Protein AF-A0AA35RPY1-F1 (afdb_monomer)

Organism: Geodia barretti (NCBI:txid519541)

Mean predicted aligned error: 22.13 Å

pLDDT: mean 78.27, std 18.38, range [28.92, 97.94]

Sequence (594 aa):
MSLNFSDLNKGMVIELENQPWQVMDYERHKMQQRAPVTRIKMRNLISGAVIERTFQRYDTAFSLAEIDARDTQYLYTDGSHYFFMDQETFDQHELTEAQLGSSLGYLKESMMVEVVFYKGSAINRFGDLPRIAALMLSPTVYSVAQVGVYLKEKLESDSLLSSLTVQGEVANLRTVASGHSYFTLRGDGSSIRCVMFRGRSGQEYLDEGQEILAGGTFTFYPPSGEANLQVVAALPVGEGALALELARLRQALQSEGLFDASRKRPLPLFPRMVGVVTSPSGAVWQDIQNVVRRRYPLTQLRLCPSAVQGEAAAGQIASAITRLNTESMVDVIIVARGGGSLEDLWCFNSEEVARAIFASKVPVVSGVGHETDYTIADDVADQRAPTPSAAAELVTPDSRQLMANVHSGRQQAAYAMNSVVTKHRNGVERLWQRLKRRAPDVGLMKRQVDDLQTRAATRVLLRNDYLKRDVSMLHARLTALEPAATLRRGYAVVNRSADGTIITHPQLVADGDPLDITVAGGVLAATAGSQADHIAQSRQEPAPAVSHIEPNLPDVHADDDALLPEPGPVAPRRQARRGRKAAPAPPPAMRPLL

InterPro domains:
  IPR001059 Translation elongation factor P/YeiP, central [PF01132] (67-123)
  IPR001059 Translation elongation factor P/YeiP, central [SM01185] (69-123)
  IPR001059 Translation elongation factor P/YeiP, central [cd04470] (70-124)
  IPR003753 Exonuclease VII, large subunit [MF_00378] (139-529)
  IPR003753 Exonuclease VII, large subunit [PTHR30008] (139-452)
  IPR003753 Exonuclease VII, large subunit [TIGR00237] (143-526)
  IPR008991 Translation protein SH3-like domain superfamily [SSF50104] (4-59)
  IPR012340 Nucleic acid-binding, OB-fold [G3DSA:2.40.50.140] (67-125)
  IPR012340 Nucleic acid-binding, OB-fold [SSF50249] (67-124)
  IPR013185 T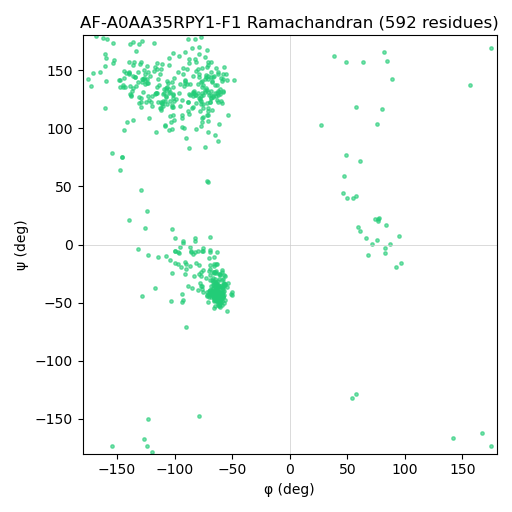ranslation elongation factor, KOW-like [PF08207] (6-56)
  IPR014722 Large ribosomal subunit protein uL2, domain 2 [G3DSA:2.30.30.30] (4-61)
  IPR020579 Exonuclease VII, large subunit, C-terminal [PF02601] (258-458)
  IPR025824 OB-fold nucleic acid binding domain [PF13742] (142-231)
  IPR025824 OB-fold nucleic acid binding domain [cd04489] (166-238)

Radius of gyration: 86.95 Å; Cα contacts (8 Å, |Δi|>4): 854; chains: 1; bounding box: 167×62×262 Å

Structure (mmCIF, N/CA/C/O backbone):
data_AF-A0AA35RPY1-F1
#
_entry.id   AF-A0AA35RPY1-F1
#
loop_
_atom_site.group_PDB
_atom_site.id
_atom_site.type_symbol
_atom_site.label_atom_id
_atom_site.label_alt_id
_atom_site.label_comp_id
_atom_site.label_asym_id
_atom_site.label_entity_id
_atom_site.label_seq_id
_atom_site.pdbx_PDB_ins_code
_atom_site.Cartn_x
_atom_site.Cartn_y
_atom_site.Cartn_z
_atom_site.occupancy
_atom_site.B_iso_or_equiv
_atom_site.auth_seq_id
_atom_site.auth_comp_id
_atom_site.auth_asym_id
_atom_site.auth_atom_id
_atom_site.pdbx_PDB_model_num
ATOM 1 N N . MET A 1 1 ? -27.316 -0.852 120.657 1.00 51.72 1 MET A N 1
ATOM 2 C CA . MET A 1 1 ? -25.876 -0.725 120.994 1.00 51.72 1 MET A CA 1
ATOM 3 C C . MET A 1 1 ? -25.435 0.702 120.713 1.00 51.72 1 MET A C 1
ATOM 5 O O . MET A 1 1 ? -25.920 1.267 119.742 1.00 51.72 1 MET A O 1
ATOM 9 N N . SER A 1 2 ? -24.547 1.266 121.533 1.00 59.19 2 SER A N 1
ATOM 10 C CA . SER A 1 2 ? -23.894 2.557 121.276 1.00 59.19 2 SER A CA 1
ATOM 11 C C . SER A 1 2 ? -22.619 2.353 120.452 1.00 59.19 2 SER A C 1
ATOM 13 O O . SER A 1 2 ? -21.676 1.734 120.943 1.00 59.19 2 SER A O 1
ATOM 15 N N . LEU A 1 3 ? -22.592 2.868 119.226 1.00 65.12 3 LEU A N 1
ATOM 16 C CA . LEU A 1 3 ? -21.415 2.915 118.355 1.00 65.12 3 LEU A CA 1
ATOM 17 C C . LEU A 1 3 ? -20.615 4.197 118.590 1.00 65.12 3 LEU A C 1
ATOM 19 O O . LEU A 1 3 ? -21.196 5.237 118.910 1.00 65.12 3 LEU A O 1
ATOM 23 N N . ASN A 1 4 ? -19.302 4.151 118.363 1.00 69.38 4 ASN A N 1
ATOM 24 C CA . ASN A 1 4 ? -18.464 5.347 118.294 1.00 69.38 4 ASN A CA 1
ATOM 25 C C . ASN A 1 4 ? -18.154 5.707 116.828 1.00 69.38 4 ASN A C 1
ATOM 27 O O . ASN A 1 4 ? -18.304 4.884 115.924 1.00 69.38 4 ASN A O 1
ATOM 31 N N . PHE A 1 5 ? -17.673 6.926 116.560 1.00 67.75 5 PHE A N 1
ATOM 32 C CA . PHE A 1 5 ? -17.358 7.368 115.189 1.00 67.75 5 PHE A CA 1
ATOM 33 C C . PHE A 1 5 ? -16.232 6.552 114.520 1.00 67.75 5 PHE A C 1
ATOM 35 O O . PHE A 1 5 ? -16.071 6.607 113.301 1.00 67.75 5 PHE A O 1
ATOM 42 N N . SER A 1 6 ? -15.441 5.803 115.298 1.00 63.84 6 SER A N 1
ATOM 43 C CA . SER A 1 6 ? -14.431 4.859 114.801 1.00 63.84 6 SER A CA 1
ATOM 44 C C . SER A 1 6 ? -15.030 3.680 114.038 1.00 63.84 6 SER A C 1
ATOM 46 O O . SER A 1 6 ? -14.375 3.169 113.122 1.00 63.84 6 SER A O 1
ATOM 48 N N . ASP A 1 7 ? -16.252 3.295 114.407 1.00 68.88 7 ASP A N 1
ATOM 49 C CA . ASP A 1 7 ? -16.903 2.032 114.045 1.00 68.88 7 ASP A CA 1
ATOM 50 C C . ASP A 1 7 ? -17.891 2.220 112.880 1.00 68.88 7 ASP A C 1
ATOM 52 O O . ASP A 1 7 ? -18.444 1.258 112.350 1.00 68.88 7 ASP A O 1
ATOM 56 N N . LEU A 1 8 ? -18.098 3.476 112.471 1.00 71.69 8 LEU A N 1
ATOM 57 C CA . LEU A 1 8 ? -18.968 3.857 111.368 1.00 71.69 8 LEU A CA 1
ATOM 58 C C . LEU A 1 8 ? -18.314 3.545 110.021 1.00 71.69 8 LEU A C 1
ATOM 60 O O . LEU A 1 8 ? -17.258 4.083 109.679 1.00 71.69 8 LEU A O 1
ATOM 64 N N . ASN A 1 9 ? -19.001 2.715 109.239 1.00 74.31 9 ASN A N 1
ATOM 65 C CA . ASN A 1 9 ? -18.665 2.389 107.860 1.00 74.31 9 ASN A CA 1
ATOM 66 C C . ASN A 1 9 ? -19.609 3.101 106.882 1.00 74.31 9 ASN A C 1
ATOM 68 O O . ASN A 1 9 ? -20.764 3.398 107.195 1.00 74.31 9 ASN A O 1
ATOM 72 N N . LYS A 1 10 ? -19.126 3.330 105.659 1.00 73.56 10 LYS A N 1
ATOM 73 C CA . LYS A 1 10 ? -19.928 3.861 104.550 1.00 73.56 10 LYS A CA 1
ATOM 74 C C . LYS A 1 10 ? -21.128 2.947 104.281 1.00 73.56 10 LYS A C 1
ATOM 76 O O . LYS A 1 10 ? -20.974 1.732 104.203 1.00 73.56 10 LYS A O 1
ATOM 81 N N . GLY A 1 11 ? -22.315 3.536 104.169 1.00 69.19 11 GLY A N 1
ATOM 82 C CA . GLY A 1 11 ? -23.589 2.832 104.017 1.00 69.19 11 GLY A CA 1
ATOM 83 C C . GLY A 1 11 ? -24.333 2.537 105.325 1.00 69.19 11 GLY A C 1
ATOM 84 O O . GLY A 1 11 ? -25.547 2.352 105.263 1.00 69.19 11 GLY A O 1
ATOM 85 N N . MET A 1 12 ? -23.677 2.557 106.496 1.00 77.69 12 MET A N 1
ATOM 86 C CA . MET A 1 12 ? -24.372 2.402 107.784 1.00 77.69 12 MET A CA 1
ATOM 87 C C . MET A 1 12 ? -25.365 3.543 108.020 1.00 77.69 12 MET A C 1
ATOM 89 O O . MET A 1 12 ? -25.100 4.688 107.644 1.00 77.69 12 MET A O 1
ATOM 93 N N . VAL A 1 13 ? -26.478 3.237 108.690 1.00 77.31 13 VAL A N 1
ATOM 94 C CA . VAL A 1 13 ? -27.463 4.239 109.106 1.00 77.31 13 VAL A CA 1
ATOM 95 C C . VAL A 1 13 ? -27.457 4.373 110.622 1.00 77.31 13 VAL A C 1
ATOM 97 O O . VAL A 1 13 ? -27.642 3.404 111.359 1.00 77.31 13 VAL A O 1
ATOM 100 N N . ILE A 1 14 ? -27.221 5.595 111.079 1.00 81.88 14 ILE A N 1
ATOM 101 C CA . ILE A 1 14 ? -27.180 5.967 112.489 1.00 81.88 14 ILE A CA 1
ATOM 102 C C . ILE A 1 14 ? -28.362 6.856 112.831 1.00 81.88 14 ILE A C 1
ATOM 104 O O . ILE A 1 14 ? -28.849 7.618 112.000 1.00 81.88 14 ILE A O 1
ATOM 108 N N . GLU A 1 15 ? -28.801 6.789 114.074 1.00 80.56 15 GLU A N 1
ATOM 109 C CA . GLU A 1 15 ? -29.728 7.755 114.632 1.00 80.56 15 GLU A CA 1
ATOM 110 C C . GLU A 1 15 ? -28.935 8.924 115.230 1.00 80.56 15 GLU A C 1
ATOM 112 O O . GLU A 1 15 ? -28.071 8.749 116.092 1.00 80.56 15 GLU A O 1
ATOM 117 N N . LEU A 1 16 ? -29.220 10.132 114.746 1.00 76.62 16 LEU A N 1
ATOM 118 C CA . LEU A 1 16 ? -28.651 11.381 115.245 1.00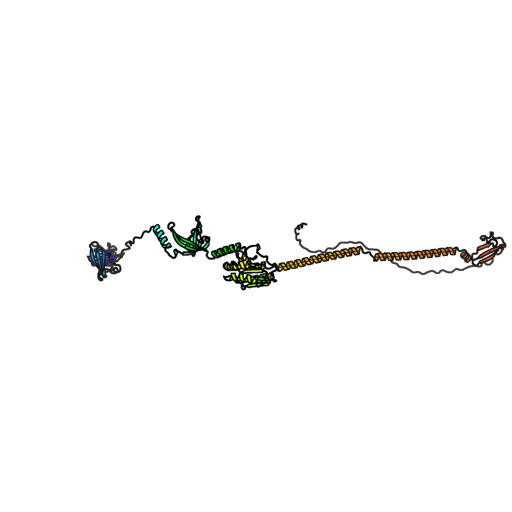 76.62 16 LEU A CA 1
ATOM 119 C C . LEU A 1 16 ? -29.772 12.419 115.308 1.00 76.62 16 LEU A C 1
ATOM 121 O O . LEU A 1 16 ? -30.486 12.624 114.327 1.00 76.62 16 LEU A O 1
ATOM 125 N N . GLU A 1 17 ? -29.938 13.054 116.472 1.00 74.94 17 GLU A N 1
ATOM 126 C CA . GLU A 1 17 ? -31.027 14.015 116.730 1.00 74.94 17 GLU A CA 1
ATOM 127 C C . GLU A 1 17 ? -32.425 13.396 116.454 1.00 74.94 17 GLU A C 1
ATOM 129 O O . GLU A 1 17 ? -33.312 14.035 115.898 1.00 74.94 17 GLU A O 1
ATOM 134 N N . ASN A 1 18 ? -32.607 12.121 116.847 1.00 74.50 18 ASN A N 1
ATOM 135 C CA . ASN A 1 18 ? -33.797 11.272 116.628 1.00 74.50 18 ASN A CA 1
ATOM 136 C C . ASN A 1 18 ? -34.194 11.032 115.155 1.00 74.50 18 ASN A C 1
ATOM 138 O O . ASN A 1 18 ? -35.306 10.575 114.887 1.00 74.50 18 ASN A O 1
ATOM 142 N N . GLN A 1 19 ? -33.305 11.315 114.199 1.00 79.50 19 GLN A N 1
ATOM 143 C CA . GLN A 1 19 ? -33.535 11.086 112.770 1.00 79.50 19 GLN A CA 1
ATOM 144 C C . GLN A 1 19 ? -32.523 10.075 112.199 1.00 79.50 19 GLN A C 1
ATOM 146 O O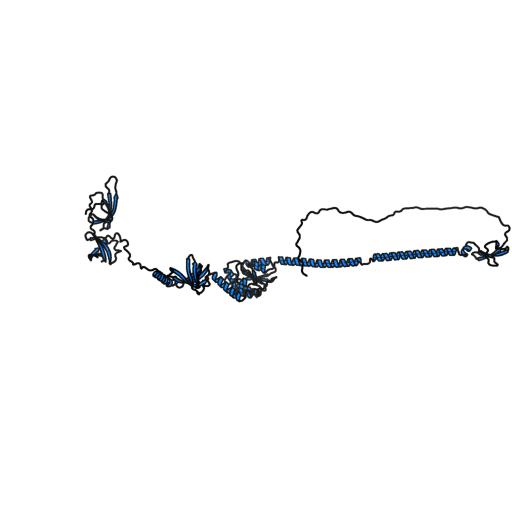 . GLN A 1 19 ? -31.394 10.004 112.691 1.00 79.50 19 GLN A O 1
ATOM 151 N N . PRO A 1 20 ? -32.893 9.288 111.170 1.00 81.81 20 PRO A N 1
ATOM 152 C CA . PRO A 1 20 ? -32.000 8.332 110.526 1.00 81.81 20 PRO A CA 1
ATOM 153 C C . PRO A 1 20 ? -31.087 9.034 109.508 1.00 81.81 20 PRO A C 1
ATOM 155 O O . PRO A 1 20 ? -31.550 9.644 108.540 1.00 81.81 20 PRO A O 1
ATOM 158 N N . TRP A 1 21 ? -29.776 8.914 109.702 1.00 81.94 21 TRP A N 1
ATOM 159 C CA . TRP A 1 21 ? -28.737 9.475 108.839 1.00 81.94 21 TRP A CA 1
ATOM 160 C C . TRP A 1 21 ? -27.850 8.369 108.271 1.00 81.94 21 TRP A C 1
ATOM 162 O O . TRP A 1 21 ? -27.172 7.658 109.013 1.00 81.94 21 TRP A O 1
ATOM 172 N N . GLN A 1 22 ? -27.811 8.238 106.946 1.00 81.50 22 GLN A N 1
ATOM 173 C CA . GLN A 1 22 ? -26.912 7.313 106.263 1.00 81.50 22 GLN A CA 1
ATOM 174 C C . GLN A 1 22 ? -25.531 7.945 106.069 1.00 81.50 22 GLN A C 1
ATOM 176 O O . GLN A 1 22 ? -25.408 9.040 105.515 1.00 81.50 22 GLN A O 1
ATOM 181 N N . VAL A 1 23 ? -24.480 7.238 106.486 1.00 80.50 23 VAL A N 1
ATOM 182 C CA . VAL A 1 23 ? -23.082 7.633 106.275 1.00 80.50 23 VAL A CA 1
ATOM 183 C C . VAL A 1 23 ? -22.733 7.472 104.793 1.00 80.50 23 VAL A C 1
ATOM 185 O O . VAL A 1 23 ? -22.566 6.358 104.300 1.00 80.50 23 VAL A O 1
ATOM 188 N N . MET A 1 24 ? -22.614 8.593 104.078 1.00 81.06 24 MET A N 1
ATOM 189 C CA . MET A 1 24 ? -22.271 8.630 102.652 1.00 81.06 24 MET A CA 1
ATOM 190 C C . MET A 1 24 ? -20.759 8.578 102.429 1.00 81.06 24 MET A C 1
ATOM 192 O O . MET A 1 24 ? -20.301 7.961 101.470 1.00 81.06 24 MET A O 1
ATOM 196 N N . ASP A 1 25 ? -19.982 9.234 103.292 1.00 77.56 25 ASP A N 1
ATOM 197 C CA . ASP A 1 25 ? -18.520 9.175 103.281 1.00 77.56 25 ASP A CA 1
ATOM 198 C C . ASP A 1 25 ? -17.920 9.583 104.627 1.00 77.56 25 ASP A C 1
ATOM 200 O O . ASP A 1 25 ? -18.571 10.268 105.422 1.00 77.56 25 ASP A O 1
ATOM 204 N N . TYR A 1 26 ? -16.666 9.200 104.870 1.00 77.88 26 TYR A N 1
ATOM 205 C CA . TYR A 1 26 ? -15.912 9.680 106.027 1.00 77.88 26 TYR A CA 1
ATOM 206 C C . TYR A 1 26 ? -14.419 9.860 105.726 1.00 77.88 26 TYR A C 1
ATOM 208 O O . TYR A 1 26 ? -13.759 8.985 105.172 1.00 77.88 26 TYR A O 1
ATOM 216 N N . GLU A 1 27 ? -13.861 10.982 106.176 1.00 75.94 27 GLU A N 1
ATOM 217 C CA . GLU A 1 27 ? -12.442 11.316 106.062 1.00 75.94 27 GLU A CA 1
ATOM 218 C C . GLU A 1 27 ? -11.821 11.432 107.461 1.00 75.94 27 GLU A C 1
ATOM 220 O O . GLU A 1 27 ? -12.348 12.112 108.345 1.00 75.94 27 GLU A O 1
ATOM 225 N N . ARG A 1 28 ? -10.690 10.753 107.691 1.00 70.75 28 ARG A N 1
ATOM 226 C CA . ARG A 1 28 ? -9.972 10.763 108.980 1.00 70.75 28 ARG A CA 1
ATOM 227 C C . ARG A 1 28 ? -8.677 11.562 108.850 1.00 70.75 28 ARG A C 1
ATOM 229 O O . ARG A 1 28 ? -7.670 11.043 108.372 1.00 70.75 28 ARG A O 1
ATOM 236 N N . HIS A 1 29 ? -8.670 12.802 109.332 1.00 69.44 29 HIS A N 1
ATOM 237 C CA . HIS A 1 29 ? -7.467 13.633 109.364 1.00 69.44 29 HIS A CA 1
ATOM 238 C C . HIS A 1 29 ? -6.669 13.398 110.653 1.00 69.44 29 HIS A C 1
ATOM 240 O O . HIS A 1 29 ? -7.081 13.780 111.751 1.00 69.44 29 HIS A O 1
ATOM 246 N N . LYS A 1 30 ? -5.477 12.804 110.517 1.00 63.41 30 LYS A N 1
ATOM 247 C CA . LYS A 1 30 ? -4.461 12.767 111.579 1.00 63.41 30 LYS A CA 1
ATOM 248 C C . LYS A 1 30 ? -3.629 14.052 111.528 1.00 63.41 30 LYS A C 1
ATOM 250 O O . LYS A 1 30 ? -2.944 14.295 110.540 1.00 63.41 30 LYS A O 1
ATOM 255 N N . MET A 1 31 ? -3.667 14.856 112.589 1.00 63.94 31 MET A N 1
ATOM 256 C CA . MET A 1 31 ? -2.829 16.054 112.741 1.00 63.94 31 MET A CA 1
ATOM 257 C C . MET A 1 31 ? -1.655 15.760 113.684 1.00 63.94 31 MET A C 1
ATOM 259 O O . MET A 1 31 ? -1.838 15.101 114.701 1.00 63.94 31 MET A O 1
ATOM 263 N N . GLN A 1 32 ? -0.455 16.266 113.382 1.00 61.50 32 GLN A N 1
ATOM 264 C CA . GLN A 1 32 ? 0.785 15.867 114.076 1.00 61.50 32 GLN A CA 1
ATOM 265 C C . GLN A 1 32 ? 0.855 16.213 115.579 1.00 61.50 32 GLN A C 1
ATOM 267 O O . GLN A 1 32 ? 1.691 15.649 116.278 1.00 61.50 32 GLN A O 1
ATOM 272 N N . GLN A 1 33 ? 0.006 17.115 116.090 1.00 61.75 33 GLN A N 1
ATOM 273 C CA . GLN A 1 33 ? -0.014 17.524 117.509 1.00 61.75 33 GLN A CA 1
ATOM 274 C C . GLN A 1 33 ? -1.435 17.698 118.091 1.00 61.75 33 GLN A C 1
ATOM 276 O O . GLN A 1 33 ? -1.624 18.398 119.085 1.00 61.75 33 GLN A O 1
ATOM 281 N N . ARG A 1 34 ? -2.467 17.095 117.481 1.00 62.09 34 ARG A N 1
ATOM 282 C CA . ARG A 1 34 ? -3.856 17.136 117.985 1.00 62.09 34 ARG A CA 1
ATOM 283 C C . ARG A 1 34 ? -4.540 15.780 117.820 1.00 62.09 34 ARG A C 1
ATOM 285 O O . ARG A 1 34 ? -4.143 14.988 116.969 1.00 62.09 34 ARG A O 1
ATOM 292 N N . ALA A 1 35 ? -5.572 15.528 118.627 1.00 61.72 35 ALA A N 1
ATOM 293 C CA . ALA A 1 35 ? -6.403 14.333 118.500 1.00 61.72 35 ALA A CA 1
ATOM 294 C C . ALA A 1 35 ? -6.957 14.202 117.062 1.00 61.72 35 ALA A C 1
ATOM 296 O O . ALA A 1 35 ? -7.282 15.224 116.449 1.00 61.72 35 ALA A O 1
ATOM 297 N N . PRO A 1 36 ? -7.037 12.978 116.503 1.00 67.12 36 PRO A N 1
ATOM 298 C CA . PRO A 1 36 ? -7.486 12.769 115.133 1.00 67.12 36 PRO A CA 1
ATOM 299 C C . PRO A 1 36 ? -8.936 13.220 114.963 1.00 67.12 36 PRO A C 1
ATOM 301 O O . PRO A 1 36 ? -9.794 12.938 115.798 1.00 67.12 36 PRO A O 1
ATOM 304 N N . VAL A 1 37 ? -9.201 13.906 113.857 1.00 72.38 37 VAL A N 1
ATOM 305 C CA . VAL A 1 37 ? -10.506 14.488 113.551 1.00 72.38 37 VAL A CA 1
ATOM 306 C C . VAL A 1 37 ? -11.160 13.668 112.448 1.00 72.38 37 VAL A C 1
ATOM 308 O O . VAL A 1 37 ? -10.556 13.470 111.393 1.00 72.38 37 VAL A O 1
ATOM 311 N N . THR A 1 38 ? -12.391 13.207 112.677 1.00 74.62 38 THR A N 1
ATOM 312 C CA . THR A 1 38 ? -13.162 12.484 111.656 1.00 74.62 38 THR A CA 1
ATOM 313 C C . THR A 1 38 ? -14.266 13.382 111.125 1.00 74.62 38 THR A C 1
ATOM 315 O O . THR A 1 38 ? -15.114 13.859 111.882 1.00 74.62 38 THR A O 1
ATOM 318 N N . ARG A 1 39 ? -14.245 13.627 109.819 1.00 78.94 39 ARG A N 1
ATOM 319 C CA . ARG A 1 39 ? -15.266 14.382 109.100 1.00 78.94 39 ARG A CA 1
ATOM 320 C C . ARG A 1 39 ? -16.185 13.385 108.415 1.00 78.94 39 ARG A C 1
ATOM 322 O O . ARG A 1 39 ? -15.706 12.521 107.689 1.00 78.94 39 ARG A O 1
ATOM 329 N N . ILE A 1 40 ? -17.479 13.454 108.699 1.00 83.56 40 ILE A N 1
ATOM 330 C CA . ILE A 1 40 ? -18.464 12.491 108.207 1.00 83.56 40 ILE A CA 1
ATOM 331 C C . ILE A 1 40 ? -19.503 13.242 107.390 1.00 83.56 40 ILE A C 1
ATOM 333 O O . ILE A 1 40 ? -20.162 14.159 107.888 1.00 83.56 40 ILE A O 1
ATOM 337 N N . LYS A 1 41 ? -19.649 12.825 106.134 1.00 82.88 41 LYS A N 1
ATOM 338 C CA . LYS A 1 41 ? -20.690 13.290 105.228 1.00 82.88 41 LYS A CA 1
ATOM 339 C C . LYS A 1 41 ? -21.848 12.305 105.299 1.00 82.88 41 LYS A C 1
ATOM 341 O O . LYS A 1 41 ? -21.680 11.121 105.012 1.00 82.88 41 LYS A O 1
ATOM 346 N N . MET A 1 42 ? -23.016 12.783 105.706 1.00 83.31 42 MET A N 1
ATOM 347 C CA . MET A 1 42 ? -24.186 11.949 105.976 1.00 83.31 42 MET A CA 1
ATOM 348 C C . MET A 1 42 ? -25.449 12.549 105.358 1.00 83.31 42 MET A C 1
ATOM 350 O O . MET A 1 42 ? -25.598 13.769 105.294 1.00 83.31 42 MET A O 1
ATOM 354 N N . ARG A 1 43 ? -26.346 11.685 104.878 1.00 80.94 43 ARG A N 1
ATOM 355 C CA . ARG A 1 43 ? -27.632 12.051 104.271 1.00 80.94 43 ARG A CA 1
ATOM 356 C C . ARG A 1 43 ? -28.768 11.656 105.207 1.00 80.94 43 ARG A C 1
ATOM 358 O O . ARG A 1 43 ? -28.824 10.512 105.645 1.00 80.94 43 ARG A O 1
ATOM 365 N N . ASN A 1 44 ? -29.678 12.580 105.476 1.00 80.00 44 ASN A N 1
ATOM 366 C CA . ASN A 1 44 ? -30.907 12.310 106.208 1.00 80.00 44 ASN A CA 1
ATOM 367 C C . ASN A 1 44 ? -31.849 11.459 105.344 1.00 80.00 44 ASN A C 1
ATOM 369 O O . ASN A 1 44 ? -32.116 11.839 104.203 1.00 80.00 44 ASN A O 1
ATOM 373 N N . LEU A 1 45 ? -32.362 10.341 105.861 1.00 73.50 45 LEU A N 1
ATOM 374 C CA . LEU A 1 45 ? -33.276 9.476 105.101 1.00 73.50 45 LEU A CA 1
ATOM 375 C C . LEU A 1 45 ? -34.749 9.922 105.161 1.00 73.50 45 LEU A C 1
ATOM 377 O O . LEU A 1 45 ? -35.566 9.387 104.423 1.00 73.50 45 LEU A O 1
ATOM 381 N N . ILE A 1 46 ? -35.095 10.908 105.999 1.00 70.81 46 ILE A N 1
ATOM 382 C CA . ILE A 1 46 ? -36.433 11.523 106.030 1.00 70.81 46 ILE A CA 1
ATOM 383 C C . ILE A 1 46 ? -36.466 12.776 105.144 1.00 70.81 46 ILE A C 1
ATOM 385 O O . ILE A 1 46 ? -37.358 12.925 104.319 1.00 70.81 46 ILE A O 1
ATOM 389 N N . SER A 1 47 ? -35.499 13.687 105.302 1.00 67.25 47 SER A N 1
ATOM 390 C CA . SER A 1 47 ? -35.495 14.994 104.617 1.00 67.25 47 SER A CA 1
ATOM 391 C C . SER A 1 47 ? -34.600 15.074 103.375 1.00 67.25 47 SER A C 1
ATOM 393 O O . SER A 1 47 ? -34.548 16.118 102.728 1.00 67.25 47 SER A O 1
ATOM 395 N N . GLY A 1 48 ? -33.825 14.029 103.065 1.00 67.12 48 GLY A N 1
ATOM 396 C CA . GLY A 1 48 ? -32.867 14.006 101.950 1.00 67.12 48 GLY A CA 1
ATOM 397 C C . GLY A 1 48 ? -31.646 14.928 102.110 1.00 67.12 48 GLY A C 1
ATOM 398 O O . GLY A 1 48 ? -30.698 14.837 101.324 1.00 67.12 48 GLY A O 1
ATOM 399 N N . ALA A 1 49 ? -31.631 15.797 103.127 1.00 72.31 49 ALA A N 1
ATOM 400 C CA . ALA A 1 49 ? -30.575 16.774 103.364 1.00 72.31 49 ALA A CA 1
ATOM 401 C C . ALA A 1 49 ? -29.215 16.097 103.594 1.00 72.31 49 ALA A C 1
ATOM 403 O O . ALA A 1 49 ? -29.094 15.156 104.380 1.00 72.31 49 ALA A O 1
ATOM 404 N N . VAL A 1 50 ? -28.171 16.599 102.931 1.00 79.19 50 VAL A N 1
ATOM 405 C CA . VAL A 1 50 ? -26.792 16.126 103.109 1.00 79.19 50 VAL A CA 1
ATOM 406 C C . VAL A 1 50 ? -26.040 17.120 103.982 1.00 79.19 50 VAL A C 1
ATOM 408 O O . VAL A 1 50 ? -25.891 18.281 103.605 1.00 79.19 50 VAL A O 1
ATOM 411 N N . ILE A 1 51 ? -25.534 16.659 105.126 1.00 81.25 51 ILE A N 1
ATOM 412 C CA . ILE A 1 51 ? -24.688 17.453 106.022 1.00 81.25 51 ILE A CA 1
ATOM 413 C C . ILE A 1 51 ? -23.286 16.859 106.105 1.00 81.25 51 ILE A C 1
ATOM 415 O O . ILE A 1 51 ? -23.070 15.664 105.900 1.00 81.25 51 ILE A O 1
ATOM 419 N N . GLU A 1 52 ? -22.326 17.705 106.454 1.00 83.44 52 GLU A N 1
ATOM 420 C CA . GLU A 1 52 ? -20.957 17.309 106.751 1.00 83.44 52 GLU A CA 1
ATOM 421 C C . GLU A 1 52 ? -20.627 17.784 108.171 1.00 83.44 52 GLU A C 1
ATOM 423 O O . GLU A 1 52 ? -20.519 18.986 108.420 1.00 83.44 52 GLU A O 1
ATOM 428 N N . ARG A 1 53 ? -20.519 16.849 109.124 1.00 80.88 53 ARG A N 1
ATOM 429 C CA . ARG A 1 53 ? -20.185 17.149 110.527 1.00 80.88 53 ARG A CA 1
ATOM 430 C C . ARG A 1 53 ? -18.811 16.601 110.895 1.00 80.88 53 ARG A C 1
ATOM 432 O O . ARG A 1 53 ? -18.375 15.556 110.417 1.00 80.88 53 ARG A O 1
ATOM 439 N N . THR A 1 54 ? -18.138 17.330 111.775 1.00 77.19 54 THR A N 1
ATOM 440 C CA . THR A 1 54 ? -16.766 17.059 112.208 1.00 77.19 54 THR A CA 1
ATOM 441 C C . THR A 1 54 ? -16.769 16.622 113.670 1.00 77.19 54 THR A C 1
ATOM 443 O O . THR A 1 54 ? -17.104 17.418 114.545 1.00 77.19 54 THR A O 1
ATOM 446 N N . PHE A 1 55 ? -16.362 15.384 113.945 1.00 75.25 55 PHE A N 1
ATOM 447 C CA . PHE A 1 55 ? -16.330 14.801 115.287 1.00 75.25 55 PHE A CA 1
ATOM 448 C C . PHE A 1 55 ? -14.884 14.736 115.810 1.00 75.25 55 PHE A C 1
ATOM 450 O O . PHE A 1 55 ? -13.959 14.364 115.082 1.00 75.25 55 PHE A O 1
ATOM 457 N N . GLN A 1 56 ? -14.683 15.160 117.066 1.00 65.75 56 GLN A N 1
ATOM 458 C CA . GLN A 1 56 ? -13.353 15.394 117.666 1.00 65.75 56 GLN A CA 1
ATOM 459 C C . GLN A 1 56 ? -13.149 14.754 119.055 1.00 65.75 56 GLN A C 1
ATOM 461 O O . GLN A 1 56 ? -12.063 14.867 119.622 1.00 65.75 56 GLN A O 1
ATOM 466 N N . ARG A 1 57 ? -14.177 14.128 119.645 1.00 57.25 57 ARG A N 1
ATOM 467 C CA . ARG A 1 57 ? -14.131 13.525 120.990 1.00 57.25 57 ARG A CA 1
ATOM 468 C C . ARG A 1 57 ? -14.871 12.189 121.009 1.00 57.25 57 ARG A C 1
ATOM 470 O O . ARG A 1 57 ? -15.877 12.043 120.328 1.00 57.25 57 ARG A O 1
ATOM 477 N N . TYR A 1 58 ? -14.390 11.259 121.833 1.00 54.78 58 TYR A N 1
ATOM 478 C CA . TYR A 1 58 ? -14.917 9.894 121.982 1.00 54.78 58 TYR A CA 1
ATOM 479 C C . TYR A 1 58 ? -16.308 9.791 122.640 1.00 54.78 58 TYR A C 1
ATOM 481 O O . TYR A 1 58 ? -16.844 8.692 122.717 1.00 54.78 58 TYR A O 1
ATOM 489 N N . ASP A 1 59 ? -16.881 10.904 123.105 1.00 50.53 59 ASP A N 1
ATOM 490 C CA . ASP A 1 59 ? -18.108 10.957 123.922 1.00 50.53 59 ASP A CA 1
ATOM 491 C C . ASP A 1 59 ? -19.420 10.989 123.112 1.00 50.53 59 ASP A C 1
ATOM 493 O O . ASP A 1 59 ? -20.509 11.033 123.681 1.00 50.53 59 ASP A O 1
ATOM 497 N N . THR A 1 60 ? -19.356 11.005 121.777 1.00 61.06 60 THR A N 1
ATOM 498 C CA . THR A 1 60 ? -20.561 10.954 120.933 1.00 61.06 60 THR A CA 1
ATOM 499 C C . THR A 1 60 ? -20.913 9.505 120.615 1.00 61.06 60 THR A C 1
ATOM 501 O O . THR A 1 60 ? -20.427 8.936 119.640 1.00 61.06 60 THR A O 1
ATOM 504 N N . ALA A 1 61 ? -21.761 8.916 121.457 1.00 62.41 61 ALA A N 1
ATOM 505 C CA . ALA A 1 61 ? -22.400 7.635 121.191 1.00 62.41 61 ALA A CA 1
ATOM 506 C C . ALA A 1 61 ? -23.526 7.794 120.155 1.00 62.41 61 ALA A C 1
ATOM 508 O O . ALA A 1 61 ? -24.417 8.623 120.330 1.00 62.41 61 ALA A O 1
ATOM 509 N N . PHE A 1 62 ? -23.510 6.967 119.111 1.00 71.44 62 PHE A N 1
ATOM 510 C CA . PHE A 1 62 ? -24.584 6.862 118.120 1.00 71.44 62 PHE A CA 1
ATOM 511 C C . PHE A 1 62 ? -25.378 5.572 118.347 1.00 71.44 62 PHE A C 1
ATOM 513 O O . PHE A 1 62 ? -24.779 4.518 118.573 1.00 71.44 62 PHE A O 1
ATOM 520 N N . SER A 1 63 ? -26.707 5.606 118.241 1.00 70.81 63 SER A N 1
ATOM 521 C CA . SER A 1 63 ? -27.494 4.386 118.020 1.00 70.81 63 SER A CA 1
ATOM 522 C C . SER A 1 63 ? -27.424 3.994 116.541 1.00 70.81 63 SER A C 1
ATOM 524 O O . SER A 1 63 ? -27.417 4.851 115.656 1.00 70.81 63 SER A O 1
ATOM 526 N N . LEU A 1 64 ? -27.402 2.690 116.253 1.00 73.62 64 LEU A N 1
ATOM 527 C CA . LEU A 1 64 ? -27.843 2.194 114.946 1.00 73.62 64 LEU A CA 1
ATOM 528 C C . LEU A 1 64 ? -29.317 2.562 114.778 1.00 73.62 64 LEU A C 1
ATOM 530 O O . LEU A 1 64 ? -30.112 2.311 115.684 1.00 73.62 64 LEU A O 1
ATOM 534 N N . ALA A 1 65 ? -29.673 3.146 113.635 1.00 73.62 65 ALA A N 1
ATOM 535 C CA . ALA A 1 65 ? -31.073 3.304 113.283 1.00 73.62 65 ALA A CA 1
ATOM 536 C C . ALA A 1 65 ? -31.626 1.916 112.934 1.00 73.62 65 ALA A C 1
ATOM 538 O O . ALA A 1 65 ? -31.150 1.283 111.993 1.00 73.62 65 ALA A O 1
ATOM 539 N N . GLU A 1 66 ? -32.600 1.440 113.706 1.00 71.12 66 GLU A N 1
ATOM 540 C CA . GLU A 1 66 ? -33.303 0.195 113.403 1.00 71.12 66 GLU A CA 1
ATOM 541 C C . GLU A 1 66 ? -34.209 0.441 112.195 1.00 71.12 66 GLU A C 1
ATOM 543 O O . GLU A 1 66 ? -35.124 1.269 112.238 1.00 71.12 66 GLU A O 1
ATOM 548 N N . ILE A 1 67 ? -33.847 -0.194 111.084 1.00 74.00 67 ILE A N 1
ATOM 549 C CA . ILE A 1 67 ? -34.420 0.035 109.766 1.00 74.00 67 ILE A CA 1
ATOM 550 C C . ILE A 1 67 ? -34.781 -1.314 109.170 1.00 74.00 67 ILE A C 1
ATOM 552 O O . ILE A 1 67 ? -33.941 -2.209 109.095 1.00 74.00 67 ILE A O 1
ATOM 556 N N . ASP A 1 68 ? -36.031 -1.414 108.747 1.00 70.56 68 ASP A N 1
ATOM 557 C CA . ASP A 1 68 ? -36.646 -2.614 108.201 1.00 70.56 68 ASP A CA 1
ATOM 558 C C . ASP A 1 68 ? -36.913 -2.367 106.713 1.00 70.56 68 ASP A C 1
ATOM 560 O O . ASP A 1 68 ? -37.602 -1.411 106.362 1.00 70.56 68 ASP A O 1
ATOM 564 N N . ALA A 1 69 ? -36.287 -3.141 105.830 1.00 69.56 69 ALA A N 1
ATOM 565 C CA . ALA A 1 69 ? -36.392 -2.960 104.384 1.00 69.56 69 ALA A CA 1
ATOM 566 C C . ALA A 1 69 ? -37.180 -4.134 103.806 1.00 69.56 69 ALA A C 1
ATOM 568 O O . ALA A 1 69 ? -36.784 -5.285 103.993 1.00 69.56 69 ALA A O 1
ATOM 569 N N . ARG A 1 70 ? -38.303 -3.840 103.146 1.00 74.00 70 ARG A N 1
ATOM 570 C CA . ARG A 1 70 ? -39.275 -4.850 102.718 1.00 74.00 70 ARG A CA 1
ATOM 571 C C . ARG A 1 70 ? -39.567 -4.751 101.233 1.00 74.00 70 ARG A C 1
ATOM 573 O O . ARG A 1 70 ? -39.763 -3.654 100.708 1.00 74.00 70 ARG A O 1
ATOM 580 N N . ASP A 1 71 ? -39.659 -5.901 100.578 1.00 72.88 71 ASP A N 1
ATOM 581 C CA . ASP A 1 71 ? -40.083 -5.991 99.185 1.00 72.88 71 ASP A CA 1
ATOM 582 C C . ASP A 1 71 ? -41.604 -5.821 99.092 1.00 72.88 71 ASP A C 1
ATOM 584 O O . ASP A 1 71 ? -42.391 -6.709 99.423 1.00 72.88 71 ASP A O 1
ATOM 588 N N . THR A 1 72 ? -42.021 -4.648 98.623 1.00 75.25 72 THR A N 1
ATOM 589 C CA . THR A 1 72 ? -43.431 -4.282 98.459 1.00 75.25 72 THR A CA 1
ATOM 590 C C . THR A 1 72 ? -43.800 -4.188 96.983 1.00 75.25 72 THR A C 1
ATOM 592 O O . THR A 1 72 ? -42.959 -3.929 96.124 1.00 75.25 72 THR A O 1
ATOM 595 N N . GLN A 1 73 ? -45.076 -4.366 96.663 1.00 79.38 73 GLN A N 1
ATOM 596 C CA . GLN A 1 73 ? -45.616 -4.124 95.332 1.00 79.38 73 GLN A CA 1
ATOM 597 C C . GLN A 1 73 ? -46.346 -2.784 95.302 1.00 79.38 73 GLN A C 1
ATOM 599 O O . GLN A 1 73 ? -47.261 -2.564 96.094 1.00 79.38 73 GLN A O 1
ATOM 604 N N . TYR A 1 74 ? -45.989 -1.903 94.369 1.00 81.25 74 TYR A N 1
ATOM 605 C CA . TYR A 1 74 ? -46.767 -0.695 94.107 1.00 81.25 74 TYR A CA 1
ATOM 606 C C . TYR A 1 74 ? -48.112 -1.064 93.469 1.00 81.25 74 TYR A C 1
ATOM 608 O O . TYR A 1 74 ? -48.150 -1.704 92.415 1.00 81.25 74 TYR A O 1
ATOM 616 N N . LEU A 1 75 ? -49.211 -0.660 94.107 1.00 82.75 75 LEU A N 1
ATOM 617 C CA . LEU A 1 75 ? -50.569 -0.951 93.657 1.00 82.75 75 LEU A CA 1
ATOM 618 C C . LEU A 1 75 ? -51.087 0.151 92.724 1.00 82.75 75 LEU A C 1
ATOM 620 O O . LEU A 1 75 ? -51.224 -0.079 91.526 1.00 82.75 75 LEU A O 1
ATOM 624 N N . TYR A 1 76 ? -51.369 1.334 93.277 1.00 82.25 76 TYR A N 1
ATOM 625 C CA . TYR A 1 76 ? -51.961 2.480 92.582 1.00 82.25 76 TYR A CA 1
ATOM 626 C C . TYR A 1 76 ? -51.673 3.794 93.336 1.00 82.25 76 TYR A C 1
ATOM 628 O O . TYR A 1 76 ? -51.107 3.793 94.432 1.00 82.25 76 TYR A O 1
ATOM 636 N N . THR A 1 77 ? -52.102 4.922 92.766 1.00 80.56 77 THR A N 1
ATOM 637 C CA . THR A 1 77 ? -52.123 6.237 93.428 1.00 80.56 77 THR A CA 1
ATOM 638 C C . THR A 1 77 ? -53.520 6.849 93.371 1.00 80.56 77 THR A C 1
ATOM 640 O O . THR A 1 77 ? -54.245 6.641 92.398 1.00 80.56 77 THR A O 1
ATOM 643 N N . ASP A 1 78 ? -53.899 7.605 94.403 1.00 78.94 78 ASP A N 1
ATOM 644 C CA . ASP A 1 78 ? -55.119 8.429 94.411 1.00 78.94 78 ASP A CA 1
ATOM 645 C C . ASP A 1 78 ? -54.880 9.885 93.952 1.00 78.94 78 ASP A C 1
ATOM 647 O O . ASP A 1 78 ? -55.812 10.688 93.909 1.00 78.94 78 ASP A O 1
ATOM 651 N N . GLY A 1 79 ? -53.638 10.222 93.584 1.00 71.25 79 GLY A N 1
ATOM 652 C CA . GLY A 1 79 ? -53.196 11.567 93.203 1.00 71.25 79 GLY A CA 1
ATOM 653 C C . GLY A 1 79 ? -52.537 12.368 94.334 1.00 71.25 79 GLY A C 1
ATOM 654 O O . GLY A 1 79 ? -51.840 13.339 94.051 1.00 71.25 79 GLY A O 1
ATOM 655 N N . SER A 1 80 ? -52.697 11.948 95.590 1.00 74.50 80 SER A N 1
ATOM 656 C CA . SER A 1 80 ? -52.045 12.521 96.784 1.00 74.50 80 SER A CA 1
ATOM 657 C C . SER A 1 80 ? -51.122 11.523 97.491 1.00 74.50 80 SER A C 1
ATOM 659 O O . SER A 1 80 ? -50.037 11.884 97.959 1.00 74.50 80 SER A O 1
ATOM 661 N N . HIS A 1 81 ? -51.539 10.261 97.519 1.00 78.88 81 HIS A N 1
ATOM 662 C CA . HIS A 1 81 ? -50.874 9.139 98.155 1.00 78.88 81 HIS A CA 1
ATOM 663 C C . HIS A 1 81 ? -50.634 8.017 97.140 1.00 78.88 81 HIS A C 1
ATOM 665 O O . HIS A 1 81 ? -51.323 7.882 96.124 1.00 78.88 81 HIS A O 1
ATOM 671 N N . TYR A 1 82 ? -49.608 7.223 97.411 1.00 80.75 82 TYR A N 1
ATOM 672 C CA . TYR A 1 82 ? -49.135 6.118 96.589 1.00 80.75 82 TYR A CA 1
ATOM 673 C C . TYR A 1 82 ? -49.127 4.871 97.468 1.00 80.75 82 TYR A C 1
ATOM 675 O O . TYR A 1 82 ? -48.496 4.876 98.526 1.00 80.75 82 TYR A O 1
ATOM 683 N N . PHE A 1 83 ? -49.845 3.830 97.054 1.00 82.50 83 PHE A N 1
ATOM 684 C CA . PHE A 1 83 ? -50.117 2.659 97.885 1.00 82.50 83 PHE A CA 1
ATOM 685 C C . PHE A 1 83 ? -49.202 1.493 97.510 1.00 82.50 83 PHE A C 1
ATOM 687 O O . PHE A 1 83 ? -49.107 1.108 96.342 1.00 82.50 83 PHE A O 1
ATOM 694 N N . PHE A 1 84 ? -48.549 0.922 98.517 1.00 81.12 84 PHE A N 1
ATOM 695 C CA . PHE A 1 84 ? -47.626 -0.205 98.402 1.00 81.12 84 PHE A CA 1
ATOM 696 C C . PHE A 1 84 ? -48.101 -1.338 99.310 1.00 81.12 84 PHE A C 1
ATOM 698 O O . PHE A 1 84 ? -48.594 -1.073 100.403 1.00 81.12 84 PHE A O 1
ATOM 705 N N . MET A 1 85 ? -47.956 -2.587 98.875 1.00 82.06 85 MET A N 1
ATOM 706 C CA . MET A 1 85 ? -48.369 -3.770 99.636 1.00 82.06 85 MET A CA 1
ATOM 707 C C . MET A 1 85 ? -47.188 -4.709 99.867 1.00 82.06 85 MET A C 1
ATOM 709 O O . MET A 1 85 ? -46.547 -5.141 98.908 1.00 82.06 85 MET A O 1
ATOM 713 N N . ASP A 1 86 ? -46.917 -5.029 101.127 1.00 76.69 86 ASP A N 1
ATOM 714 C CA . ASP A 1 86 ? -45.956 -6.053 101.548 1.00 76.69 86 ASP A CA 1
ATOM 715 C C . ASP A 1 86 ? -46.409 -7.434 101.027 1.00 76.69 86 ASP A C 1
ATOM 717 O O . ASP A 1 86 ? -47.572 -7.801 101.186 1.00 76.69 86 ASP A O 1
ATOM 721 N N . GLN A 1 87 ? -45.537 -8.193 100.353 1.00 72.50 87 GLN A N 1
ATOM 722 C CA . GLN A 1 87 ? -45.906 -9.510 99.802 1.00 72.50 87 GLN A CA 1
ATOM 723 C C . GLN A 1 87 ? -45.858 -10.647 100.837 1.00 72.50 87 GLN A C 1
ATOM 725 O O . GLN A 1 87 ? -46.405 -11.719 100.574 1.00 72.50 87 GLN A O 1
ATOM 730 N N . GLU A 1 88 ? -45.216 -10.444 101.991 1.00 74.00 88 GLU A N 1
ATOM 731 C CA . GLU A 1 88 ? -45.159 -11.438 103.067 1.00 74.00 88 GLU A CA 1
ATOM 732 C C . GLU A 1 88 ? -46.275 -11.222 104.094 1.00 74.00 88 GLU A C 1
ATOM 734 O O . GLU A 1 88 ? -46.912 -12.191 104.516 1.00 74.00 88 GLU A O 1
ATOM 739 N N . THR A 1 89 ? -46.548 -9.968 104.482 1.00 75.31 89 THR A N 1
ATOM 740 C CA . THR A 1 89 ? -47.593 -9.655 105.477 1.00 75.31 89 THR A CA 1
ATOM 741 C C . THR A 1 89 ? -48.938 -9.246 104.875 1.00 75.31 89 THR A C 1
ATOM 743 O O . THR A 1 89 ? -49.946 -9.299 105.580 1.00 75.31 89 THR A O 1
ATOM 746 N N . PHE A 1 90 ? -48.984 -8.873 103.589 1.00 76.56 90 PHE A N 1
ATOM 747 C CA . PHE A 1 90 ? -50.140 -8.254 102.915 1.00 76.56 90 PHE A CA 1
ATOM 748 C C . PHE A 1 90 ? -50.590 -6.905 103.509 1.00 76.56 90 PHE A C 1
ATOM 750 O O . PHE A 1 90 ? -51.642 -6.384 103.124 1.00 76.56 90 PHE A O 1
ATOM 757 N N . ASP A 1 91 ? -49.789 -6.302 104.395 1.00 79.00 91 ASP A N 1
ATOM 758 C CA . ASP A 1 91 ? -50.049 -4.958 104.908 1.00 79.00 91 ASP A CA 1
ATOM 759 C C . ASP A 1 91 ? -49.891 -3.914 103.796 1.00 79.00 91 ASP A C 1
ATOM 761 O O . ASP A 1 91 ? -48.977 -3.979 102.967 1.00 79.00 91 ASP A O 1
ATOM 765 N N . GLN A 1 92 ? -50.790 -2.927 103.788 1.00 81.12 92 GLN A N 1
ATOM 766 C CA . GLN A 1 92 ? -50.736 -1.800 102.863 1.00 81.12 92 GLN A CA 1
ATOM 767 C C . GLN A 1 92 ? -50.183 -0.556 103.554 1.00 81.12 92 GLN A C 1
ATOM 769 O O . GLN A 1 92 ? -50.585 -0.198 104.662 1.00 81.12 92 GLN A O 1
ATOM 774 N N . HIS A 1 93 ? -49.280 0.126 102.860 1.00 77.88 93 HIS A N 1
ATOM 775 C CA . HIS A 1 93 ? -48.596 1.320 103.325 1.00 77.88 93 HIS A CA 1
ATOM 776 C C . HIS A 1 93 ? -48.739 2.440 102.295 1.00 77.88 93 HIS A C 1
ATOM 778 O O . HIS A 1 93 ? -48.495 2.248 101.102 1.00 77.88 93 HIS A O 1
ATOM 784 N N . GLU A 1 94 ? -49.125 3.622 102.766 1.00 79.94 94 GLU A N 1
ATOM 785 C CA . GLU A 1 94 ? -49.235 4.828 101.950 1.00 79.94 94 GLU A CA 1
ATOM 786 C C . GLU A 1 94 ? -47.957 5.675 102.036 1.00 79.94 94 GLU A C 1
ATOM 788 O O . GLU A 1 94 ? -47.373 5.871 103.105 1.00 79.94 94 GLU A O 1
ATOM 793 N N . LEU A 1 95 ? -47.521 6.196 100.891 1.00 76.19 95 LEU A N 1
ATOM 794 C CA . LEU A 1 95 ? -46.417 7.144 100.772 1.00 76.19 95 LEU A CA 1
ATOM 795 C C . LEU A 1 95 ? -46.888 8.419 100.074 1.00 76.19 95 LEU A C 1
ATOM 797 O O . LEU A 1 95 ? -47.623 8.375 99.090 1.00 76.19 95 LEU A O 1
ATOM 801 N N . THR A 1 96 ? -46.439 9.567 100.570 1.00 75.06 96 THR A N 1
ATOM 802 C CA . THR A 1 96 ? -46.704 10.877 99.957 1.00 75.06 96 THR A CA 1
ATOM 803 C C . THR A 1 96 ? -45.733 11.179 98.815 1.00 75.06 96 THR A C 1
ATOM 805 O O . THR A 1 96 ? -44.614 10.657 98.763 1.00 75.06 96 THR A O 1
ATOM 808 N N . GLU A 1 97 ? -46.121 12.104 97.934 1.00 69.25 97 GLU A N 1
ATOM 809 C CA . GLU A 1 97 ? -45.260 12.640 96.869 1.00 69.25 97 GLU A CA 1
ATOM 810 C C . GLU A 1 97 ? -43.899 13.133 97.409 1.00 69.25 97 GLU A C 1
ATOM 812 O O . GLU A 1 97 ? -42.842 12.821 96.857 1.00 69.25 97 GLU A O 1
ATOM 817 N N . ALA A 1 98 ? -43.918 13.832 98.552 1.00 64.50 98 ALA A N 1
ATOM 818 C CA . ALA A 1 98 ? -42.726 14.357 99.217 1.00 64.50 98 ALA A CA 1
ATOM 819 C C . ALA A 1 98 ? -41.786 13.257 99.738 1.00 64.50 98 ALA A C 1
ATOM 821 O O . ALA A 1 98 ? -40.571 13.456 99.752 1.00 64.50 98 ALA A O 1
ATOM 822 N N . GLN A 1 99 ? -42.323 12.098 100.137 1.00 66.31 99 GLN A N 1
ATOM 823 C CA . GLN A 1 99 ? -41.497 10.935 100.454 1.00 66.31 99 GLN A CA 1
ATOM 824 C C . GLN A 1 99 ? -40.898 10.347 99.171 1.00 66.31 99 GLN A C 1
ATOM 826 O O . GLN A 1 99 ? -39.691 10.153 99.128 1.00 66.31 99 GLN A O 1
ATOM 831 N N . LEU A 1 100 ? -41.680 10.103 98.111 1.00 67.31 100 LEU A N 1
ATOM 832 C CA . LEU A 1 100 ? -41.214 9.401 96.898 1.00 67.31 100 LEU A CA 1
ATOM 833 C C . LEU A 1 100 ? -40.262 10.205 95.990 1.00 67.31 100 LEU A C 1
ATOM 835 O O . LEU A 1 100 ? -39.397 9.615 95.326 1.00 67.31 100 LEU A O 1
ATOM 839 N N . GLY A 1 101 ? -40.371 11.535 95.984 1.00 67.00 101 GLY A N 1
ATOM 840 C CA . GLY A 1 101 ? -39.435 12.437 95.308 1.00 67.00 101 GLY A CA 1
ATOM 841 C C . GLY A 1 101 ? -39.220 12.108 93.823 1.00 67.00 101 GLY A C 1
ATOM 842 O O . GLY A 1 101 ? -40.159 11.862 93.073 1.00 67.00 101 GLY A O 1
ATOM 843 N N . SER A 1 102 ? -37.962 12.059 93.376 1.00 59.16 102 SER A N 1
ATOM 844 C CA . SER A 1 102 ? -37.598 11.831 91.964 1.00 59.16 102 SER A CA 1
ATOM 845 C C . SER A 1 102 ? -38.007 10.468 91.382 1.00 59.16 102 SER A C 1
ATOM 847 O O . SER A 1 102 ? -37.820 10.241 90.187 1.00 59.16 102 SER A O 1
ATOM 849 N N . SER A 1 103 ? -38.525 9.553 92.201 1.00 62.47 103 SER A N 1
ATOM 850 C CA . SER A 1 103 ? -38.793 8.159 91.813 1.00 62.47 103 SER A CA 1
ATOM 851 C C . SER A 1 103 ? -40.201 7.944 91.263 1.00 62.47 103 SER A C 1
ATOM 853 O O . SER A 1 103 ? -40.452 6.951 90.585 1.00 62.47 103 SER A O 1
ATOM 855 N N . LEU A 1 104 ? -41.091 8.916 91.481 1.00 63.56 104 LEU A N 1
ATOM 856 C CA . LEU A 1 104 ? -42.466 8.949 90.977 1.00 63.56 104 LEU A CA 1
ATOM 857 C C . LEU A 1 104 ? -42.559 8.682 89.469 1.00 63.56 104 LEU A C 1
ATOM 859 O O . LEU A 1 104 ? -43.407 7.914 89.029 1.00 63.56 104 LEU A O 1
ATOM 863 N N . GLY A 1 105 ? -41.638 9.247 88.681 1.00 60.72 105 GLY A N 1
ATOM 864 C CA . GLY A 1 105 ? -41.600 9.070 87.224 1.00 60.72 105 GLY A CA 1
ATOM 865 C C . GLY A 1 105 ? -41.212 7.664 86.740 1.00 60.72 105 GLY A C 1
ATOM 866 O O . GLY A 1 105 ? -41.265 7.412 85.538 1.00 60.72 105 GLY A O 1
ATOM 867 N N . TYR A 1 106 ? -40.813 6.761 87.642 1.00 66.31 106 TYR A N 1
ATOM 868 C CA . TYR A 1 106 ? -40.386 5.395 87.319 1.00 66.31 106 TYR A CA 1
ATOM 869 C C . TYR A 1 106 ? -41.322 4.311 87.869 1.00 66.31 106 TYR A C 1
ATOM 871 O O . TYR A 1 106 ? -41.191 3.153 87.470 1.00 66.31 106 TYR A O 1
ATOM 879 N N . LEU A 1 107 ? -42.273 4.664 88.742 1.00 71.38 107 LEU A N 1
ATOM 880 C CA . LEU A 1 107 ? -43.260 3.726 89.273 1.00 71.38 107 LEU A CA 1
ATOM 881 C C . LEU A 1 107 ? -44.285 3.347 88.196 1.00 71.38 107 LEU A C 1
ATOM 883 O O . LEU A 1 107 ? -44.849 4.200 87.511 1.00 71.38 107 LEU A O 1
ATOM 887 N N . LYS A 1 108 ? -44.549 2.046 88.069 1.00 71.69 108 LYS A N 1
ATOM 888 C CA . LYS A 1 108 ? -45.639 1.480 87.264 1.00 71.69 108 LYS A CA 1
ATOM 889 C C . LYS A 1 108 ? -46.436 0.522 88.130 1.00 71.69 108 LYS A C 1
ATOM 891 O O . LYS A 1 108 ? -45.841 -0.185 88.937 1.00 71.69 108 LYS A O 1
ATOM 896 N N . GLU A 1 109 ? -47.753 0.493 87.957 1.00 72.25 109 GLU A N 1
ATOM 897 C CA . GLU A 1 109 ? -48.640 -0.430 88.676 1.00 72.25 109 GLU A CA 1
ATOM 898 C C . GLU A 1 109 ? -48.108 -1.873 88.620 1.00 72.25 109 GLU A C 1
ATOM 900 O O . GLU A 1 109 ? -47.566 -2.313 87.603 1.00 72.25 109 GLU A O 1
ATOM 905 N N . SER A 1 110 ? -48.257 -2.605 89.725 1.00 73.50 110 SER A N 1
ATOM 906 C CA . SER A 1 110 ? -47.721 -3.958 89.943 1.00 73.50 110 SER A CA 1
ATOM 907 C C . SER A 1 110 ? -46.188 -4.092 90.005 1.00 73.50 110 SER A C 1
ATOM 909 O O . SER A 1 110 ? -45.698 -5.218 90.117 1.00 73.50 110 SER A O 1
ATOM 911 N N . MET A 1 111 ? -45.412 -3.001 89.969 1.00 75.75 111 MET A N 1
ATOM 912 C CA . MET A 1 111 ? -43.949 -3.047 90.106 1.00 75.75 111 MET A CA 1
ATOM 913 C C . MET A 1 111 ? -43.517 -3.392 91.540 1.00 75.75 111 MET A C 1
ATOM 915 O O . MET A 1 111 ? -43.965 -2.764 92.498 1.00 75.75 111 MET A O 1
ATOM 919 N N . MET A 1 112 ? -42.597 -4.351 91.671 1.00 70.50 112 MET A N 1
ATOM 920 C CA . MET A 1 112 ? -41.920 -4.669 92.933 1.00 70.50 112 MET A CA 1
ATOM 921 C C . MET A 1 112 ? -40.848 -3.620 93.253 1.00 70.50 112 MET A C 1
ATOM 923 O O . MET A 1 112 ? -40.014 -3.311 92.397 1.00 70.50 112 MET A O 1
ATOM 927 N N . VAL A 1 113 ? -40.865 -3.093 94.478 1.00 72.12 113 VAL A N 1
ATOM 928 C CA . VAL A 1 113 ? -39.916 -2.107 95.005 1.00 72.12 113 VAL A CA 1
ATOM 929 C C . VAL A 1 113 ? -39.637 -2.323 96.498 1.00 72.12 113 VAL A C 1
ATOM 931 O O . VAL A 1 113 ? -40.546 -2.520 97.305 1.00 72.12 113 VAL A O 1
ATOM 934 N N . GLU A 1 114 ? -38.363 -2.219 96.871 1.00 70.88 114 GLU A N 1
ATOM 935 C CA . GLU A 1 114 ? -37.913 -2.220 98.265 1.00 70.88 114 GLU A CA 1
ATOM 936 C C . GLU A 1 114 ? -38.324 -0.893 98.934 1.00 70.88 114 GLU A C 1
ATOM 938 O O . GLU A 1 114 ? -37.856 0.183 98.544 1.00 70.88 114 GLU A O 1
ATOM 943 N N . VAL A 1 115 ? -39.208 -0.953 99.933 1.00 72.38 115 VAL A N 1
ATOM 944 C CA . VAL A 1 115 ? -39.600 0.196 100.763 1.00 72.38 115 VAL A CA 1
ATOM 945 C C . VAL A 1 115 ? -38.977 0.041 102.143 1.00 72.38 115 VAL A C 1
ATOM 947 O O . VAL A 1 115 ? -38.980 -1.030 102.746 1.00 72.38 115 VAL A O 1
ATOM 950 N N . VAL A 1 116 ? -38.409 1.136 102.639 1.00 72.12 116 VAL A N 1
ATOM 951 C CA . VAL A 1 116 ? -37.628 1.163 103.872 1.00 72.12 116 VAL A CA 1
ATOM 952 C C . VAL A 1 116 ? -38.463 1.796 104.980 1.00 72.12 116 VAL A C 1
ATOM 954 O O . VAL A 1 116 ? -39.021 2.871 104.802 1.00 72.12 116 VAL A O 1
ATOM 957 N N . PHE A 1 117 ? -38.541 1.164 106.143 1.00 72.56 117 PHE A N 1
ATOM 958 C CA . PHE A 1 117 ? -39.317 1.622 107.290 1.00 72.56 117 PHE A CA 1
ATOM 959 C C . PHE A 1 117 ? -38.390 1.996 108.445 1.00 72.56 117 PHE A C 1
ATOM 961 O O . PHE A 1 117 ? -37.439 1.284 108.767 1.00 72.56 117 PHE A O 1
ATOM 968 N N . TYR A 1 118 ? -38.690 3.115 109.104 1.00 74.31 118 TYR A N 1
ATOM 969 C CA . TYR A 1 118 ? -38.019 3.554 110.324 1.00 74.31 118 TYR A CA 1
ATOM 970 C C . TYR A 1 118 ? -39.070 3.888 111.381 1.00 74.31 118 TYR A C 1
ATOM 972 O O . TYR A 1 118 ? -39.905 4.772 111.183 1.00 74.31 118 TYR A O 1
ATOM 980 N N . LYS A 1 119 ? -39.041 3.158 112.505 1.00 68.62 119 LYS A N 1
ATOM 981 C CA . LYS A 1 119 ? -40.013 3.278 113.613 1.00 68.62 119 LYS A CA 1
ATOM 982 C C . LYS A 1 119 ? -41.485 3.247 113.153 1.00 68.62 119 LYS A C 1
ATOM 984 O O . LYS A 1 119 ? -42.313 3.995 113.661 1.00 68.62 119 LYS A O 1
ATOM 989 N N . GLY A 1 120 ? -41.798 2.384 112.182 1.00 65.12 120 GLY A N 1
ATOM 990 C CA . GLY A 1 120 ? -43.149 2.202 111.633 1.00 65.12 120 GLY A CA 1
ATOM 991 C C . GLY A 1 120 ? -43.567 3.206 110.551 1.00 65.12 120 GLY A C 1
ATOM 992 O O . GLY A 1 120 ? -44.600 3.002 109.923 1.00 65.12 120 GLY A O 1
ATOM 993 N N . SER A 1 121 ? -42.769 4.241 110.276 1.00 68.00 121 SER A N 1
ATOM 994 C CA . SER A 1 121 ? -43.007 5.165 109.162 1.00 68.00 121 SER A CA 1
ATOM 995 C C . SER A 1 121 ? -42.182 4.764 107.943 1.00 68.00 121 SER A C 1
ATOM 997 O O . SER A 1 121 ? -40.965 4.587 108.045 1.00 68.00 121 SER A O 1
ATOM 999 N N . ALA A 1 122 ? -42.825 4.672 106.780 1.00 67.25 122 ALA A N 1
ATOM 1000 C CA . ALA A 1 122 ? -42.140 4.440 105.515 1.00 67.25 122 ALA A CA 1
ATOM 1001 C C . ALA A 1 122 ? -41.294 5.671 105.121 1.00 67.25 122 ALA A C 1
ATOM 1003 O O . ALA A 1 122 ? -41.765 6.813 105.119 1.00 67.25 122 ALA A O 1
ATOM 1004 N N . ILE A 1 123 ? -40.024 5.437 104.807 1.00 70.06 123 ILE A N 1
ATOM 1005 C CA . ILE A 1 123 ? -39.017 6.424 104.416 1.00 70.06 123 ILE A CA 1
ATOM 1006 C C . ILE A 1 123 ? -38.376 6.005 103.092 1.00 70.06 123 ILE A C 1
ATOM 1008 O O . ILE A 1 123 ? -38.160 4.829 102.810 1.00 70.06 123 ILE A O 1
ATOM 1012 N N . ASN A 1 124 ? -38.074 6.977 102.240 1.00 61.91 124 ASN A N 1
ATOM 1013 C CA . ASN A 1 124 ? -37.624 6.684 100.888 1.00 61.91 124 ASN A CA 1
ATOM 1014 C C . ASN A 1 124 ? -36.104 6.468 100.822 1.00 61.91 124 ASN A C 1
ATOM 1016 O O . ASN A 1 124 ? -35.321 7.326 101.235 1.00 61.91 124 ASN A O 1
ATOM 1020 N N . ARG A 1 125 ? -35.688 5.345 100.221 1.00 57.91 125 ARG A N 1
ATOM 1021 C CA . ARG A 1 125 ? -34.285 5.039 99.908 1.00 57.91 125 ARG A CA 1
ATOM 1022 C C . ARG A 1 125 ? -34.033 4.728 98.422 1.00 57.91 125 ARG A C 1
ATOM 1024 O O . ARG A 1 125 ? -33.058 4.059 98.091 1.00 57.91 125 ARG A O 1
ATOM 1031 N N . PHE A 1 126 ? -34.819 5.290 97.505 1.00 54.22 126 PHE A N 1
ATOM 1032 C CA . PHE A 1 126 ? -34.550 5.297 96.060 1.00 54.22 126 PHE A CA 1
ATOM 1033 C C . PHE A 1 126 ? -33.386 6.250 95.695 1.00 54.22 126 PHE A C 1
ATOM 1035 O O . PHE A 1 126 ? -33.514 7.169 94.888 1.00 54.22 126 PHE A O 1
ATOM 1042 N N . GLY A 1 127 ? -32.234 6.054 96.344 1.00 45.34 127 GLY A N 1
ATOM 1043 C CA . GLY A 1 127 ? -30.989 6.791 96.113 1.00 45.34 127 GLY A CA 1
ATOM 1044 C C . GLY A 1 127 ? -30.036 6.111 95.128 1.00 45.34 127 GLY A C 1
ATOM 1045 O O . GLY A 1 127 ? -29.179 6.791 94.572 1.00 45.34 127 GLY A O 1
ATOM 1046 N N . ASP A 1 128 ? -30.210 4.807 94.900 1.00 42.78 128 ASP A N 1
ATOM 1047 C CA . ASP A 1 128 ? -29.469 3.991 93.938 1.00 42.78 128 ASP A CA 1
ATOM 1048 C C . ASP A 1 128 ? -30.455 3.001 93.290 1.00 42.78 128 ASP A C 1
ATOM 1050 O O . ASP A 1 128 ? -30.880 2.035 93.919 1.00 42.78 128 ASP A O 1
ATOM 1054 N N . LEU A 1 129 ? -30.846 3.248 92.033 1.00 41.69 129 LEU A N 1
ATOM 1055 C CA . LEU A 1 129 ? -31.648 2.299 91.246 1.00 41.69 129 LEU A CA 1
ATOM 1056 C C . LEU A 1 129 ? -30.908 0.949 91.133 1.00 41.69 129 LEU A C 1
ATOM 1058 O O . LEU A 1 129 ? -29.683 0.952 90.949 1.00 41.69 129 LEU A O 1
ATOM 1062 N N . PRO A 1 130 ? -31.607 -0.203 91.185 1.00 38.69 130 PRO A N 1
ATOM 1063 C CA . PRO A 1 130 ? -30.960 -1.508 91.143 1.00 38.69 130 PRO A CA 1
ATOM 1064 C C . PRO A 1 130 ? -30.139 -1.670 89.859 1.00 38.69 130 PRO A C 1
ATOM 1066 O O . PRO A 1 130 ? -30.650 -1.576 88.740 1.00 38.69 130 PRO A O 1
ATOM 1069 N N . ARG A 1 131 ? -28.835 -1.9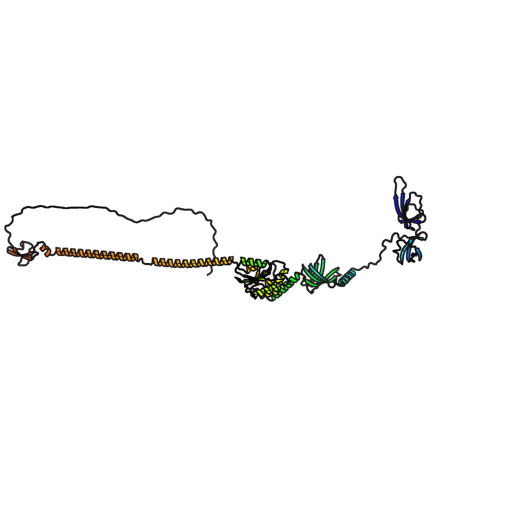27 90.023 1.00 36.12 131 ARG A N 1
ATOM 1070 C CA . ARG A 1 131 ? -27.901 -2.158 88.915 1.00 36.12 131 ARG A CA 1
ATOM 1071 C C . ARG A 1 131 ? -28.261 -3.438 88.159 1.00 36.12 131 ARG A C 1
ATOM 1073 O O . ARG A 1 131 ? -27.772 -4.507 88.499 1.00 36.12 131 ARG A O 1
ATOM 1080 N N . ILE A 1 132 ? -29.045 -3.284 87.093 1.00 40.56 132 ILE A N 1
ATOM 1081 C CA . ILE A 1 132 ? -29.213 -4.245 85.991 1.00 40.56 132 ILE A CA 1
ATOM 1082 C C . ILE A 1 132 ? -29.437 -5.687 86.488 1.00 40.56 132 ILE A C 1
ATOM 1084 O O . ILE A 1 132 ? -28.706 -6.617 86.144 1.00 40.56 132 ILE A O 1
ATOM 1088 N N . ALA A 1 133 ? -30.495 -5.881 87.277 1.00 33.78 133 ALA A N 1
ATOM 1089 C CA . ALA A 1 133 ? -31.056 -7.207 87.493 1.00 33.78 133 ALA A CA 1
ATOM 1090 C C . ALA A 1 133 ? -31.752 -7.662 86.197 1.00 33.78 133 ALA A C 1
ATOM 1092 O O . ALA A 1 133 ? -32.867 -7.248 85.904 1.00 33.78 133 ALA A O 1
ATOM 1093 N N . ALA A 1 134 ? -31.021 -8.448 85.402 1.00 34.31 134 ALA A N 1
ATOM 1094 C CA . ALA A 1 134 ? -31.468 -9.273 84.279 1.00 34.31 134 ALA A CA 1
ATOM 1095 C C . ALA A 1 134 ? -32.741 -8.826 83.522 1.00 34.31 134 ALA A C 1
ATOM 1097 O O . ALA A 1 134 ? -33.862 -9.189 83.884 1.00 34.31 134 ALA A O 1
ATOM 1098 N N . LEU A 1 135 ? -32.554 -8.233 82.334 1.00 35.28 135 LEU A N 1
ATOM 1099 C CA . LEU A 1 135 ? -33.513 -8.452 81.248 1.00 35.28 135 LEU A CA 1
ATOM 1100 C C . LEU A 1 135 ? -33.518 -9.950 80.896 1.00 35.28 135 LEU A C 1
ATOM 1102 O O . LEU A 1 135 ? -32.805 -10.393 79.998 1.00 35.28 135 LEU A O 1
ATOM 1106 N N . MET A 1 136 ? -34.374 -10.717 81.572 1.00 37.41 136 MET A N 1
ATOM 1107 C CA . MET A 1 136 ? -34.867 -12.021 81.117 1.00 37.41 136 MET A CA 1
ATOM 1108 C C . MET A 1 136 ? -35.838 -11.828 79.935 1.00 37.41 136 MET A C 1
ATOM 1110 O O . MET A 1 136 ? -36.962 -12.320 79.930 1.00 37.41 136 MET A O 1
ATOM 1114 N N . LEU A 1 137 ? -35.386 -11.126 78.891 1.00 46.47 137 LEU A N 1
ATOM 1115 C CA . LEU A 1 137 ? -35.784 -11.497 77.542 1.00 46.47 137 LEU A CA 1
ATOM 1116 C C . LEU A 1 137 ? -35.052 -12.804 77.272 1.00 46.47 137 LEU A C 1
ATOM 1118 O O . LEU A 1 137 ? -33.827 -12.800 77.173 1.00 46.47 137 LEU A O 1
ATOM 1122 N N . SER A 1 138 ? -35.778 -13.916 77.178 1.00 38.22 138 SER A N 1
ATOM 1123 C CA . SER A 1 138 ? -35.212 -15.174 76.696 1.00 38.22 138 SER A CA 1
ATOM 1124 C C . SER A 1 138 ? -34.564 -14.918 75.328 1.00 38.22 138 SER A C 1
ATOM 1126 O O . SER A 1 138 ? -35.306 -14.643 74.378 1.00 38.22 138 SER A O 1
ATOM 1128 N N . PRO A 1 139 ? -33.225 -14.969 75.180 1.00 47.09 139 PRO A N 1
ATOM 1129 C CA . PRO A 1 139 ? -32.629 -14.819 73.868 1.00 47.09 139 PRO A CA 1
ATOM 1130 C C . PRO A 1 139 ? -33.025 -16.057 73.071 1.00 47.09 139 PRO A C 1
ATOM 1132 O O . PRO A 1 139 ? -32.676 -17.177 73.443 1.00 47.09 139 PRO A O 1
ATOM 1135 N N . THR A 1 140 ? -33.795 -15.873 72.002 1.00 56.66 140 THR A N 1
ATOM 1136 C CA . THR A 1 140 ? -34.212 -16.971 71.132 1.00 56.66 140 THR A CA 1
ATOM 1137 C C . THR A 1 140 ? -32.958 -17.598 70.521 1.00 56.66 140 THR A C 1
ATOM 1139 O O . THR A 1 140 ? -32.328 -17.011 69.642 1.00 56.66 140 THR A O 1
ATOM 1142 N N . VAL A 1 141 ? -32.540 -18.760 71.030 1.00 72.31 141 VAL A N 1
ATOM 1143 C CA . VAL A 1 141 ? -31.318 -19.432 70.571 1.00 72.31 141 VAL A CA 1
ATOM 1144 C C . VAL A 1 141 ? -31.606 -20.104 69.233 1.00 72.31 141 VAL A C 1
ATOM 1146 O O . VAL A 1 141 ? -32.213 -21.172 69.179 1.00 72.31 141 VAL A O 1
ATOM 1149 N N . TYR A 1 142 ? -31.166 -19.475 68.146 1.00 79.88 142 TYR A N 1
ATOM 1150 C CA . TYR A 1 142 ? -31.252 -20.048 66.807 1.00 79.88 142 TYR A CA 1
ATOM 1151 C C . TYR A 1 142 ? -30.071 -20.987 66.541 1.00 79.88 142 TYR A C 1
ATOM 1153 O O . TYR A 1 142 ? -28.909 -20.630 66.729 1.00 79.88 142 TYR A O 1
ATOM 1161 N N . SER A 1 143 ? -30.365 -22.189 66.051 1.00 84.69 143 SER A N 1
ATOM 1162 C CA . SER A 1 143 ? -29.356 -23.094 65.494 1.00 84.69 143 SER A CA 1
ATOM 1163 C C . SER A 1 143 ? -28.784 -22.554 64.178 1.00 84.69 143 SER A C 1
ATOM 1165 O O . SER A 1 143 ? -29.452 -21.817 63.451 1.00 84.69 143 SER A O 1
ATOM 1167 N N . VAL A 1 144 ? -27.572 -22.988 63.811 1.00 83.81 144 VAL A N 1
ATOM 1168 C CA . VAL A 1 144 ? -26.927 -22.621 62.532 1.00 83.81 144 VAL A CA 1
ATOM 1169 C C . VAL A 1 144 ? -27.830 -22.940 61.330 1.00 83.81 144 VAL A C 1
ATOM 1171 O O . VAL A 1 144 ? -27.910 -22.153 60.390 1.00 83.81 144 VAL A O 1
ATOM 1174 N N . ALA A 1 145 ? -28.576 -24.050 61.387 1.00 81.69 145 ALA A N 1
ATOM 1175 C CA . ALA A 1 145 ? -29.550 -24.416 60.363 1.00 81.69 145 ALA A CA 1
ATOM 1176 C C . ALA A 1 145 ? -30.727 -23.424 60.286 1.00 81.69 145 ALA A C 1
ATOM 1178 O O . ALA A 1 145 ? -31.090 -23.007 59.190 1.00 81.69 145 ALA A O 1
ATOM 1179 N N . GLN A 1 146 ? -31.287 -22.998 61.425 1.00 83.19 146 GLN A N 1
ATOM 1180 C CA . GLN A 1 146 ? -32.354 -21.987 61.457 1.00 83.19 146 GLN A CA 1
ATOM 1181 C C . GLN A 1 146 ? -31.870 -20.628 60.938 1.00 83.19 146 GLN A C 1
ATOM 1183 O O . GLN A 1 146 ? -32.588 -19.992 60.173 1.00 83.19 146 GLN A O 1
ATOM 1188 N N . VAL A 1 147 ? -30.646 -20.207 61.281 1.00 83.50 147 VAL A N 1
ATOM 1189 C CA . VAL A 1 147 ? -30.048 -18.977 60.733 1.00 83.50 147 VAL A CA 1
ATOM 1190 C C . VAL A 1 147 ? -29.840 -19.096 59.219 1.00 83.50 147 VAL A C 1
ATOM 1192 O O . VAL A 1 147 ? -30.188 -18.176 58.487 1.00 83.50 147 VAL A O 1
ATOM 1195 N N . GLY A 1 148 ? -29.337 -20.233 58.726 1.00 84.81 148 GLY A N 1
ATOM 1196 C CA . GLY A 1 148 ? -29.134 -20.461 57.292 1.00 84.81 148 GLY A CA 1
ATOM 1197 C C . GLY A 1 148 ? -30.433 -20.497 56.480 1.00 84.81 148 GLY A C 1
ATOM 1198 O O . GLY A 1 148 ? -30.477 -19.941 55.384 1.00 84.81 148 GLY A O 1
ATOM 1199 N N . VAL A 1 149 ? -31.500 -21.097 57.021 1.00 85.06 149 VAL A N 1
ATOM 1200 C CA . VAL A 1 149 ? -32.845 -21.061 56.416 1.00 85.06 149 VAL A CA 1
ATOM 1201 C C . VAL A 1 149 ? -33.399 -19.637 56.425 1.00 85.06 149 VAL A C 1
ATOM 1203 O O . VAL A 1 149 ? -33.807 -19.152 55.376 1.00 85.06 149 VAL A O 1
ATOM 1206 N N . TYR A 1 150 ? -33.327 -18.932 57.557 1.00 86.00 150 TYR A N 1
ATOM 1207 C CA . TYR A 1 150 ? -33.814 -17.555 57.678 1.00 86.00 150 TYR A CA 1
ATOM 1208 C C . TYR A 1 150 ? -33.090 -16.578 56.737 1.00 86.00 150 TYR A C 1
ATOM 1210 O O . TYR A 1 150 ? -33.731 -15.738 56.108 1.00 86.00 150 TYR A O 1
ATOM 1218 N N . LEU A 1 151 ? -31.763 -16.697 56.596 1.00 86.06 151 LEU A N 1
ATOM 1219 C CA . LEU A 1 151 ? -30.987 -15.902 55.638 1.00 86.06 151 LEU A CA 1
ATOM 1220 C C . LEU A 1 151 ? -31.409 -16.192 54.197 1.00 86.06 151 LEU A C 1
ATOM 1222 O O . LEU A 1 151 ? -31.597 -15.256 53.424 1.00 86.06 151 LEU A O 1
ATOM 1226 N N . LYS A 1 152 ? -31.596 -17.470 53.846 1.00 85.06 152 LYS A N 1
ATOM 1227 C CA . LYS A 1 152 ? -32.069 -17.861 52.517 1.00 85.06 152 LYS A CA 1
ATOM 1228 C C . LYS A 1 152 ? -33.460 -17.287 52.230 1.00 85.06 152 LYS A C 1
ATOM 1230 O O . LYS A 1 152 ? -33.627 -16.609 51.224 1.00 85.06 152 LYS A O 1
ATOM 1235 N N . GLU A 1 153 ? -34.419 -17.497 53.131 1.00 85.75 153 GLU A N 1
ATOM 1236 C CA . GLU A 1 153 ? -35.780 -16.964 53.007 1.00 85.75 153 GLU A CA 1
ATOM 1237 C C . GLU A 1 153 ? -35.779 -15.440 52.882 1.00 85.75 153 GLU A C 1
ATOM 1239 O O . GLU A 1 153 ? -36.473 -14.904 52.024 1.00 85.75 153 GLU A O 1
ATOM 1244 N N . LYS A 1 154 ? -34.975 -14.726 53.681 1.00 86.50 154 LYS A N 1
ATOM 1245 C CA . LYS A 1 154 ? -34.906 -13.263 53.603 1.00 86.50 154 LYS A CA 1
ATOM 1246 C C . LYS A 1 154 ? -34.333 -12.764 52.283 1.00 86.50 154 LYS A C 1
ATOM 1248 O O . LYS A 1 154 ? -34.945 -11.880 51.690 1.00 86.50 154 LYS A O 1
ATOM 1253 N N . LEU A 1 155 ? -33.230 -13.344 51.811 1.00 85.06 155 LEU A N 1
ATOM 1254 C CA . LEU A 1 155 ? -32.607 -12.961 50.540 1.00 85.06 155 LEU A CA 1
ATOM 1255 C C . LEU A 1 155 ? -33.496 -13.307 49.333 1.00 85.06 155 LEU A C 1
ATOM 1257 O O . LEU A 1 155 ? -33.579 -12.511 48.406 1.00 85.06 155 LEU A O 1
ATOM 1261 N N . GLU A 1 156 ? -34.211 -14.436 49.363 1.00 80.81 156 GLU A N 1
ATOM 1262 C CA . GLU A 1 156 ? -35.135 -14.834 48.287 1.00 80.81 156 GLU A CA 1
ATOM 1263 C C . GLU A 1 156 ? -36.486 -14.090 48.344 1.00 80.81 156 GLU A C 1
ATOM 1265 O O . GLU A 1 156 ? -37.134 -13.924 47.312 1.00 80.81 156 GLU A O 1
ATOM 1270 N N . SER A 1 157 ? -36.907 -13.606 49.522 1.00 83.94 157 SER A N 1
ATOM 1271 C CA . SER A 1 157 ? -38.131 -12.799 49.694 1.00 83.94 157 SER A CA 1
ATOM 1272 C C . SER A 1 157 ? -37.983 -11.328 49.294 1.00 83.94 157 SER A C 1
ATOM 1274 O O . SER A 1 157 ? -38.990 -10.642 49.117 1.00 83.94 157 SER A O 1
ATOM 1276 N N . ASP A 1 158 ? -36.751 -10.825 49.186 1.00 88.69 158 ASP A N 1
ATOM 1277 C CA . ASP A 1 158 ? -36.493 -9.439 48.808 1.00 88.69 158 ASP A CA 1
ATOM 1278 C C . ASP A 1 158 ? -36.690 -9.259 47.295 1.00 88.69 158 ASP A C 1
ATOM 1280 O O . ASP A 1 158 ? -36.022 -9.887 46.470 1.00 88.69 158 ASP A O 1
ATOM 1284 N N . SER A 1 159 ? -37.610 -8.368 46.921 1.00 82.69 159 SER A N 1
ATOM 1285 C CA . SER A 1 159 ? -37.951 -8.101 45.523 1.00 82.69 159 SER A CA 1
ATOM 1286 C C . SER A 1 159 ? -36.753 -7.671 44.671 1.00 82.69 159 SER A C 1
ATOM 1288 O O . SER A 1 159 ? -36.695 -8.047 43.502 1.00 82.69 159 SER A O 1
ATOM 1290 N N . LEU A 1 160 ? -35.789 -6.932 45.234 1.00 83.88 160 LEU A N 1
ATOM 1291 C CA . LEU A 1 160 ? -34.596 -6.482 44.513 1.00 83.88 160 LEU A CA 1
ATOM 1292 C C . LEU A 1 160 ? -33.646 -7.656 44.243 1.00 83.88 160 LEU A C 1
ATOM 1294 O O . LEU A 1 160 ? -33.129 -7.803 43.139 1.00 83.88 160 LEU A O 1
ATOM 1298 N N . LEU A 1 161 ? -33.436 -8.504 45.250 1.00 87.31 161 LEU A N 1
ATOM 1299 C CA . LEU A 1 161 ? -32.513 -9.639 45.182 1.00 87.31 161 LEU A CA 1
ATOM 1300 C C . LEU A 1 161 ? -33.081 -10.826 44.392 1.00 87.31 161 LEU A C 1
ATOM 1302 O O . LEU A 1 161 ? -32.316 -11.618 43.836 1.00 87.31 161 LEU A O 1
ATOM 1306 N N . SER A 1 162 ? -34.410 -10.921 44.289 1.00 84.12 162 SER A N 1
ATOM 1307 C CA . SER A 1 162 ? -35.102 -11.943 43.499 1.00 84.12 162 SER A CA 1
ATOM 1308 C C . SER A 1 162 ? -34.788 -11.874 41.993 1.00 84.12 162 SER A C 1
ATOM 1310 O O . SER A 1 162 ? -34.750 -12.910 41.326 1.00 84.12 162 SER A O 1
ATOM 1312 N N . SER A 1 163 ? -34.527 -10.670 41.466 1.00 85.56 163 SER A N 1
ATOM 1313 C CA . SER A 1 163 ? -34.313 -10.386 40.041 1.00 85.56 163 SER A CA 1
ATOM 1314 C C . SER A 1 163 ? -33.311 -9.237 39.859 1.00 85.56 163 SER A C 1
ATOM 1316 O O . SER A 1 163 ? -33.648 -8.162 39.356 1.00 85.56 163 SER A O 1
ATOM 1318 N N . LEU A 1 164 ? -32.070 -9.471 40.280 1.00 88.12 164 LEU A N 1
ATOM 1319 C CA . LEU A 1 164 ? -30.984 -8.497 40.238 1.00 88.12 164 LEU A CA 1
ATOM 1320 C C . LEU A 1 164 ? -30.184 -8.620 38.932 1.00 88.12 164 LEU A C 1
ATOM 1322 O O . LEU A 1 164 ? -29.807 -9.722 38.533 1.00 88.12 164 LEU A O 1
ATOM 1326 N N . THR A 1 165 ? -29.846 -7.487 38.316 1.00 90.75 165 THR A N 1
ATOM 1327 C CA . THR A 1 165 ? -28.838 -7.418 37.247 1.00 90.75 165 THR A CA 1
ATOM 1328 C C . THR A 1 165 ? -27.609 -6.688 37.774 1.00 90.75 165 THR A C 1
ATOM 1330 O O . THR A 1 165 ? -27.722 -5.554 38.234 1.00 90.75 165 THR A O 1
ATOM 1333 N N . VAL A 1 166 ? -26.444 -7.332 37.712 1.00 90.50 166 VAL A N 1
ATOM 1334 C CA . VAL A 1 166 ? -25.165 -6.796 38.204 1.00 90.50 166 VAL A CA 1
ATOM 1335 C C . VAL A 1 166 ? -24.201 -6.622 37.036 1.00 90.50 166 VAL A C 1
ATOM 1337 O O . VAL A 1 166 ? -24.012 -7.560 36.264 1.00 90.50 166 VAL A O 1
ATOM 1340 N N . GLN A 1 167 ? -23.580 -5.449 36.923 1.00 91.25 167 GLN A N 1
ATOM 1341 C CA . GLN A 1 167 ? -22.446 -5.210 36.027 1.00 91.25 167 GLN A CA 1
ATOM 1342 C C . GLN A 1 167 ? -21.130 -5.491 36.765 1.00 91.25 167 GLN A C 1
ATOM 1344 O O . GLN A 1 167 ? -20.996 -5.129 37.936 1.00 91.25 167 GLN A O 1
ATOM 1349 N N . GLY A 1 168 ? -20.166 -6.125 36.100 1.00 89.81 168 GLY A N 1
ATOM 1350 C CA . GLY A 1 168 ? -18.809 -6.270 36.626 1.00 89.81 168 GLY A CA 1
ATOM 1351 C C . GLY A 1 168 ? -17.891 -7.131 35.762 1.00 89.81 168 GLY A C 1
ATOM 1352 O O . GLY A 1 168 ? -18.333 -7.822 34.844 1.00 89.81 168 GLY A O 1
ATOM 1353 N N . GLU A 1 169 ? -16.604 -7.103 36.091 1.00 90.75 169 GLU A N 1
ATOM 1354 C CA . GLU A 1 169 ? -15.549 -7.888 35.447 1.00 90.75 169 GLU A CA 1
ATOM 1355 C C . GLU A 1 169 ? -15.550 -9.334 35.968 1.00 90.75 169 GLU A C 1
ATOM 1357 O O . GLU A 1 169 ? -15.558 -9.571 37.182 1.00 90.75 169 GLU A O 1
ATOM 1362 N N . VAL A 1 170 ? -15.531 -10.310 35.060 1.00 92.12 170 VAL A N 1
ATOM 1363 C CA . VAL A 1 170 ? -15.444 -11.742 35.368 1.00 92.12 170 VAL A CA 1
ATOM 1364 C C . VAL A 1 170 ? -14.019 -12.103 35.789 1.00 92.12 170 VAL A C 1
ATOM 1366 O O . VAL A 1 170 ? -13.084 -12.040 35.000 1.00 92.12 170 VAL A O 1
ATOM 1369 N N . ALA A 1 171 ? -13.860 -12.570 37.024 1.00 89.44 171 ALA A N 1
ATOM 1370 C CA . ALA A 1 171 ? -12.594 -13.053 37.566 1.00 89.44 171 ALA A CA 1
ATOM 1371 C C . ALA A 1 171 ? -12.747 -14.426 38.235 1.00 89.44 171 ALA A C 1
ATOM 1373 O O . ALA A 1 171 ? -13.813 -14.764 38.758 1.00 89.44 171 ALA A O 1
ATOM 1374 N N . ASN A 1 172 ? -11.653 -15.188 38.310 1.00 90.44 172 ASN A N 1
ATOM 1375 C CA . ASN A 1 172 ? -11.598 -16.535 38.883 1.00 90.44 172 ASN A CA 1
ATOM 1376 C C . ASN A 1 172 ? -12.571 -17.514 38.191 1.00 90.44 172 ASN A C 1
ATOM 1378 O O . ASN A 1 172 ? -13.264 -18.285 38.866 1.00 90.44 172 ASN A O 1
ATOM 1382 N N . LEU A 1 173 ? -12.671 -17.460 36.859 1.00 91.69 173 LEU A N 1
ATOM 1383 C CA . LEU A 1 173 ? -13.630 -18.272 36.106 1.00 91.69 173 LEU A CA 1
ATOM 1384 C C . LEU A 1 173 ? -13.247 -19.761 36.138 1.00 91.69 173 LEU A C 1
ATOM 1386 O O . LEU A 1 173 ? -12.176 -20.173 35.698 1.00 91.69 173 LEU A O 1
ATOM 1390 N N . ARG A 1 174 ? -14.161 -20.604 36.624 1.00 89.75 174 ARG A N 1
ATOM 1391 C CA . ARG A 1 174 ? -13.985 -22.057 36.696 1.00 89.75 174 ARG A CA 1
ATOM 1392 C C . ARG A 1 174 ? -15.234 -22.797 36.234 1.00 89.75 174 ARG A C 1
ATOM 1394 O O . ARG A 1 174 ? -16.216 -22.921 36.967 1.00 89.75 174 ARG A O 1
ATOM 1401 N N . THR A 1 175 ? -15.155 -23.389 35.047 1.00 87.56 175 THR A N 1
ATOM 1402 C CA . THR A 1 175 ? -16.171 -24.324 34.547 1.00 87.56 175 THR A CA 1
ATOM 1403 C C . THR A 1 175 ? -15.838 -25.751 34.992 1.00 87.56 175 THR A C 1
ATOM 1405 O O . THR A 1 175 ? -14.748 -26.258 34.732 1.00 87.56 175 THR A O 1
ATOM 1408 N N . VAL A 1 176 ? -16.760 -26.403 35.704 1.00 88.25 176 VAL A N 1
ATOM 1409 C CA . VAL A 1 176 ? -16.593 -27.783 36.206 1.00 88.25 176 VAL A CA 1
ATOM 1410 C C . VAL A 1 176 ? -17.127 -28.823 35.214 1.00 88.25 176 VAL A C 1
ATOM 1412 O O . VAL A 1 176 ? -17.889 -28.497 34.308 1.00 88.25 176 VAL A O 1
ATOM 1415 N N . ALA A 1 177 ? -16.784 -30.102 35.408 1.00 80.50 177 ALA A N 1
ATOM 1416 C CA . ALA A 1 177 ? -17.156 -31.196 34.500 1.00 80.50 177 ALA A CA 1
ATOM 1417 C C . ALA A 1 177 ? -18.677 -31.397 34.296 1.00 80.50 177 ALA A C 1
ATOM 1419 O O . ALA A 1 177 ? -19.084 -31.928 33.267 1.00 80.50 177 ALA A O 1
ATOM 1420 N N . SER A 1 178 ? -19.533 -30.937 35.220 1.00 83.19 178 SER A N 1
ATOM 1421 C CA . SER A 1 178 ? -20.998 -30.905 35.029 1.00 83.19 178 SER A CA 1
ATOM 1422 C C . SER A 1 178 ? -21.481 -29.785 34.088 1.00 83.19 178 SER A C 1
ATOM 1424 O O . SER A 1 178 ? -22.675 -29.674 33.805 1.00 83.19 178 SER A O 1
ATOM 1426 N N . GLY A 1 179 ? -20.571 -28.939 33.597 1.00 83.25 179 GLY A N 1
ATOM 1427 C CA . GLY A 1 179 ? -20.857 -27.793 32.738 1.00 83.25 179 GLY A CA 1
ATOM 1428 C C . GLY A 1 179 ? -21.434 -26.583 33.473 1.00 83.25 179 GLY A C 1
ATOM 1429 O O . GLY A 1 179 ? -22.096 -25.768 32.840 1.00 83.25 179 GLY A O 1
ATOM 1430 N N . HIS A 1 180 ? -21.257 -26.480 34.792 1.00 90.00 180 HIS A N 1
ATOM 1431 C CA . HIS A 1 180 ? -21.596 -25.271 35.555 1.00 90.00 180 HIS A CA 1
ATOM 1432 C C . HIS A 1 180 ? -20.376 -24.354 35.632 1.00 90.00 180 HIS A C 1
ATOM 1434 O O . HIS A 1 180 ? -19.254 -24.840 35.794 1.00 90.00 180 HIS A O 1
ATOM 1440 N N . SER A 1 181 ? -20.599 -23.048 35.538 1.00 91.44 181 SER A N 1
ATOM 1441 C CA . SER A 1 181 ? -19.547 -22.033 35.572 1.00 91.44 181 SER A CA 1
ATOM 1442 C C . SER A 1 181 ? -19.634 -21.256 36.883 1.00 91.44 181 SER A C 1
ATOM 1444 O O . SER A 1 181 ? -20.657 -20.647 37.192 1.00 91.44 181 SER A O 1
ATOM 1446 N N . TYR A 1 182 ? -18.560 -21.315 37.666 1.00 92.94 182 TYR A N 1
ATOM 1447 C CA . TYR A 1 182 ? -18.382 -20.575 38.913 1.00 92.94 182 TYR A CA 1
ATOM 1448 C C . TYR A 1 182 ? -17.412 -19.429 38.648 1.00 92.94 182 TYR A C 1
ATOM 1450 O O . TYR A 1 182 ? -16.355 -19.662 38.069 1.00 92.94 182 TYR A O 1
ATOM 1458 N N . PHE A 1 183 ? -17.756 -18.212 39.051 1.00 94.44 183 PHE A N 1
ATOM 1459 C CA . PHE A 1 183 ? -16.908 -17.036 38.848 1.00 94.44 183 PHE A CA 1
ATOM 1460 C C . PHE A 1 183 ? -17.187 -15.969 39.909 1.00 94.44 183 PHE A C 1
ATOM 1462 O O . PHE A 1 183 ? -18.097 -16.095 40.732 1.00 94.44 183 PHE A O 1
ATOM 1469 N N . THR A 1 184 ? -16.389 -14.911 39.912 1.00 93.19 184 THR A N 1
ATOM 1470 C CA . THR A 1 184 ? -16.585 -13.725 40.741 1.00 93.19 184 THR A CA 1
ATOM 1471 C C . THR A 1 184 ? -16.754 -12.520 39.829 1.00 93.19 184 THR A C 1
ATOM 1473 O O . THR A 1 184 ? -15.895 -12.284 38.990 1.00 93.19 184 THR A O 1
ATOM 1476 N N . LEU A 1 185 ? -17.817 -11.741 40.019 1.00 92.44 185 LEU A N 1
ATOM 1477 C CA . LEU A 1 185 ? -17.915 -10.400 39.445 1.00 92.44 185 LEU A CA 1
ATOM 1478 C C . LEU A 1 185 ? -17.186 -9.418 40.357 1.00 92.44 185 LEU A C 1
ATOM 1480 O O . LEU A 1 185 ? -17.412 -9.432 41.571 1.00 92.44 185 LEU A O 1
ATOM 1484 N N . ARG A 1 186 ? -16.311 -8.587 39.789 1.00 92.44 186 ARG A N 1
ATOM 1485 C CA . ARG A 1 186 ? -15.604 -7.501 40.482 1.00 92.44 186 ARG A CA 1
ATOM 1486 C C . ARG A 1 186 ? -16.041 -6.148 39.927 1.00 92.44 186 ARG A C 1
ATOM 1488 O O . ARG A 1 186 ? -16.243 -6.009 38.727 1.00 92.44 186 ARG A O 1
ATOM 1495 N N . GLY A 1 187 ? -16.157 -5.159 40.806 1.00 88.12 187 GLY A N 1
ATOM 1496 C CA . GLY A 1 187 ? -16.487 -3.778 40.452 1.00 88.12 187 GLY A CA 1
ATOM 1497 C C . GLY A 1 187 ? -16.432 -2.884 41.689 1.00 88.12 187 GLY A C 1
ATOM 1498 O O . GLY A 1 187 ? -16.764 -3.341 42.781 1.00 88.12 187 GLY A O 1
ATOM 1499 N N . ASP A 1 188 ? -15.956 -1.646 41.544 1.00 81.62 188 ASP A N 1
ATOM 1500 C CA . ASP A 1 188 ? -15.941 -0.610 42.595 1.00 81.62 188 ASP A CA 1
ATOM 1501 C C . ASP A 1 188 ? -15.433 -1.079 43.977 1.00 81.62 188 ASP A C 1
ATOM 1503 O O . ASP A 1 188 ? -16.023 -0.815 45.026 1.00 81.62 188 ASP A O 1
ATOM 1507 N N . GLY A 1 189 ? -14.330 -1.838 43.985 1.00 82.06 189 GLY A N 1
ATOM 1508 C CA . GLY A 1 189 ? -13.719 -2.390 45.205 1.00 82.06 189 GLY A CA 1
ATOM 1509 C C . GLY A 1 189 ? -14.511 -3.521 45.879 1.00 82.06 189 GLY A C 1
ATOM 1510 O O . GLY A 1 189 ? -14.069 -4.056 46.895 1.00 82.06 189 GLY A O 1
ATOM 1511 N N . SER A 1 190 ? -15.650 -3.909 45.309 1.00 87.69 190 SER A N 1
ATOM 1512 C CA . SER A 1 190 ? -16.530 -4.982 45.769 1.00 87.69 190 SER A CA 1
ATOM 1513 C C . SER A 1 190 ? -16.394 -6.231 44.894 1.00 87.69 190 SER A C 1
ATOM 1515 O O . SER A 1 190 ? -15.906 -6.187 43.761 1.00 87.69 190 SER A O 1
ATOM 1517 N N . SER A 1 191 ? -16.819 -7.383 45.422 1.00 91.06 191 SER A N 1
ATOM 1518 C CA . SER A 1 191 ? -16.821 -8.634 44.659 1.00 91.06 191 SER A CA 1
ATOM 1519 C C . SER A 1 191 ? -17.970 -9.555 45.063 1.00 91.06 191 SER A C 1
ATOM 1521 O O . SER A 1 191 ? -18.229 -9.734 46.253 1.00 91.06 191 SER A O 1
ATOM 1523 N N . ILE A 1 192 ? -18.649 -10.144 44.077 1.00 92.06 192 ILE A N 1
ATOM 1524 C CA . ILE A 1 192 ? -19.815 -11.017 44.264 1.00 92.06 192 ILE A CA 1
ATOM 1525 C C . ILE A 1 192 ? -19.533 -12.376 43.624 1.00 92.06 192 ILE A C 1
ATOM 1527 O O . ILE A 1 192 ? -19.175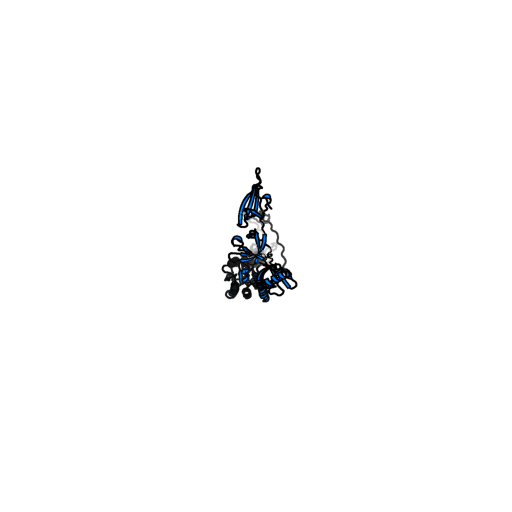 -12.462 42.449 1.00 92.06 192 ILE A O 1
ATOM 1531 N N . ARG A 1 193 ? -19.712 -13.464 44.382 1.00 92.50 193 ARG A N 1
ATOM 1532 C CA . ARG A 1 193 ? -19.620 -14.820 43.826 1.00 92.50 193 ARG A CA 1
ATOM 1533 C C . ARG A 1 193 ? -20.869 -15.171 43.033 1.00 92.50 193 ARG A C 1
ATOM 1535 O O . ARG A 1 193 ? -21.989 -14.923 43.471 1.00 92.50 193 ARG A O 1
ATOM 1542 N N . CYS A 1 194 ? -20.646 -15.762 41.868 1.00 93.75 194 CYS A N 1
ATOM 1543 C CA . CYS A 1 194 ? -21.655 -16.050 40.867 1.00 93.75 194 CYS A CA 1
ATOM 1544 C C . CYS A 1 194 ? -21.603 -17.527 40.468 1.00 93.75 194 CYS A C 1
ATOM 1546 O O . CYS A 1 194 ? -20.528 -18.127 40.361 1.00 93.75 194 CYS A O 1
ATOM 1548 N N . VAL A 1 195 ? -22.778 -18.111 40.240 1.00 92.50 195 VAL A N 1
ATOM 1549 C CA . VAL A 1 195 ? -22.935 -19.487 39.757 1.00 92.50 195 VAL A CA 1
ATOM 1550 C C . VAL A 1 195 ? -23.897 -19.482 38.582 1.00 92.50 195 VAL A C 1
ATOM 1552 O O . VAL A 1 195 ? -25.053 -19.090 38.725 1.00 92.50 195 VAL A O 1
ATOM 1555 N N . MET A 1 196 ? -23.435 -19.959 37.429 1.00 92.88 196 MET A N 1
ATOM 1556 C CA . MET A 1 196 ? -24.252 -20.143 36.235 1.00 92.88 196 MET A CA 1
ATOM 1557 C C . MET A 1 196 ? -24.393 -21.637 35.944 1.00 92.88 196 MET A C 1
ATOM 1559 O O . MET A 1 196 ? -23.413 -22.351 35.710 1.00 92.88 196 MET A O 1
ATOM 1563 N N . PHE A 1 197 ? -25.629 -22.132 35.994 1.00 90.25 197 PHE A N 1
ATOM 1564 C CA . PHE A 1 197 ? -25.924 -23.526 35.667 1.00 90.25 197 PHE A CA 1
ATOM 1565 C C . PHE A 1 197 ? -25.784 -23.790 34.161 1.00 90.25 197 PHE A C 1
ATOM 1567 O O . PHE A 1 197 ? -25.898 -22.884 33.338 1.00 90.25 197 PHE A O 1
ATOM 1574 N N . ARG 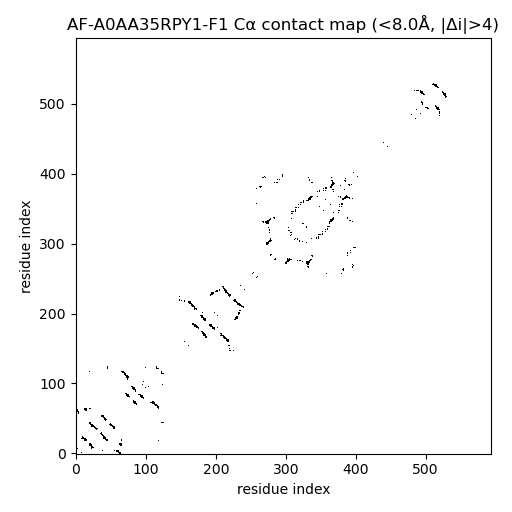A 1 198 ? -25.551 -25.059 33.805 1.00 89.19 198 ARG A N 1
ATOM 1575 C CA . ARG A 1 198 ? -25.308 -25.492 32.420 1.00 89.19 198 ARG A CA 1
ATOM 1576 C C . ARG A 1 198 ? -26.482 -25.118 31.512 1.00 89.19 198 ARG A C 1
ATOM 1578 O O . ARG A 1 198 ? -27.620 -25.456 31.830 1.00 89.19 198 ARG A O 1
ATOM 1585 N N . GLY A 1 199 ? -26.191 -24.528 30.352 1.00 82.06 199 GLY A N 1
ATOM 1586 C CA . GLY A 1 199 ? -27.201 -24.242 29.324 1.00 82.06 199 GLY A CA 1
ATOM 1587 C C . GLY A 1 199 ? -28.076 -23.023 29.629 1.00 82.06 199 GLY A C 1
ATOM 1588 O O . GLY A 1 199 ? -29.196 -22.935 29.130 1.00 82.06 199 GLY A O 1
ATOM 1589 N N . ARG A 1 200 ? -27.587 -22.100 30.464 1.00 87.44 200 ARG A N 1
ATOM 1590 C CA . ARG A 1 200 ? -28.153 -20.753 30.613 1.00 87.44 200 ARG A CA 1
ATOM 1591 C C . ARG A 1 200 ? -27.638 -19.837 29.497 1.00 87.44 200 ARG A C 1
ATOM 1593 O O . ARG A 1 200 ? -26.526 -20.027 29.013 1.00 87.44 200 ARG A O 1
ATOM 1600 N N . SER A 1 201 ? -28.447 -18.861 29.091 1.00 81.88 201 SER A N 1
ATOM 1601 C CA . SER A 1 201 ? -28.140 -17.975 27.961 1.00 81.88 201 SER A CA 1
ATOM 1602 C C . SER A 1 201 ? -26.936 -17.083 28.262 1.00 81.88 201 SER A C 1
ATOM 1604 O O . SER A 1 201 ? -26.935 -16.394 29.282 1.00 81.88 201 SER A O 1
ATOM 1606 N N . GLY A 1 202 ? -25.940 -17.067 27.376 1.00 78.81 202 GLY A N 1
ATOM 1607 C CA . GLY A 1 202 ? -24.736 -16.259 27.551 1.00 78.81 202 GLY A CA 1
ATOM 1608 C C . GLY A 1 202 ? -23.653 -16.899 28.417 1.00 78.81 202 GLY A C 1
ATOM 1609 O O . GLY A 1 202 ? -22.737 -16.210 28.854 1.00 78.81 202 GLY A O 1
ATOM 1610 N N . GLN A 1 203 ? -23.720 -18.214 28.653 1.00 83.81 203 GLN A N 1
ATOM 1611 C CA . GLN A 1 203 ? -22.617 -18.966 29.265 1.00 83.81 203 GLN A CA 1
ATOM 1612 C C . GLN A 1 203 ? -21.346 -18.910 28.389 1.00 83.81 203 GLN A C 1
ATOM 1614 O O . GLN A 1 203 ? -20.233 -19.017 28.894 1.00 83.81 203 GLN A O 1
ATOM 1619 N N . GLU A 1 204 ? -21.524 -18.704 27.084 1.00 82.44 204 GLU A N 1
ATOM 1620 C CA . GLU A 1 204 ? -20.501 -18.442 26.073 1.00 82.44 204 GLU A CA 1
ATOM 1621 C C . GLU A 1 204 ? -19.832 -17.055 26.173 1.00 82.44 204 GLU A C 1
ATOM 1623 O O . GLU A 1 204 ? -18.815 -16.840 25.523 1.00 82.44 204 GLU A O 1
ATOM 1628 N N . TYR A 1 205 ? -20.375 -16.130 26.977 1.00 81.38 205 TYR A N 1
ATOM 1629 C CA . TYR A 1 205 ? -19.817 -14.787 27.218 1.00 81.38 205 TYR A CA 1
ATOM 1630 C C . TYR A 1 205 ? -19.084 -14.679 28.564 1.00 81.38 205 TYR A C 1
ATOM 1632 O O . TYR A 1 205 ? -18.831 -13.580 29.052 1.00 81.38 205 TYR A O 1
ATOM 1640 N N . LEU A 1 206 ? -18.807 -15.818 29.204 1.00 84.44 206 LEU A N 1
ATOM 1641 C CA . LEU A 1 206 ? -17.965 -15.888 30.389 1.00 84.44 206 LEU A CA 1
ATOM 1642 C C . LEU A 1 206 ? -16.523 -16.154 29.948 1.00 84.44 206 LEU A C 1
ATOM 1644 O O . LEU A 1 206 ? -16.171 -17.306 29.690 1.00 84.44 206 LEU A O 1
ATOM 1648 N N . ASP A 1 207 ? -15.702 -15.108 29.907 1.00 84.69 207 ASP A N 1
ATOM 1649 C CA . ASP A 1 207 ? -14.245 -15.208 29.774 1.00 84.69 207 ASP A CA 1
ATOM 1650 C C . ASP A 1 207 ? -13.544 -14.369 30.857 1.00 84.69 207 ASP A C 1
ATOM 1652 O O . ASP A 1 207 ? -14.139 -13.469 31.451 1.00 84.69 207 ASP A O 1
ATOM 1656 N N . GLU A 1 208 ? -12.296 -14.694 31.182 1.00 85.88 208 GLU A N 1
ATOM 1657 C CA . GLU A 1 208 ? -11.578 -14.076 32.300 1.00 85.88 208 GLU A CA 1
ATOM 1658 C C . GLU A 1 208 ? -11.061 -12.670 31.935 1.00 85.88 208 GLU A C 1
ATOM 1660 O O . GLU A 1 208 ? -10.354 -12.486 30.947 1.00 85.88 208 GLU A O 1
ATOM 1665 N N . GLY A 1 209 ? -11.432 -11.667 32.737 1.00 80.88 209 GLY A N 1
ATOM 1666 C CA . GLY A 1 209 ? -11.221 -10.242 32.457 1.00 80.88 209 GLY A CA 1
ATOM 1667 C C . GLY A 1 209 ? -12.338 -9.577 31.639 1.00 80.88 209 GLY A C 1
ATOM 1668 O O . GLY A 1 209 ? -12.255 -8.385 31.355 1.00 80.88 209 GLY A O 1
ATOM 1669 N N . GLN A 1 210 ? -13.391 -10.309 31.253 1.00 83.75 210 GLN A N 1
ATOM 1670 C CA . GLN A 1 210 ? -14.498 -9.754 30.469 1.00 83.75 210 GLN A CA 1
ATOM 1671 C C . GLN A 1 210 ? -15.529 -9.042 31.358 1.00 83.75 210 GLN A C 1
ATOM 1673 O O . GLN A 1 210 ? -15.993 -9.600 32.351 1.00 83.75 210 GLN A O 1
ATOM 1678 N N . GLU A 1 211 ? -15.944 -7.829 30.985 1.00 87.06 211 GLU A N 1
ATOM 1679 C CA . GLU A 1 211 ? -17.039 -7.124 31.660 1.00 87.06 211 GLU A CA 1
ATOM 1680 C C . GLU A 1 211 ? -18.410 -7.599 31.148 1.00 87.06 211 GLU A C 1
ATOM 1682 O O . GLU A 1 211 ? -18.660 -7.646 29.937 1.00 87.06 211 GLU A O 1
ATOM 1687 N N . ILE A 1 212 ? -19.308 -7.962 32.071 1.00 90.75 212 ILE A N 1
ATOM 1688 C CA . ILE A 1 212 ? -20.641 -8.493 31.755 1.00 90.75 212 ILE A CA 1
ATOM 1689 C C . ILE A 1 212 ? -21.747 -7.884 32.629 1.00 90.75 212 ILE A C 1
ATOM 1691 O O . ILE A 1 212 ? -21.524 -7.501 33.777 1.00 90.75 212 ILE A O 1
ATOM 1695 N N . LEU A 1 213 ? -22.971 -7.883 32.100 1.00 90.38 213 LEU A N 1
ATOM 1696 C CA . LEU A 1 213 ? -24.227 -7.767 32.837 1.00 90.38 213 LEU A CA 1
ATOM 1697 C C . LEU A 1 213 ? -24.741 -9.179 33.137 1.00 90.38 213 LEU A C 1
ATOM 1699 O O . LEU A 1 213 ? -25.170 -9.900 32.234 1.00 90.38 213 LEU A O 1
ATOM 1703 N N . ALA A 1 214 ? -24.724 -9.570 34.407 1.00 91.38 214 ALA A N 1
ATOM 1704 C CA . ALA A 1 214 ? -25.265 -10.835 34.884 1.00 91.38 214 ALA A CA 1
ATOM 1705 C C . ALA A 1 214 ? -26.640 -10.619 35.531 1.00 91.38 214 ALA A C 1
ATOM 1707 O O . ALA A 1 214 ? -26.745 -10.028 36.606 1.00 91.38 214 ALA A O 1
ATOM 1708 N N . GLY A 1 215 ? -27.694 -11.117 34.883 1.00 91.19 215 GLY A N 1
ATOM 1709 C CA . GLY A 1 215 ? -29.047 -11.181 35.438 1.00 91.19 215 GLY A CA 1
ATOM 1710 C C . GLY A 1 215 ? -29.247 -12.473 36.229 1.00 91.19 215 GLY A C 1
ATOM 1711 O O . GLY A 1 215 ? -28.965 -13.566 35.724 1.00 91.19 215 GLY A O 1
ATOM 1712 N N . GLY A 1 216 ? -29.739 -12.379 37.463 1.00 91.38 216 GLY A N 1
ATOM 1713 C CA . GLY A 1 216 ? -29.856 -13.526 38.357 1.00 91.38 216 GLY A CA 1
ATOM 1714 C C . GLY A 1 216 ? -30.684 -13.292 39.617 1.00 91.38 216 GLY A C 1
ATOM 1715 O O . GLY A 1 216 ? -31.182 -12.202 39.883 1.00 91.38 216 GLY A O 1
ATOM 1716 N N . THR A 1 217 ? -30.793 -14.352 40.410 1.00 90.50 217 THR A N 1
ATOM 1717 C CA . THR A 1 217 ? -31.411 -14.334 41.741 1.00 90.50 217 THR A CA 1
ATOM 1718 C C . THR A 1 217 ? -30.320 -14.519 42.783 1.00 90.50 217 THR A C 1
ATOM 1720 O O . THR A 1 217 ? -29.510 -15.441 42.673 1.00 90.50 217 THR A O 1
ATOM 1723 N N . PHE A 1 218 ? -30.269 -13.660 43.796 1.00 91.44 218 PHE A N 1
ATOM 1724 C CA . PHE A 1 218 ? -29.332 -13.823 44.901 1.00 91.44 218 PHE A CA 1
ATOM 1725 C C . PHE A 1 218 ? -29.864 -14.879 45.876 1.00 91.44 218 PHE A C 1
ATOM 1727 O O . PHE A 1 218 ? -30.996 -14.786 46.342 1.00 91.44 218 PHE A O 1
ATOM 1734 N N . THR A 1 219 ? -29.063 -15.899 46.182 1.00 89.56 219 THR A N 1
ATOM 1735 C CA . THR A 1 219 ? -29.463 -16.999 47.073 1.00 89.56 219 THR A CA 1
ATOM 1736 C C . THR A 1 219 ? -28.356 -17.320 48.072 1.00 89.56 219 THR A C 1
ATOM 1738 O O . THR A 1 219 ? -27.177 -17.030 47.853 1.00 89.56 219 THR A O 1
ATOM 1741 N N . PHE A 1 220 ? -28.736 -17.930 49.190 1.00 87.75 220 PHE A N 1
ATOM 1742 C CA . PHE A 1 220 ? -27.818 -18.424 50.209 1.00 87.75 220 PHE A CA 1
ATOM 1743 C C . PHE A 1 220 ? -27.782 -19.946 50.157 1.00 87.75 220 PHE A C 1
ATOM 1745 O O . PHE A 1 220 ? -28.836 -20.584 50.131 1.00 87.75 220 PHE A O 1
ATOM 1752 N N . TYR A 1 221 ? -26.586 -20.536 50.173 1.00 85.81 221 TYR A N 1
ATOM 1753 C CA . TYR A 1 221 ? -26.409 -21.986 50.223 1.00 85.81 221 TYR A CA 1
ATOM 1754 C C . TYR A 1 221 ? -26.034 -22.422 51.652 1.00 85.81 221 TYR A C 1
ATOM 1756 O O . TYR A 1 221 ? -24.862 -22.322 52.031 1.00 85.81 221 TYR A O 1
ATOM 1764 N N . PRO A 1 222 ? -26.989 -22.924 52.469 1.00 82.62 222 PRO A N 1
ATOM 1765 C CA . PRO A 1 222 ? -26.739 -23.194 53.886 1.00 82.62 222 PRO A CA 1
ATOM 1766 C C . PRO A 1 222 ? -25.574 -24.157 54.184 1.00 82.62 222 PRO A C 1
ATOM 1768 O O . PRO A 1 222 ? -24.901 -23.927 55.185 1.00 82.62 222 PRO A O 1
ATOM 1771 N N . PRO A 1 223 ? -25.274 -25.191 53.362 1.00 80.75 223 PRO A N 1
ATOM 1772 C CA . PRO A 1 223 ? -24.157 -26.097 53.636 1.00 80.75 223 PRO A CA 1
ATOM 1773 C C . PRO A 1 223 ? -22.756 -25.476 53.544 1.00 80.75 223 PRO A C 1
ATOM 1775 O O . PRO A 1 223 ? -21.865 -25.962 54.233 1.00 80.75 223 PRO A O 1
ATOM 1778 N N . SER A 1 224 ? -22.535 -24.445 52.713 1.00 79.06 224 SER A N 1
ATOM 1779 C CA . SER A 1 224 ? -21.255 -23.707 52.699 1.00 79.06 224 SER A CA 1
ATOM 1780 C C . SER A 1 224 ? -21.311 -22.385 53.469 1.00 79.06 224 SER A C 1
ATOM 1782 O O . SER A 1 224 ? -20.265 -21.842 53.811 1.00 79.06 224 SER A O 1
ATOM 1784 N N . GLY A 1 225 ? -22.512 -21.880 53.773 1.00 82.00 225 GLY A N 1
ATOM 1785 C CA . GLY A 1 225 ? -22.700 -20.579 54.417 1.00 82.00 225 GLY A CA 1
ATOM 1786 C C . GLY A 1 225 ? -22.445 -19.399 53.475 1.00 82.00 225 GLY A C 1
ATOM 1787 O O . GLY A 1 225 ? -22.124 -18.304 53.931 1.00 82.00 225 GLY A O 1
ATOM 1788 N N . GLU A 1 226 ? -22.542 -19.618 52.162 1.00 85.69 226 GLU A N 1
ATOM 1789 C CA . GLU A 1 226 ? -22.141 -18.647 51.143 1.00 85.69 226 GLU A CA 1
ATOM 1790 C C . GLU A 1 226 ? -23.355 -18.065 50.419 1.00 85.69 226 GLU A C 1
ATOM 1792 O O . GLU A 1 226 ? -24.251 -18.794 49.984 1.00 85.69 226 GLU A O 1
ATOM 1797 N N . ALA A 1 227 ? -23.358 -16.740 50.266 1.00 87.00 227 ALA A N 1
ATOM 1798 C CA . ALA A 1 227 ? -24.327 -16.020 49.454 1.00 87.00 227 ALA A CA 1
ATOM 1799 C C . ALA A 1 227 ? -23.765 -15.821 48.040 1.00 87.00 227 ALA A C 1
ATOM 1801 O O . ALA A 1 227 ? -22.670 -15.275 47.884 1.00 87.00 227 ALA A O 1
ATOM 1802 N N . ASN A 1 228 ? -24.503 -16.276 47.028 1.00 92.12 228 ASN A N 1
ATOM 1803 C CA . ASN A 1 228 ? -24.074 -16.281 45.633 1.00 92.12 228 ASN A CA 1
ATOM 1804 C C . ASN A 1 228 ? -25.196 -15.751 44.725 1.00 92.12 228 ASN A C 1
ATOM 1806 O O . ASN A 1 228 ? -26.372 -16.057 44.929 1.00 92.12 228 ASN A O 1
ATOM 1810 N N . LEU A 1 229 ? -24.831 -15.026 43.667 1.00 92.38 229 LEU A N 1
ATOM 1811 C CA . LEU A 1 229 ? -25.744 -14.688 42.578 1.00 92.38 229 LEU A CA 1
ATOM 1812 C C . LEU A 1 229 ? -25.908 -15.907 41.657 1.00 92.38 229 LEU A C 1
ATOM 1814 O O . LEU A 1 229 ? -24.959 -16.337 40.998 1.00 92.38 229 LEU A O 1
ATOM 1818 N N . GLN A 1 230 ? -27.112 -16.472 41.599 1.00 92.88 230 GLN A N 1
ATOM 1819 C CA . GLN A 1 230 ? -27.454 -17.512 40.636 1.00 92.88 230 GLN A CA 1
ATOM 1820 C C . GLN A 1 230 ? -27.807 -16.856 39.297 1.00 92.88 230 GLN A C 1
ATOM 1822 O O . GLN A 1 230 ? -28.923 -16.374 39.099 1.00 92.88 230 GLN A O 1
ATOM 1827 N N . VAL A 1 231 ? -26.848 -16.845 38.375 1.00 93.19 231 VAL A N 1
ATOM 1828 C CA . VAL A 1 231 ? -26.964 -16.179 37.075 1.00 93.19 231 VAL A CA 1
ATOM 1829 C C . VAL A 1 231 ? -27.830 -17.020 36.136 1.00 93.19 231 VAL A C 1
ATOM 1831 O O . VAL A 1 231 ? -27.555 -18.199 35.889 1.00 93.19 231 VAL A O 1
ATOM 1834 N N . VAL A 1 232 ? -28.898 -16.411 35.616 1.00 91.94 232 VAL A N 1
ATOM 1835 C CA . VAL A 1 232 ? -29.821 -17.027 34.648 1.00 91.94 232 VAL A CA 1
ATOM 1836 C C . VAL A 1 232 ? -29.576 -16.553 33.218 1.00 91.94 232 VAL A C 1
ATOM 1838 O O . VAL A 1 232 ? -29.888 -17.299 32.289 1.00 91.94 232 VAL A O 1
ATOM 1841 N N . ALA A 1 233 ? -28.993 -15.364 33.052 1.00 89.31 233 ALA A N 1
ATOM 1842 C CA . ALA A 1 233 ? -28.525 -14.830 31.779 1.00 89.31 233 ALA A CA 1
ATOM 1843 C C . ALA A 1 233 ? -27.291 -13.941 31.994 1.00 89.31 233 ALA A C 1
ATOM 1845 O O . ALA A 1 233 ? -27.243 -13.177 32.957 1.00 89.31 233 ALA A O 1
ATOM 1846 N N . ALA A 1 234 ? -26.325 -14.018 31.083 1.00 89.31 234 ALA A N 1
ATOM 1847 C CA . ALA A 1 234 ? -25.188 -13.103 31.014 1.00 89.31 234 ALA A CA 1
ATOM 1848 C C . ALA A 1 234 ? -25.164 -12.404 29.647 1.00 89.31 234 ALA A C 1
ATOM 1850 O O . ALA A 1 234 ? -25.538 -13.000 28.636 1.00 89.31 234 ALA A O 1
ATOM 1851 N N . LEU A 1 235 ? -24.740 -11.142 29.617 1.00 85.50 235 LEU A N 1
ATOM 1852 C CA . LEU A 1 235 ? -24.557 -10.345 28.403 1.00 85.50 235 LEU A CA 1
ATOM 1853 C C . LEU A 1 235 ? -23.224 -9.588 28.499 1.00 85.50 235 LEU A C 1
ATOM 1855 O O . LEU A 1 235 ? -22.965 -9.005 29.550 1.00 85.50 235 LEU A O 1
ATOM 1859 N N . PRO A 1 236 ? -22.388 -9.558 27.449 1.00 82.06 236 PRO A N 1
ATOM 1860 C CA . PRO A 1 236 ? -21.155 -8.780 27.462 1.00 82.06 236 PRO A CA 1
ATOM 1861 C C . PRO A 1 236 ? -21.451 -7.275 27.458 1.00 82.06 236 PRO A C 1
ATOM 1863 O O . PRO A 1 236 ? -22.445 -6.833 26.878 1.00 82.06 236 PRO A O 1
ATOM 1866 N N . VAL A 1 237 ? -20.574 -6.491 28.082 1.00 73.81 237 VAL A N 1
ATOM 1867 C CA . VAL A 1 237 ? -20.661 -5.024 28.161 1.00 73.81 237 VAL A CA 1
ATOM 1868 C C . VAL A 1 237 ? -19.480 -4.398 27.421 1.00 73.81 237 VAL A C 1
ATOM 1870 O O . VAL A 1 237 ? -18.412 -5.001 27.307 1.00 73.81 237 VAL A O 1
ATOM 1873 N N . GLY A 1 238 ? -19.686 -3.194 26.880 1.00 67.12 238 GLY A N 1
ATOM 1874 C CA . GLY A 1 238 ? -18.629 -2.399 26.254 1.00 67.12 238 GLY A CA 1
ATOM 1875 C C . GLY A 1 238 ? -17.925 -3.126 25.106 1.00 67.12 238 GLY A C 1
ATOM 1876 O O . GLY A 1 238 ? -18.566 -3.653 24.192 1.00 67.12 238 GLY A O 1
ATOM 1877 N N . GLU A 1 239 ? -16.593 -3.158 25.164 1.00 60.66 239 GLU A N 1
ATOM 1878 C CA . GLU A 1 239 ? -15.722 -3.703 24.115 1.00 60.66 239 GLU A CA 1
ATOM 1879 C C . GLU A 1 239 ? -16.041 -5.166 23.760 1.00 60.66 239 GLU A C 1
ATOM 1881 O O . GLU A 1 239 ? -15.976 -5.543 22.589 1.00 60.66 239 GLU A O 1
ATOM 1886 N N . GLY A 1 240 ? -16.463 -5.982 24.735 1.00 65.06 240 GLY A N 1
ATOM 1887 C CA . GLY A 1 240 ? -16.780 -7.397 24.514 1.00 65.06 240 GLY A CA 1
ATOM 1888 C C . GLY A 1 240 ? -18.005 -7.628 23.622 1.00 65.06 240 GLY A C 1
ATOM 1889 O O . GLY A 1 240 ? -18.040 -8.596 22.860 1.00 65.06 240 GLY A O 1
ATOM 1890 N N . ALA A 1 241 ? -18.998 -6.733 23.668 1.00 70.50 241 ALA A N 1
ATOM 1891 C CA . ALA A 1 241 ? -20.179 -6.816 22.808 1.00 70.50 241 ALA A CA 1
ATOM 1892 C C . ALA A 1 241 ? -19.834 -6.467 21.350 1.00 70.50 241 ALA A C 1
ATOM 1894 O O . ALA A 1 241 ? -20.221 -7.189 20.429 1.00 70.50 241 ALA A O 1
ATOM 1895 N N . LEU A 1 242 ? -19.034 -5.414 21.151 1.00 74.25 242 LEU A N 1
ATOM 1896 C CA . LEU A 1 242 ? -18.550 -4.992 19.834 1.00 74.25 242 LEU A CA 1
ATOM 1897 C C . LEU A 1 242 ? -17.597 -6.033 19.222 1.00 74.25 242 LEU A C 1
ATOM 1899 O O . LEU A 1 242 ? -17.709 -6.358 18.042 1.00 74.25 242 LEU A O 1
ATOM 1903 N N . ALA A 1 243 ? -16.698 -6.626 20.012 1.00 75.69 243 ALA A N 1
ATOM 1904 C CA . ALA A 1 243 ? -15.811 -7.693 19.545 1.00 75.69 243 ALA A CA 1
ATOM 1905 C C . ALA A 1 243 ? -16.591 -8.933 19.061 1.00 75.69 243 ALA A C 1
ATOM 1907 O O . ALA A 1 243 ? -16.260 -9.511 18.020 1.00 75.69 243 ALA A O 1
ATOM 1908 N N . LEU A 1 244 ? -17.660 -9.311 19.772 1.00 78.31 244 LEU A N 1
ATOM 1909 C CA . LEU A 1 244 ? -18.556 -10.402 19.384 1.00 78.31 244 LEU A CA 1
ATOM 1910 C C . LEU A 1 244 ? -19.325 -10.087 18.090 1.00 78.31 244 LEU A C 1
ATOM 1912 O O . LEU A 1 244 ? -19.399 -10.932 17.193 1.00 78.31 244 LEU A O 1
ATOM 1916 N N . GLU A 1 245 ? -19.885 -8.880 17.976 1.00 82.50 245 GLU A N 1
ATOM 1917 C CA . GLU A 1 245 ? -20.599 -8.433 16.775 1.00 82.50 245 GLU A CA 1
ATOM 1918 C C . GLU A 1 245 ? -19.670 -8.405 15.550 1.00 82.50 245 GLU A C 1
ATOM 1920 O O . GLU A 1 245 ? -20.022 -8.935 14.493 1.00 82.50 245 GLU A O 1
ATOM 1925 N N . LEU A 1 246 ? -18.441 -7.905 15.719 1.00 85.25 246 LEU A N 1
ATOM 1926 C CA . LEU A 1 246 ? -17.398 -7.904 14.694 1.00 85.25 246 LEU A CA 1
ATOM 1927 C C . LEU A 1 246 ? -17.046 -9.321 14.229 1.00 85.25 246 LEU A C 1
ATOM 1929 O O . LEU A 1 246 ? -16.966 -9.574 13.026 1.00 85.25 246 LEU A O 1
ATOM 1933 N N . ALA A 1 247 ? -16.842 -10.252 15.166 1.00 86.19 247 ALA A N 1
ATOM 1934 C CA . ALA A 1 247 ? -16.522 -11.642 14.852 1.00 86.19 247 ALA A CA 1
ATOM 1935 C C . ALA A 1 247 ? -17.664 -12.321 14.078 1.00 86.19 247 ALA A C 1
ATOM 1937 O O . ALA A 1 247 ? -17.424 -12.961 13.049 1.00 86.19 247 ALA A O 1
ATOM 1938 N N . ARG A 1 248 ? -18.912 -12.118 14.521 1.00 88.56 248 ARG A N 1
ATOM 1939 C CA . ARG A 1 248 ? -20.119 -12.624 13.856 1.00 88.56 248 ARG A CA 1
ATOM 1940 C C . ARG A 1 248 ? -20.264 -12.069 12.437 1.00 88.56 248 ARG A C 1
ATOM 1942 O O . ARG A 1 248 ? -20.512 -12.840 11.509 1.00 88.56 248 ARG A O 1
ATOM 1949 N N . LEU A 1 249 ? -20.104 -10.758 12.256 1.00 91.06 249 LEU A N 1
ATOM 1950 C CA . LEU A 1 249 ? -20.236 -10.113 10.950 1.00 91.06 249 LEU A CA 1
ATOM 1951 C C . LEU A 1 249 ? -19.104 -10.526 10.001 1.00 91.06 249 LEU A C 1
ATOM 1953 O O . LEU A 1 249 ? -19.372 -10.894 8.857 1.00 91.06 249 LEU A O 1
ATOM 1957 N N . ARG A 1 250 ? -17.852 -10.569 10.479 1.00 91.69 250 ARG A N 1
ATOM 1958 C CA . ARG A 1 250 ? -16.712 -11.073 9.698 1.00 91.69 250 ARG A CA 1
ATOM 1959 C C . ARG A 1 250 ? -16.958 -12.517 9.245 1.00 91.69 250 ARG A C 1
ATOM 1961 O O . ARG A 1 250 ? -16.758 -12.812 8.071 1.00 91.69 250 ARG A O 1
ATOM 1968 N N . GLN A 1 251 ? -17.462 -13.399 10.113 1.00 91.75 251 GLN A N 1
ATOM 1969 C CA . GLN A 1 251 ? -17.796 -14.779 9.735 1.00 91.75 251 GLN A CA 1
ATOM 1970 C C . GLN A 1 251 ? -18.916 -14.854 8.680 1.00 91.75 251 GLN A C 1
ATOM 1972 O O . GLN A 1 251 ? -18.808 -15.642 7.738 1.00 91.75 251 GLN A O 1
ATOM 1977 N N . ALA A 1 252 ? -19.964 -14.033 8.800 1.00 92.88 252 ALA A N 1
ATOM 1978 C CA . ALA A 1 252 ? -21.048 -13.984 7.818 1.00 92.88 252 ALA A CA 1
ATOM 1979 C C . ALA A 1 252 ? -20.534 -13.558 6.430 1.00 92.88 252 ALA A C 1
ATOM 1981 O O . ALA A 1 252 ? -20.693 -14.298 5.457 1.00 92.88 252 ALA A O 1
ATOM 1982 N N . LEU A 1 253 ? -19.819 -12.432 6.348 1.00 93.12 253 LEU A N 1
ATOM 1983 C CA . LEU A 1 253 ? -19.290 -11.899 5.087 1.00 93.12 253 LEU A CA 1
ATOM 1984 C C . LEU A 1 253 ? -18.185 -12.787 4.478 1.00 93.12 253 LEU A C 1
ATOM 1986 O O . LEU A 1 253 ? -18.090 -12.901 3.254 1.00 93.12 253 LEU A O 1
ATOM 1990 N N . GLN A 1 254 ? -17.402 -13.486 5.310 1.00 92.62 254 GLN A N 1
ATOM 1991 C CA . GLN A 1 254 ? -16.480 -14.540 4.871 1.00 92.62 254 GLN A CA 1
ATOM 1992 C C . GLN A 1 254 ? -17.239 -15.684 4.181 1.00 92.62 254 GLN A C 1
ATOM 1994 O O . GLN A 1 254 ? -16.804 -16.149 3.130 1.00 92.62 254 GLN A O 1
ATOM 1999 N N . SER A 1 255 ? -18.371 -16.128 4.744 1.00 91.44 255 SER A N 1
ATOM 2000 C CA . SER A 1 255 ? -19.176 -17.225 4.180 1.00 91.44 255 SER A CA 1
ATOM 2001 C C . SER A 1 255 ? -19.876 -16.860 2.863 1.00 91.44 255 SER A C 1
ATOM 2003 O O . SER A 1 255 ? -20.090 -17.728 2.021 1.00 91.44 255 SER A O 1
ATOM 2005 N N . GLU A 1 256 ? -20.155 -15.571 2.648 1.00 91.50 256 GLU A N 1
ATOM 2006 C CA . GLU A 1 256 ? -20.628 -15.014 1.373 1.00 91.50 256 GLU A CA 1
ATOM 2007 C C . GLU A 1 256 ? -19.500 -14.797 0.335 1.00 91.50 256 GLU A C 1
ATOM 2009 O O . GLU A 1 256 ? -19.774 -14.426 -0.809 1.00 91.50 256 GLU A O 1
ATOM 2014 N N . GLY A 1 257 ? -18.230 -15.004 0.707 1.00 90.25 257 GLY A N 1
ATOM 2015 C CA . GLY A 1 257 ? -17.074 -14.828 -0.180 1.00 90.25 257 GLY A CA 1
ATOM 2016 C C . GLY A 1 257 ? -16.660 -13.369 -0.418 1.00 90.25 257 GLY A C 1
ATOM 2017 O O . GLY A 1 257 ? -16.007 -13.074 -1.422 1.00 90.25 257 GLY A O 1
ATOM 2018 N N . LEU A 1 258 ? -17.012 -12.426 0.472 1.00 92.44 258 LEU A N 1
ATOM 2019 C CA . LEU A 1 258 ? -16.650 -11.007 0.290 1.00 92.44 258 LEU A CA 1
ATOM 2020 C C . LEU A 1 258 ? -15.138 -10.744 0.344 1.00 92.44 258 LEU A C 1
ATOM 2022 O O . LEU A 1 258 ? -14.677 -9.758 -0.229 1.00 92.44 258 LEU A O 1
ATOM 2026 N N . PHE A 1 259 ? -14.371 -11.618 1.000 1.00 93.06 259 PHE A N 1
ATOM 2027 C CA . PHE A 1 259 ? -12.927 -11.456 1.205 1.00 93.06 259 PHE A CA 1
ATOM 2028 C C . PHE A 1 259 ? -12.067 -12.273 0.218 1.00 93.06 259 PHE A C 1
ATOM 2030 O O . PHE A 1 259 ? -10.843 -12.319 0.355 1.00 93.06 259 PHE A O 1
ATOM 2037 N N . ASP A 1 260 ? -12.682 -12.929 -0.775 1.00 91.44 260 ASP A N 1
ATOM 2038 C CA . ASP A 1 260 ? -11.991 -13.830 -1.704 1.00 91.44 260 ASP A CA 1
ATOM 2039 C C . ASP A 1 260 ? -10.879 -13.126 -2.498 1.00 91.44 260 ASP A C 1
ATOM 2041 O O . ASP A 1 260 ? -11.112 -12.183 -3.257 1.00 91.44 260 ASP A O 1
ATOM 2045 N N . ALA A 1 261 ? -9.650 -13.644 -2.406 1.00 89.12 261 ALA A N 1
ATOM 2046 C CA . ALA A 1 261 ? -8.487 -13.072 -3.090 1.00 89.12 261 ALA A CA 1
ATOM 2047 C C . ALA A 1 261 ? -8.629 -13.046 -4.627 1.00 89.12 261 ALA A C 1
ATOM 2049 O O . ALA A 1 261 ? -8.061 -12.175 -5.281 1.00 89.12 261 ALA A O 1
ATOM 2050 N N . SER A 1 262 ? -9.425 -13.954 -5.204 1.00 89.75 262 SER A N 1
ATOM 2051 C CA . SER A 1 262 ? -9.745 -14.005 -6.640 1.00 89.75 262 SER A CA 1
ATOM 2052 C C . SER A 1 262 ? -10.557 -12.800 -7.135 1.00 89.75 262 SER A C 1
ATOM 2054 O O . SER A 1 262 ? -10.590 -12.535 -8.336 1.00 89.75 262 SER A O 1
ATOM 2056 N N . ARG A 1 263 ? -11.208 -12.067 -6.220 1.00 87.88 263 ARG A N 1
ATOM 2057 C CA . ARG A 1 263 ? -12.003 -10.862 -6.498 1.00 87.88 263 ARG A CA 1
ATOM 2058 C C . ARG A 1 263 ? -11.145 -9.602 -6.596 1.00 87.88 263 ARG A C 1
ATOM 2060 O O . ARG A 1 263 ? -11.558 -8.650 -7.256 1.00 87.88 263 ARG A O 1
ATOM 2067 N N . LYS A 1 264 ? -9.994 -9.584 -5.913 1.00 92.00 264 LYS A N 1
ATOM 2068 C CA . LYS A 1 264 ? -9.185 -8.378 -5.699 1.00 92.00 264 LYS A CA 1
ATOM 2069 C C . LYS A 1 264 ? -8.509 -7.947 -7.000 1.00 92.00 264 LYS A C 1
ATOM 2071 O O . LYS A 1 264 ? -7.775 -8.705 -7.634 1.00 92.00 264 LYS A O 1
ATOM 2076 N N . ARG A 1 265 ? -8.789 -6.717 -7.420 1.00 92.94 265 ARG A N 1
ATOM 2077 C CA . ARG A 1 265 ? -8.357 -6.144 -8.699 1.00 92.94 265 ARG A CA 1
ATOM 2078 C C . ARG A 1 265 ? -6.939 -5.579 -8.603 1.00 92.94 265 ARG A C 1
ATOM 2080 O O . ARG A 1 265 ? -6.581 -4.986 -7.585 1.00 92.94 265 ARG A O 1
ATOM 2087 N N . PRO A 1 266 ? -6.134 -5.681 -9.674 1.00 94.12 266 PRO A N 1
ATOM 2088 C CA . PRO A 1 266 ? -4.840 -5.016 -9.729 1.00 94.12 266 PRO A CA 1
ATOM 2089 C C . PRO A 1 266 ? -5.014 -3.492 -9.764 1.00 94.12 266 PRO A C 1
ATOM 2091 O O . PRO A 1 266 ? -5.929 -2.971 -10.405 1.00 94.12 266 PRO A O 1
ATOM 2094 N N . LEU A 1 267 ? -4.100 -2.771 -9.114 1.00 94.56 267 LEU A N 1
ATOM 2095 C CA . LEU A 1 267 ? -4.076 -1.310 -9.166 1.00 94.56 267 LEU A CA 1
ATOM 2096 C C . LEU A 1 267 ? -3.637 -0.805 -10.553 1.00 94.56 267 LEU A C 1
ATOM 2098 O O . LEU A 1 267 ? -2.765 -1.413 -11.184 1.00 94.56 267 LEU A O 1
ATOM 2102 N N . PRO A 1 268 ? -4.194 0.321 -11.036 1.00 93.62 268 PRO A N 1
ATOM 2103 C CA . PRO A 1 268 ? -3.766 0.933 -12.288 1.00 93.62 268 PRO A CA 1
ATOM 2104 C C . PRO A 1 268 ? -2.318 1.431 -12.181 1.00 93.62 268 PRO A C 1
ATOM 2106 O O . PRO A 1 268 ? -1.971 2.174 -11.269 1.00 93.62 268 PRO A O 1
ATOM 2109 N N . LEU A 1 269 ? -1.474 1.086 -13.160 1.00 91.00 269 LEU A N 1
ATOM 2110 C CA . LEU A 1 269 ? -0.059 1.494 -13.181 1.00 91.00 269 LEU A CA 1
ATOM 2111 C C . LEU A 1 269 ? 0.154 3.009 -13.329 1.00 91.00 269 LEU A C 1
ATOM 2113 O O . LEU A 1 269 ? 1.222 3.502 -12.985 1.00 91.00 269 LEU A O 1
ATOM 2117 N N . PHE A 1 270 ? -0.820 3.736 -13.882 1.00 93.88 270 PHE A N 1
ATOM 2118 C CA . PHE A 1 270 ? -0.745 5.179 -14.137 1.00 93.88 270 PHE A CA 1
ATOM 2119 C C . PHE A 1 270 ? -2.132 5.819 -13.949 1.00 93.88 270 PHE A C 1
ATOM 2121 O O . PHE A 1 270 ? -2.802 6.112 -14.944 1.00 93.88 270 PHE A O 1
ATOM 2128 N N . PRO A 1 271 ? -2.609 6.000 -12.702 1.00 94.69 271 PRO A N 1
ATOM 2129 C CA . PRO A 1 271 ? -3.927 6.573 -12.454 1.00 94.69 271 PRO A CA 1
ATOM 2130 C C . PRO A 1 271 ? -3.964 8.039 -12.896 1.00 94.69 271 PRO A C 1
ATOM 2132 O O . PRO A 1 271 ? -3.145 8.859 -12.477 1.00 94.69 271 PRO A O 1
ATOM 2135 N N . ARG A 1 272 ? -4.938 8.392 -13.731 1.00 94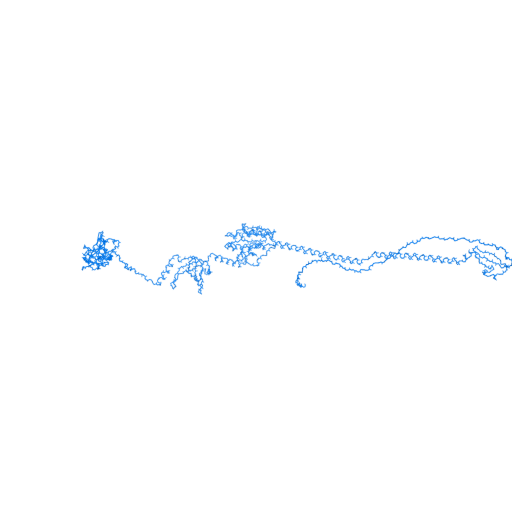.69 272 ARG A N 1
ATOM 2136 C CA . ARG A 1 272 ? -5.219 9.773 -14.136 1.00 94.69 272 ARG A CA 1
ATOM 2137 C C . ARG A 1 272 ? -6.013 10.493 -13.058 1.00 94.69 272 ARG A C 1
ATOM 2139 O O . ARG A 1 272 ? -5.739 11.662 -12.795 1.00 94.69 272 ARG A O 1
ATOM 2146 N N . MET A 1 273 ? -6.958 9.801 -12.422 1.00 95.06 273 MET A N 1
ATOM 2147 C CA . MET A 1 273 ? -7.769 10.355 -11.345 1.00 95.06 273 MET A CA 1
ATOM 2148 C C . MET A 1 273 ? -7.946 9.365 -10.192 1.00 95.06 273 MET A C 1
ATOM 2150 O O . MET A 1 273 ? -8.373 8.231 -10.387 1.00 95.06 273 MET A O 1
ATOM 2154 N N . VAL A 1 274 ? -7.653 9.821 -8.976 1.00 96.62 274 VAL A N 1
ATOM 2155 C CA . VAL A 1 274 ? -7.824 9.051 -7.737 1.00 96.62 274 VAL A CA 1
ATOM 2156 C C . VAL A 1 274 ? -8.959 9.675 -6.934 1.00 96.62 274 VAL A C 1
ATOM 2158 O O . VAL A 1 274 ? -8.916 10.862 -6.594 1.00 96.62 274 VAL A O 1
ATOM 2161 N N . GLY A 1 275 ? -9.984 8.878 -6.641 1.00 96.12 275 GLY A N 1
ATOM 2162 C CA . GLY A 1 275 ? -11.040 9.246 -5.703 1.00 96.12 275 GLY A CA 1
ATOM 2163 C C . GLY A 1 275 ? -10.545 9.103 -4.269 1.00 96.12 275 GLY A C 1
ATOM 2164 O O . GLY A 1 275 ? -9.840 8.147 -3.963 1.00 96.12 275 GLY A O 1
ATOM 2165 N N . VAL A 1 276 ? -10.905 10.027 -3.382 1.00 96.12 276 VAL A N 1
ATOM 2166 C CA . VAL A 1 276 ? -10.557 9.945 -1.955 1.00 96.12 276 VAL A CA 1
ATOM 2167 C C . VAL A 1 276 ? -11.816 10.146 -1.122 1.00 96.12 276 VAL A C 1
ATOM 2169 O O . VAL A 1 276 ? -12.472 11.178 -1.249 1.00 96.12 276 VAL A O 1
ATOM 2172 N N . VAL A 1 277 ? -12.142 9.170 -0.277 1.00 95.38 277 VAL A N 1
ATOM 2173 C CA . VAL A 1 277 ? -13.223 9.231 0.713 1.00 95.38 277 VAL A CA 1
ATOM 2174 C C . VAL A 1 277 ? -12.591 9.471 2.080 1.00 95.38 277 VAL A C 1
ATOM 2176 O O . VAL A 1 277 ? -11.956 8.582 2.647 1.00 95.38 277 VAL A O 1
ATOM 2179 N N . THR A 1 278 ? -12.712 10.702 2.577 1.00 93.38 278 THR A N 1
ATOM 2180 C CA . THR A 1 278 ? -12.224 11.120 3.900 1.00 93.38 278 THR A CA 1
ATOM 2181 C C . THR A 1 278 ? -12.894 12.437 4.321 1.00 93.38 278 THR A C 1
ATOM 2183 O O . THR A 1 278 ? -13.671 13.014 3.550 1.00 93.38 278 THR A O 1
ATOM 2186 N N . SER A 1 279 ? -12.608 12.941 5.523 1.00 89.94 279 SER A N 1
ATOM 2187 C CA . SER A 1 279 ? -13.150 14.223 5.982 1.00 89.94 279 SER A CA 1
ATOM 2188 C C . SER A 1 279 ? -12.434 15.415 5.316 1.00 89.94 279 SER A C 1
ATOM 2190 O O . SER A 1 279 ? -11.207 15.424 5.201 1.00 89.94 279 SER A O 1
ATOM 2192 N N . PRO A 1 280 ? -13.162 16.464 4.883 1.00 84.00 280 PRO A N 1
ATOM 2193 C CA . PRO A 1 280 ? -12.566 17.608 4.181 1.00 84.00 280 PRO A CA 1
ATOM 2194 C C . PRO A 1 280 ? -11.678 18.487 5.077 1.00 84.00 280 PRO A C 1
ATOM 2196 O O . PRO A 1 280 ? -10.845 19.234 4.570 1.00 84.00 280 PRO A O 1
ATOM 2199 N N . SER A 1 281 ? -11.865 18.409 6.396 1.00 77.69 281 SER A N 1
ATOM 2200 C CA . SER A 1 281 ? -11.122 19.150 7.420 1.00 77.69 281 SER A CA 1
ATOM 2201 C C . SER A 1 281 ? -9.953 18.366 8.032 1.00 77.69 281 SER A C 1
ATOM 2203 O O . SER A 1 281 ? -9.194 18.935 8.814 1.00 77.69 281 SER A O 1
ATOM 2205 N N . GLY A 1 282 ? -9.797 17.076 7.714 1.00 71.19 282 GLY A N 1
ATOM 2206 C CA . GLY A 1 282 ? -8.772 16.218 8.307 1.00 71.19 282 GLY A CA 1
ATOM 2207 C C . GLY A 1 282 ? -7.378 16.414 7.702 1.00 71.19 282 GLY A C 1
ATOM 2208 O O . GLY A 1 282 ? -7.233 16.611 6.494 1.00 71.19 282 GLY A O 1
ATOM 2209 N N . ALA A 1 283 ? -6.336 16.260 8.530 1.00 84.38 283 ALA A N 1
ATOM 2210 C CA . ALA A 1 283 ? -4.934 16.259 8.087 1.00 84.38 283 ALA A CA 1
ATOM 2211 C C . ALA A 1 283 ? -4.669 15.231 6.967 1.00 84.38 283 ALA A C 1
ATOM 2213 O O . ALA A 1 283 ? -3.931 15.511 6.028 1.00 84.38 283 ALA A O 1
ATOM 2214 N N . VAL A 1 284 ? -5.378 14.098 6.999 1.00 90.25 284 VAL A N 1
ATOM 2215 C CA . VAL A 1 284 ? -5.331 13.021 5.997 1.00 90.25 284 VAL A CA 1
ATOM 2216 C C . VAL A 1 284 ? -5.487 13.503 4.559 1.00 90.25 284 VAL A C 1
ATOM 2218 O O . VAL A 1 284 ? -4.760 13.048 3.677 1.00 90.25 284 VAL A O 1
ATOM 2221 N N . TRP A 1 285 ? -6.418 14.423 4.299 1.00 92.44 285 TRP A N 1
ATOM 2222 C CA . TRP A 1 285 ? -6.603 14.947 2.949 1.00 92.44 285 TRP A CA 1
ATOM 2223 C C . TRP A 1 285 ? -5.365 15.727 2.487 1.00 92.44 285 TRP A C 1
ATOM 2225 O O . TRP A 1 285 ? -4.910 15.545 1.357 1.00 92.44 285 TRP A O 1
ATOM 2235 N N . GLN A 1 286 ? -4.771 16.525 3.378 1.00 90.75 286 GLN A N 1
ATOM 2236 C CA . GLN A 1 286 ? -3.546 17.279 3.102 1.00 90.75 286 GLN A CA 1
ATOM 2237 C C . GLN A 1 286 ? -2.339 16.347 2.919 1.00 90.75 286 GLN A C 1
ATOM 2239 O O . GLN A 1 286 ? -1.545 16.554 2.004 1.00 90.75 286 GLN A O 1
ATOM 2244 N N . ASP A 1 287 ? -2.223 15.288 3.722 1.00 92.25 287 ASP A N 1
ATOM 2245 C CA . ASP A 1 287 ? -1.149 14.296 3.608 1.00 92.25 287 ASP A CA 1
ATOM 2246 C C . ASP A 1 287 ? -1.210 13.541 2.277 1.00 92.25 287 ASP A C 1
ATOM 2248 O O . ASP A 1 287 ? -0.207 13.474 1.561 1.00 92.25 287 ASP A O 1
ATOM 2252 N N . ILE A 1 288 ? -2.395 13.066 1.875 1.00 93.75 288 ILE A N 1
ATOM 2253 C CA . ILE A 1 288 ? -2.607 12.442 0.560 1.00 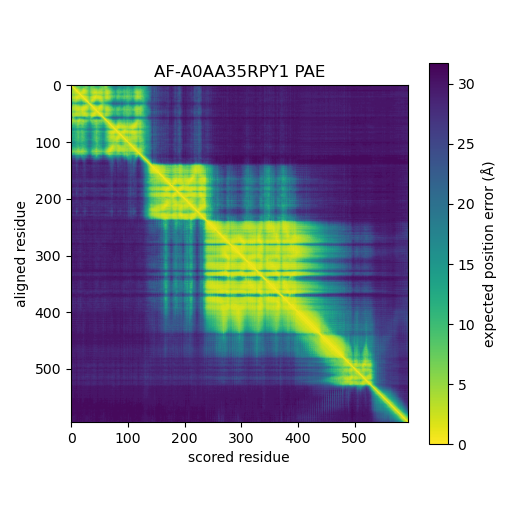93.75 288 ILE A CA 1
ATOM 2254 C C . ILE A 1 288 ? -2.256 13.434 -0.561 1.00 93.75 288 ILE A C 1
ATOM 2256 O O . ILE A 1 288 ? -1.514 13.082 -1.481 1.00 93.75 288 ILE A O 1
ATOM 2260 N N . GLN A 1 289 ? -2.709 14.691 -0.478 1.00 94.12 289 GLN A N 1
ATOM 2261 C CA . GLN A 1 289 ? -2.341 15.734 -1.444 1.00 94.12 289 GLN A CA 1
ATOM 2262 C C . GLN A 1 289 ? -0.822 15.954 -1.526 1.00 94.12 289 GLN A C 1
ATOM 2264 O O . GLN A 1 289 ? -0.273 16.032 -2.628 1.00 94.12 289 GLN A O 1
ATOM 2269 N N . ASN A 1 290 ? -0.134 16.030 -0.386 1.00 94.19 290 ASN A N 1
ATOM 2270 C CA . ASN A 1 290 ? 1.310 16.244 -0.303 1.00 94.19 290 ASN A CA 1
ATOM 2271 C C . ASN A 1 290 ? 2.093 15.062 -0.887 1.00 94.19 290 ASN A C 1
ATOM 2273 O O . ASN A 1 290 ? 3.017 15.268 -1.682 1.00 94.19 290 ASN A O 1
ATOM 2277 N N . VAL A 1 291 ? 1.701 13.830 -0.551 1.00 95.31 291 VAL A N 1
ATOM 2278 C CA . VAL A 1 291 ? 2.297 12.602 -1.090 1.00 95.31 291 VAL A CA 1
ATOM 2279 C C . VAL A 1 291 ? 2.125 12.541 -2.604 1.00 95.31 291 VAL A C 1
ATOM 2281 O O . VAL A 1 291 ? 3.126 12.440 -3.316 1.00 95.31 291 VAL A O 1
ATOM 2284 N N . VAL A 1 292 ? 0.897 12.676 -3.117 1.00 95.19 292 VAL A N 1
ATOM 2285 C CA . VAL A 1 292 ? 0.620 12.598 -4.561 1.00 95.19 292 VAL A CA 1
ATOM 2286 C C . VAL A 1 292 ? 1.334 13.715 -5.322 1.00 95.19 292 VAL A C 1
ATOM 2288 O O . VAL A 1 292 ? 1.999 13.443 -6.320 1.00 95.19 292 VAL A O 1
ATOM 2291 N N . ARG A 1 293 ? 1.314 14.957 -4.823 1.00 94.12 293 ARG A N 1
ATOM 2292 C CA . ARG A 1 293 ? 2.011 16.089 -5.457 1.00 94.12 293 ARG A CA 1
ATOM 2293 C C . ARG A 1 293 ? 3.534 15.916 -5.480 1.00 94.12 293 ARG A C 1
ATOM 2295 O O . ARG A 1 293 ? 4.176 16.350 -6.435 1.00 94.12 293 ARG A O 1
ATOM 2302 N N . ARG A 1 294 ? 4.119 15.287 -4.453 1.00 93.94 294 ARG A N 1
ATOM 2303 C CA . ARG A 1 294 ? 5.557 14.970 -4.382 1.00 93.94 294 ARG A CA 1
ATOM 2304 C C . ARG A 1 294 ? 5.938 13.792 -5.280 1.00 93.94 294 ARG A C 1
ATOM 2306 O O . ARG A 1 294 ? 7.014 13.808 -5.876 1.00 93.94 294 ARG A O 1
ATOM 2313 N N . ARG A 1 295 ? 5.100 12.753 -5.316 1.00 94.81 295 ARG A N 1
ATOM 2314 C CA . ARG A 1 295 ? 5.410 11.442 -5.900 1.00 94.81 295 ARG A CA 1
ATOM 2315 C C . ARG A 1 295 ? 4.975 11.337 -7.357 1.00 94.81 295 ARG A C 1
ATOM 2317 O O . ARG A 1 295 ? 5.808 10.972 -8.182 1.00 94.81 295 ARG A O 1
ATOM 2324 N N . TYR A 1 296 ? 3.747 11.734 -7.690 1.00 95.31 296 TYR A N 1
ATOM 2325 C CA . TYR A 1 296 ? 3.175 11.642 -9.036 1.00 95.31 296 TYR A CA 1
ATOM 2326 C C . TYR A 1 296 ? 2.215 12.814 -9.355 1.00 95.31 296 TYR A C 1
ATOM 2328 O O . TYR A 1 296 ? 0.997 12.642 -9.401 1.00 95.31 296 TYR A O 1
ATOM 2336 N N . PRO A 1 297 ? 2.741 14.025 -9.634 1.00 92.12 297 PRO A N 1
ATOM 2337 C CA . PRO A 1 297 ? 1.934 15.237 -9.850 1.00 92.12 297 PRO A CA 1
ATOM 2338 C C . PRO A 1 297 ? 1.094 15.253 -11.146 1.00 92.12 297 PRO A C 1
ATOM 2340 O O . PRO A 1 297 ? 0.522 16.286 -11.483 1.00 92.12 297 PRO A O 1
ATOM 2343 N N . LEU A 1 298 ? 1.041 14.145 -11.894 1.00 92.44 298 LEU A N 1
ATOM 2344 C CA . LEU A 1 298 ? 0.212 13.996 -13.098 1.00 92.44 298 LEU A CA 1
ATOM 2345 C C . LEU A 1 298 ? -1.217 13.520 -12.779 1.00 92.44 298 LEU A C 1
ATOM 2347 O O . LEU A 1 298 ? -2.109 13.684 -13.610 1.00 92.44 298 LEU A O 1
ATOM 2351 N N . THR A 1 299 ? -1.437 12.945 -11.594 1.00 94.88 299 THR A N 1
ATOM 2352 C CA . THR A 1 299 ? -2.752 12.495 -11.124 1.00 94.88 299 THR A CA 1
ATOM 2353 C C . THR A 1 299 ? -3.588 13.656 -10.593 1.00 94.88 299 THR A C 1
ATOM 2355 O O . THR A 1 299 ? -3.111 14.496 -9.831 1.00 94.88 299 THR A O 1
ATOM 2358 N N . GLN A 1 300 ? -4.876 13.653 -10.930 1.00 94.88 300 GLN A N 1
ATOM 2359 C CA . GLN A 1 300 ? -5.887 14.509 -10.318 1.00 94.88 300 GLN A CA 1
ATOM 2360 C C . GLN A 1 300 ? -6.503 13.814 -9.096 1.00 94.88 300 GLN A C 1
ATOM 2362 O O . GLN A 1 300 ? -6.815 12.625 -9.138 1.00 94.88 300 GLN A O 1
ATOM 2367 N N . LEU A 1 301 ? -6.708 14.556 -8.008 1.00 94.94 301 LEU A N 1
ATOM 2368 C CA . LEU A 1 301 ? -7.369 14.052 -6.802 1.00 94.94 301 LEU A CA 1
ATOM 2369 C C . LEU A 1 301 ? -8.819 14.536 -6.743 1.00 94.94 301 LEU A C 1
ATOM 2371 O O . LEU A 1 301 ? -9.080 15.737 -6.840 1.00 94.94 301 LEU A O 1
ATOM 2375 N N . ARG A 1 302 ? -9.758 13.612 -6.526 1.00 94.75 302 ARG A N 1
ATOM 2376 C CA . ARG A 1 302 ? -11.192 13.891 -6.382 1.00 94.75 302 ARG A CA 1
ATOM 2377 C C . ARG A 1 302 ? -11.656 13.523 -4.974 1.00 94.75 302 ARG A C 1
ATOM 2379 O O . ARG A 1 302 ? -11.976 12.370 -4.702 1.00 94.75 302 ARG A O 1
ATOM 2386 N N . LEU A 1 303 ? -11.716 14.514 -4.086 1.00 94.31 303 LEU A N 1
ATOM 2387 C CA . LEU A 1 303 ? -12.309 14.346 -2.757 1.00 94.31 303 LEU A CA 1
ATOM 2388 C C . LEU A 1 303 ? -13.827 14.136 -2.874 1.00 94.31 303 LEU A C 1
ATOM 2390 O O . LEU A 1 303 ? -14.526 14.970 -3.456 1.00 94.31 303 LEU A O 1
ATOM 2394 N N . CYS A 1 304 ? -14.326 13.058 -2.276 1.00 94.06 304 CYS A N 1
ATOM 2395 C CA . CYS A 1 304 ? -15.726 12.896 -1.908 1.00 94.06 304 CYS A CA 1
ATOM 2396 C C . CYS A 1 304 ? -15.806 13.005 -0.374 1.00 94.06 304 CYS A C 1
ATOM 2398 O O . CYS A 1 304 ? -15.368 12.082 0.316 1.00 94.06 304 CYS A O 1
ATOM 2400 N N . PRO A 1 305 ? -16.259 14.147 0.177 1.00 91.88 305 PRO A N 1
ATOM 2401 C CA . PRO A 1 305 ? -16.231 14.371 1.616 1.00 91.88 305 PRO A CA 1
ATOM 2402 C C . PRO A 1 305 ? -17.214 13.438 2.328 1.00 91.88 305 PRO A C 1
ATOM 2404 O O . PRO A 1 305 ? -18.377 13.349 1.938 1.00 91.88 305 PRO A O 1
ATOM 2407 N N . SER A 1 306 ? -16.742 12.791 3.391 1.00 91.69 306 SER A N 1
ATOM 2408 C CA . SER A 1 306 ? -17.536 11.928 4.268 1.00 91.69 306 SER A CA 1
ATOM 2409 C C . SER A 1 306 ? -17.141 12.161 5.723 1.00 91.69 306 SER A C 1
ATOM 2411 O O . SER A 1 306 ? -15.972 12.432 6.014 1.00 91.69 306 SER A O 1
ATOM 2413 N N . ALA A 1 307 ? -18.083 12.003 6.653 1.00 89.56 307 ALA A N 1
ATOM 2414 C CA . ALA A 1 307 ? -17.729 11.687 8.030 1.00 89.56 307 ALA A CA 1
ATOM 2415 C C . ALA A 1 307 ? -16.947 10.359 8.065 1.00 89.56 307 ALA A C 1
ATOM 2417 O O . ALA A 1 307 ? -17.218 9.448 7.281 1.00 89.56 307 ALA A O 1
ATOM 2418 N N . VAL A 1 308 ? -15.956 10.280 8.954 1.00 84.38 308 VAL A N 1
ATOM 2419 C CA . VAL A 1 308 ? -15.069 9.112 9.153 1.00 84.38 308 VAL A CA 1
ATOM 2420 C C . VAL A 1 308 ? -15.060 8.634 10.613 1.00 84.38 308 VAL A C 1
ATOM 2422 O O . VAL A 1 308 ? -14.155 7.920 11.028 1.00 84.38 308 VAL A O 1
ATOM 2425 N N . GLN A 1 309 ? -16.036 9.108 11.391 1.00 85.88 309 GLN A N 1
ATOM 2426 C CA . GLN A 1 309 ? -16.279 8.804 12.800 1.00 85.88 309 GLN A CA 1
ATOM 2427 C C . GLN A 1 309 ? -17.737 9.161 13.140 1.00 85.88 309 GLN A C 1
ATOM 2429 O O . GLN A 1 309 ? -18.318 10.049 12.504 1.00 85.88 309 GLN A O 1
ATOM 2434 N N . GLY A 1 310 ? -18.307 8.502 14.149 1.00 84.69 310 GLY A N 1
ATOM 2435 C CA . GLY A 1 310 ? -19.706 8.667 14.556 1.00 84.69 310 GLY A CA 1
ATOM 2436 C C . GLY A 1 310 ? -20.711 7.859 13.723 1.00 84.69 310 GLY A C 1
ATOM 2437 O O . GLY A 1 310 ? -20.406 7.350 12.646 1.00 84.69 310 GLY A O 1
ATOM 2438 N N . GLU A 1 311 ? -21.935 7.756 14.238 1.00 82.25 311 GLU A N 1
ATOM 2439 C CA . GLU A 1 311 ? -22.992 6.845 13.766 1.00 82.25 311 GLU A CA 1
ATOM 2440 C C . GLU A 1 311 ? -23.354 7.028 12.278 1.00 82.25 311 GLU A C 1
ATOM 2442 O O . GLU A 1 311 ? -23.478 6.062 11.529 1.00 82.25 311 GLU A O 1
ATOM 2447 N N . ALA A 1 312 ? -23.414 8.275 11.799 1.00 87.12 312 ALA A N 1
ATOM 2448 C CA . ALA A 1 312 ? -23.730 8.585 10.402 1.00 87.12 312 ALA A CA 1
ATOM 2449 C C . ALA A 1 312 ? -22.578 8.319 9.404 1.00 87.12 312 ALA A C 1
ATOM 2451 O O . ALA A 1 312 ? -22.774 8.486 8.197 1.00 87.12 312 ALA A O 1
ATOM 2452 N N . ALA A 1 313 ? -21.374 7.949 9.860 1.00 90.62 313 ALA A N 1
ATOM 2453 C CA . ALA A 1 313 ? -20.213 7.800 8.981 1.00 90.62 313 ALA A CA 1
ATOM 2454 C C . ALA A 1 313 ? -20.328 6.603 8.027 1.00 90.62 313 ALA A C 1
ATOM 2456 O O . ALA A 1 313 ? -19.984 6.744 6.857 1.00 90.62 313 ALA A O 1
ATOM 2457 N N . ALA A 1 314 ? -20.861 5.462 8.481 1.00 92.25 314 ALA A N 1
ATOM 2458 C CA . ALA A 1 314 ? -20.993 4.246 7.669 1.00 92.25 314 ALA A CA 1
ATOM 2459 C C . ALA A 1 314 ? -21.756 4.501 6.351 1.00 92.25 314 ALA A C 1
ATOM 2461 O O . ALA A 1 314 ? -21.200 4.347 5.259 1.00 92.25 314 ALA A O 1
ATOM 2462 N N . GLY A 1 315 ? -22.988 5.011 6.452 1.00 93.94 315 GLY A N 1
ATOM 2463 C CA . GLY A 1 315 ? -23.817 5.336 5.289 1.00 93.94 315 GLY A CA 1
ATOM 2464 C C . GLY A 1 315 ? -23.234 6.453 4.411 1.00 93.94 315 GLY A C 1
ATOM 2465 O O . GLY A 1 315 ? -23.370 6.415 3.186 1.00 93.94 315 GLY A O 1
ATOM 2466 N N . GLN A 1 316 ? -22.521 7.429 4.994 1.00 94.88 316 GLN A N 1
ATOM 2467 C CA . GLN A 1 316 ? -21.825 8.461 4.213 1.00 94.88 316 GLN A CA 1
ATOM 2468 C C . GLN A 1 316 ? -20.643 7.890 3.417 1.00 94.88 316 GLN A C 1
ATOM 2470 O O . GLN A 1 316 ? -20.500 8.230 2.242 1.00 94.88 316 GLN A O 1
ATOM 2475 N N . ILE A 1 317 ? -19.850 6.982 3.997 1.00 95.12 317 ILE A N 1
ATOM 2476 C CA . ILE A 1 317 ? -18.733 6.307 3.318 1.00 95.12 317 ILE A CA 1
ATOM 2477 C C . ILE A 1 317 ? -19.270 5.434 2.175 1.00 95.12 317 ILE A C 1
ATOM 2479 O O . ILE A 1 317 ? -18.795 5.543 1.042 1.00 95.12 317 ILE A O 1
ATOM 2483 N N . ALA A 1 318 ? -20.301 4.622 2.434 1.00 95.69 318 ALA A N 1
ATOM 2484 C CA . ALA A 1 318 ? -20.941 3.776 1.425 1.00 95.69 318 ALA A CA 1
ATOM 2485 C C . ALA A 1 318 ? -21.530 4.601 0.260 1.00 95.69 318 ALA A C 1
ATOM 2487 O O . ALA A 1 318 ? -21.322 4.285 -0.920 1.00 95.69 318 ALA A O 1
ATOM 2488 N N . SER A 1 319 ? -22.196 5.717 0.576 1.00 94.56 319 SER A N 1
ATOM 2489 C CA . SER A 1 319 ? -22.695 6.678 -0.414 1.00 94.56 319 SER A CA 1
ATOM 2490 C C . SER A 1 319 ? -21.555 7.330 -1.205 1.00 94.56 319 SER A C 1
ATOM 2492 O O . SER A 1 319 ? -21.601 7.364 -2.434 1.00 94.56 319 SER A O 1
ATOM 2494 N N . ALA A 1 320 ? -20.477 7.768 -0.549 1.00 94.94 320 ALA A N 1
ATOM 2495 C CA . ALA A 1 320 ? -19.320 8.379 -1.201 1.00 94.94 320 ALA A CA 1
ATOM 2496 C C . ALA A 1 320 ? -18.624 7.427 -2.193 1.00 94.94 320 ALA A C 1
ATOM 2498 O O . ALA A 1 320 ? -18.316 7.831 -3.317 1.00 94.94 320 ALA A O 1
ATOM 2499 N N . ILE A 1 321 ? -18.445 6.150 -1.830 1.00 95.31 321 ILE A N 1
ATOM 2500 C CA . ILE A 1 321 ? -17.921 5.107 -2.731 1.00 95.31 321 ILE A CA 1
ATOM 2501 C C . ILE A 1 321 ? -18.858 4.912 -3.933 1.00 95.31 321 ILE A C 1
ATOM 2503 O O . ILE A 1 321 ? -18.404 4.862 -5.079 1.00 95.31 321 ILE A O 1
ATOM 2507 N N . THR A 1 322 ? -20.171 4.854 -3.695 1.00 94.56 322 THR A N 1
ATOM 2508 C CA . THR A 1 322 ? -21.186 4.688 -4.750 1.00 94.56 322 THR A CA 1
ATOM 2509 C C . THR A 1 322 ? -21.193 5.872 -5.722 1.00 94.56 322 THR A C 1
ATOM 2511 O O . THR A 1 322 ? -21.221 5.682 -6.942 1.00 94.56 322 THR A O 1
ATOM 2514 N N . ARG A 1 323 ? -21.085 7.100 -5.205 1.00 94.06 323 ARG A N 1
ATOM 2515 C CA . ARG A 1 323 ? -21.005 8.338 -5.994 1.00 94.06 323 ARG A CA 1
ATOM 2516 C C . ARG A 1 323 ? -19.719 8.424 -6.809 1.00 94.06 323 ARG A C 1
ATOM 2518 O O . ARG A 1 323 ? -19.773 8.754 -7.991 1.00 94.06 323 ARG A O 1
ATOM 2525 N N . LEU A 1 324 ? -18.569 8.053 -6.242 1.00 94.38 324 LEU A N 1
ATOM 2526 C CA . LEU A 1 324 ? -17.312 7.971 -6.998 1.00 94.38 324 LEU A CA 1
ATOM 2527 C C . LEU A 1 324 ? -17.378 6.944 -8.143 1.00 94.38 324 LEU A C 1
ATOM 2529 O O . LEU A 1 324 ? -16.754 7.164 -9.172 1.00 94.38 324 LEU A O 1
ATOM 2533 N N . ASN A 1 325 ? -18.176 5.880 -8.007 1.00 91.50 325 ASN A N 1
ATOM 2534 C CA . ASN A 1 325 ? -18.404 4.862 -9.044 1.00 91.50 325 ASN A CA 1
ATOM 2535 C C . ASN A 1 325 ? -19.456 5.226 -10.116 1.00 91.50 325 ASN A C 1
ATOM 2537 O O . ASN A 1 325 ? -19.661 4.451 -11.060 1.00 91.50 325 ASN A O 1
ATOM 2541 N N . THR A 1 326 ? -20.171 6.345 -9.962 1.00 88.88 326 THR A N 1
ATOM 2542 C CA . THR A 1 326 ? -21.316 6.720 -10.818 1.00 88.88 326 THR A CA 1
ATOM 2543 C C . THR A 1 326 ? -21.215 8.137 -11.382 1.00 88.88 326 THR A C 1
ATOM 2545 O O . THR A 1 326 ? -21.438 8.329 -12.573 1.00 88.88 326 THR A O 1
ATOM 2548 N N . GLU A 1 327 ? -20.839 9.119 -10.562 1.00 83.56 327 GLU A N 1
ATOM 2549 C CA . GLU A 1 327 ? -20.735 10.539 -10.930 1.00 83.56 327 GLU A CA 1
ATOM 2550 C C . GLU A 1 327 ? -19.344 10.939 -11.453 1.00 83.56 327 GLU A C 1
ATOM 2552 O O . GLU A 1 327 ? -19.184 12.026 -12.004 1.00 83.56 327 GLU A O 1
ATOM 2557 N N . SER A 1 328 ? -18.307 10.129 -11.215 1.00 73.94 328 SER A N 1
ATOM 2558 C CA . SER A 1 328 ? -16.904 10.490 -11.474 1.00 73.94 328 SER A CA 1
ATOM 2559 C C . SER A 1 328 ? -16.162 9.393 -12.241 1.00 73.94 328 SER A C 1
ATOM 2561 O O . SER A 1 328 ? -16.310 8.212 -11.950 1.00 73.94 328 SER A O 1
ATOM 2563 N N . MET A 1 329 ? -15.308 9.776 -13.196 1.00 86.31 329 MET A N 1
ATOM 2564 C CA . MET A 1 329 ? -14.336 8.857 -13.801 1.00 86.31 329 MET A CA 1
ATOM 2565 C C . MET A 1 329 ? -13.049 8.851 -12.974 1.00 86.31 329 MET A C 1
ATOM 2567 O O . MET A 1 329 ? -12.100 9.570 -13.282 1.00 86.31 329 MET A O 1
ATOM 2571 N N . VAL A 1 330 ? -13.046 8.059 -11.904 1.00 94.56 330 VAL A N 1
ATOM 2572 C CA . VAL A 1 330 ? -11.841 7.723 -11.133 1.00 94.56 330 VAL A CA 1
ATOM 2573 C C . VAL A 1 330 ? -11.287 6.374 -11.593 1.00 94.56 330 VAL A C 1
ATOM 2575 O O . VAL A 1 330 ? -12.052 5.503 -11.995 1.00 94.56 330 VAL A O 1
ATOM 2578 N N . ASP A 1 331 ? -9.971 6.183 -11.527 1.00 95.44 331 ASP A N 1
ATOM 2579 C CA . ASP A 1 331 ? -9.320 4.906 -11.861 1.00 95.44 331 ASP A CA 1
ATOM 2580 C C . ASP A 1 331 ? -9.191 3.981 -10.635 1.00 95.44 331 ASP A C 1
ATOM 2582 O O . ASP A 1 331 ? -8.989 2.775 -10.769 1.00 95.44 331 ASP A O 1
ATOM 2586 N N . VAL A 1 332 ? -9.260 4.559 -9.432 1.00 96.81 332 VAL A N 1
ATOM 2587 C CA . VAL A 1 332 ? -9.040 3.912 -8.129 1.00 96.81 332 VAL A CA 1
ATOM 2588 C C . VAL A 1 332 ? -9.579 4.818 -7.015 1.00 96.81 332 VAL A C 1
ATOM 2590 O O . VAL A 1 332 ? -9.567 6.047 -7.150 1.00 96.81 332 VAL A O 1
ATOM 2593 N N . ILE A 1 333 ? -10.060 4.225 -5.922 1.00 97.12 333 ILE A N 1
ATOM 2594 C CA . ILE A 1 333 ? -10.581 4.933 -4.743 1.00 97.12 333 ILE A CA 1
ATOM 2595 C C . ILE A 1 333 ? -9.690 4.637 -3.535 1.00 97.12 333 ILE A C 1
ATOM 2597 O O . ILE A 1 333 ? -9.354 3.486 -3.283 1.00 97.12 333 ILE A O 1
ATOM 2601 N N . ILE A 1 334 ? -9.350 5.664 -2.761 1.00 96.50 334 ILE A N 1
ATOM 2602 C CA . ILE A 1 334 ? -8.746 5.546 -1.431 1.00 96.50 334 ILE A CA 1
ATOM 2603 C C . ILE A 1 334 ? -9.830 5.846 -0.393 1.00 96.50 334 ILE A C 1
ATOM 2605 O O . ILE A 1 334 ? -10.413 6.930 -0.409 1.00 96.50 334 ILE A O 1
ATOM 2609 N N . VAL A 1 335 ? -10.080 4.912 0.522 1.00 95.19 335 VAL A N 1
ATOM 2610 C CA . VAL A 1 335 ? -10.884 5.136 1.734 1.00 95.19 335 VAL A CA 1
ATOM 2611 C C . VAL A 1 335 ? -9.904 5.299 2.890 1.00 95.19 335 VAL A C 1
ATOM 2613 O O . VAL A 1 335 ? -9.110 4.395 3.137 1.00 95.19 335 VAL A O 1
ATOM 2616 N N . ALA A 1 336 ? -9.895 6.453 3.561 1.00 92.25 336 ALA A N 1
ATOM 2617 C CA . ALA A 1 336 ? -8.851 6.767 4.539 1.00 92.25 336 ALA A CA 1
ATOM 2618 C C . ALA A 1 336 ? -9.351 7.552 5.755 1.00 92.25 336 ALA A C 1
ATOM 2620 O O . ALA A 1 336 ? -10.163 8.476 5.641 1.00 92.25 336 ALA A O 1
ATOM 2621 N N . ARG A 1 337 ? -8.774 7.226 6.915 1.00 88.12 337 ARG A N 1
ATOM 2622 C CA . ARG A 1 337 ? -9.072 7.817 8.225 1.00 88.12 337 ARG A CA 1
ATOM 2623 C C . ARG A 1 337 ? -7.777 8.325 8.868 1.00 88.12 337 ARG A C 1
ATOM 2625 O O . ARG A 1 337 ? -6.703 7.807 8.587 1.00 88.12 337 ARG A O 1
ATOM 2632 N N . GLY A 1 338 ? -7.866 9.366 9.695 1.00 76.31 338 GLY A N 1
ATOM 2633 C CA . GLY A 1 338 ? -6.746 9.800 10.536 1.00 76.31 338 GLY A CA 1
ATOM 2634 C C . GLY A 1 338 ? -6.644 8.967 11.812 1.00 76.31 338 GLY A C 1
ATOM 2635 O O . GLY A 1 338 ? -7.504 8.129 12.076 1.00 76.31 338 GLY A O 1
ATOM 2636 N N . GLY A 1 339 ? -5.621 9.235 12.624 1.00 67.06 339 GLY A N 1
ATOM 2637 C CA . GLY A 1 339 ? -5.522 8.652 13.964 1.00 67.06 339 GLY A CA 1
ATOM 2638 C C . GLY A 1 339 ? -6.653 9.109 14.897 1.00 67.06 339 GLY A C 1
ATOM 2639 O O . GLY A 1 339 ? -7.187 10.209 14.750 1.00 67.06 339 GLY A O 1
ATOM 2640 N N . GLY A 1 340 ? -6.987 8.258 15.865 1.00 64.44 340 GLY A N 1
ATOM 2641 C CA . GLY A 1 340 ? -7.969 8.475 16.933 1.00 64.44 340 GLY A CA 1
ATOM 2642 C C . GLY A 1 340 ? -8.280 7.143 17.628 1.00 64.44 340 GLY A C 1
ATOM 2643 O O . GLY A 1 340 ? -7.491 6.208 17.493 1.00 64.44 340 GLY A O 1
ATOM 2644 N N . SER A 1 341 ? -9.386 7.038 18.372 1.00 63.25 341 SER A N 1
ATOM 2645 C CA . SER A 1 341 ? -9.674 5.836 19.175 1.00 63.25 341 SER A CA 1
ATOM 2646 C C . SER A 1 341 ? -10.071 4.622 18.319 1.00 63.25 341 SER A C 1
ATOM 2648 O O . SER A 1 341 ? -10.368 4.750 17.123 1.00 63.25 341 SER A O 1
ATOM 2650 N N . LEU A 1 342 ? -10.086 3.436 18.942 1.00 62.06 342 LEU A N 1
ATOM 2651 C CA . LEU A 1 342 ? -10.633 2.209 18.349 1.00 62.06 342 LEU A CA 1
ATOM 2652 C C . LEU A 1 342 ? -12.146 2.327 18.100 1.00 62.06 342 LEU A C 1
ATOM 2654 O O . LEU A 1 342 ? -12.633 1.839 17.085 1.00 62.06 342 LEU A O 1
ATOM 2658 N N . GLU A 1 343 ? -12.876 3.028 18.971 1.00 62.91 343 GLU A N 1
ATOM 2659 C CA . GLU A 1 343 ? -14.328 3.245 18.860 1.00 62.91 343 GLU A CA 1
ATOM 2660 C C . GLU A 1 343 ? -14.698 3.948 17.543 1.00 62.91 343 GLU A C 1
ATOM 2662 O O . GLU A 1 343 ? -15.624 3.543 16.840 1.00 62.91 343 GLU A O 1
ATOM 2667 N N . ASP A 1 344 ? -13.912 4.947 17.138 1.00 69.38 344 ASP A N 1
ATOM 2668 C CA . ASP A 1 344 ? -14.089 5.648 15.864 1.00 69.38 344 ASP A CA 1
ATOM 2669 C C . ASP A 1 344 ? -13.879 4.740 14.627 1.00 69.38 344 ASP A C 1
ATOM 2671 O O . ASP A 1 344 ? -14.410 5.033 13.551 1.00 69.38 344 ASP A O 1
ATOM 2675 N N . LEU A 1 345 ? -13.108 3.641 14.739 1.00 80.50 345 LEU A N 1
ATOM 2676 C CA . LEU A 1 345 ? -12.922 2.682 13.634 1.00 80.50 345 LEU A CA 1
ATOM 2677 C C . LEU A 1 345 ? -14.202 1.896 13.329 1.00 80.50 345 LEU A C 1
ATOM 2679 O O . LEU A 1 345 ? -14.314 1.332 12.239 1.00 80.50 345 LEU A O 1
ATOM 2683 N N . TRP A 1 346 ? -15.172 1.862 14.249 1.00 84.38 346 TRP A N 1
ATOM 2684 C CA . TRP A 1 346 ? -16.352 1.005 14.135 1.00 84.38 346 TRP A CA 1
ATOM 2685 C C . TRP A 1 346 ? -17.165 1.240 12.855 1.00 84.38 346 TRP A C 1
ATOM 2687 O O . TRP A 1 346 ? -17.676 0.294 12.258 1.00 84.38 346 TRP A O 1
ATOM 2697 N N . CYS A 1 347 ? -17.208 2.476 12.346 1.00 87.81 347 CYS A N 1
ATOM 2698 C CA . CYS A 1 347 ? -17.911 2.785 11.099 1.00 87.81 347 CYS A CA 1
ATOM 2699 C C . CYS A 1 347 ? -17.361 2.029 9.866 1.00 87.81 347 CYS A C 1
ATOM 2701 O O . CYS A 1 347 ? -18.117 1.745 8.933 1.00 87.81 347 CYS A O 1
ATOM 2703 N N . PHE A 1 348 ? -16.087 1.618 9.886 1.00 90.12 348 PHE A N 1
ATOM 2704 C CA . PHE A 1 348 ? -15.438 0.801 8.849 1.00 90.12 348 PHE A CA 1
ATOM 2705 C C . PHE A 1 348 ? -15.646 -0.713 9.034 1.00 90.12 348 PHE A C 1
ATOM 2707 O O . PHE A 1 348 ? -15.293 -1.499 8.153 1.00 90.12 348 PHE A O 1
ATOM 2714 N N . ASN A 1 349 ? -16.253 -1.125 10.150 1.00 90.88 349 ASN A N 1
ATOM 2715 C CA . ASN A 1 349 ? -16.714 -2.492 10.389 1.00 90.88 349 ASN A CA 1
ATOM 2716 C C . ASN A 1 349 ? -18.181 -2.707 9.982 1.00 90.88 349 ASN A C 1
ATOM 2718 O O . ASN A 1 349 ? -18.706 -3.799 10.158 1.00 90.88 349 ASN A O 1
ATOM 2722 N N . SER A 1 350 ? -18.850 -1.695 9.425 1.00 91.81 350 SER A N 1
ATOM 2723 C CA . SER A 1 350 ? -20.248 -1.801 9.002 1.00 91.81 350 SER A CA 1
ATOM 2724 C C . SER A 1 350 ? -20.437 -2.643 7.732 1.00 91.81 350 SER A C 1
ATOM 2726 O O . SER A 1 350 ? -19.653 -2.582 6.778 1.00 91.81 350 SER A O 1
ATOM 2728 N N . GLU A 1 351 ? -21.543 -3.391 7.686 1.00 93.94 351 GLU A N 1
ATOM 2729 C CA . GLU A 1 351 ? -21.935 -4.189 6.520 1.00 93.94 351 GLU A CA 1
ATOM 2730 C C . GLU A 1 351 ? -22.171 -3.320 5.271 1.00 93.94 351 GLU A C 1
ATOM 2732 O O . GLU A 1 351 ? -21.801 -3.709 4.163 1.00 93.94 351 GLU A O 1
ATOM 2737 N N . GLU A 1 352 ? -22.724 -2.114 5.440 1.00 94.31 352 GLU A N 1
ATOM 2738 C CA . GLU A 1 352 ? -22.967 -1.169 4.343 1.00 94.31 352 GLU A CA 1
ATOM 2739 C C . GLU A 1 352 ? -21.670 -0.764 3.630 1.00 94.31 352 GLU A C 1
ATOM 2741 O O . GLU A 1 352 ? -21.604 -0.787 2.398 1.00 94.31 352 GLU A O 1
ATOM 2746 N N . VAL A 1 353 ? -20.615 -0.441 4.390 1.00 94.81 353 VAL A N 1
ATOM 2747 C CA . VAL A 1 353 ? -19.301 -0.090 3.832 1.00 94.81 353 VAL A CA 1
ATOM 2748 C C . VAL A 1 353 ? -18.662 -1.308 3.170 1.00 94.81 353 VAL A C 1
ATOM 2750 O O . VAL A 1 353 ? -18.173 -1.195 2.045 1.00 94.81 353 VAL A O 1
ATOM 2753 N N . ALA A 1 354 ? -18.729 -2.483 3.803 1.00 94.81 354 ALA A N 1
ATOM 2754 C CA . ALA A 1 354 ? -18.230 -3.728 3.223 1.00 94.81 354 ALA A CA 1
ATOM 2755 C C . ALA A 1 354 ? -18.887 -4.029 1.862 1.00 94.81 354 ALA A C 1
ATOM 2757 O O . ALA A 1 354 ? -18.199 -4.229 0.857 1.00 94.81 354 ALA A O 1
ATOM 2758 N N . ARG A 1 355 ? -20.223 -3.979 1.787 1.00 95.06 355 ARG A N 1
ATOM 2759 C CA . ARG A 1 355 ? -20.965 -4.210 0.539 1.00 95.06 355 ARG A CA 1
ATOM 2760 C C . ARG A 1 355 ? -20.715 -3.112 -0.501 1.00 95.06 355 ARG A C 1
ATOM 2762 O O . ARG A 1 355 ? -20.614 -3.436 -1.683 1.00 95.06 355 ARG A O 1
ATOM 2769 N N . ALA A 1 356 ? -20.532 -1.851 -0.101 1.00 95.69 356 ALA A N 1
ATOM 2770 C CA . ALA A 1 356 ? -20.189 -0.760 -1.019 1.00 95.69 356 ALA A CA 1
ATOM 2771 C C . ALA A 1 356 ? -18.786 -0.910 -1.641 1.00 95.69 356 ALA A C 1
ATOM 2773 O O . ALA A 1 356 ? -18.623 -0.682 -2.842 1.00 95.69 356 ALA A O 1
ATOM 2774 N N . ILE A 1 357 ? -17.782 -1.339 -0.865 1.00 95.75 357 ILE A N 1
ATOM 2775 C CA . ILE A 1 357 ? -16.431 -1.642 -1.374 1.00 95.75 357 ILE A CA 1
ATOM 2776 C C . ILE A 1 357 ? -16.492 -2.818 -2.362 1.00 95.75 357 ILE A C 1
ATOM 2778 O O . ILE A 1 357 ? -15.985 -2.717 -3.482 1.00 95.75 357 ILE A O 1
ATOM 2782 N N . PHE A 1 358 ? -17.179 -3.900 -1.986 1.00 94.69 358 PHE A N 1
ATOM 2783 C CA . PHE A 1 358 ? -17.367 -5.101 -2.810 1.00 94.69 358 PHE A CA 1
ATOM 2784 C C . PHE A 1 358 ? -18.127 -4.833 -4.122 1.00 94.69 358 PHE A C 1
ATOM 2786 O O . PHE A 1 358 ? -17.823 -5.448 -5.146 1.00 94.69 358 PHE A O 1
ATOM 2793 N N . ALA A 1 359 ? -19.095 -3.909 -4.106 1.00 94.19 359 ALA A N 1
ATOM 2794 C CA . ALA A 1 359 ? -19.879 -3.491 -5.271 1.00 94.19 359 ALA A CA 1
ATOM 2795 C C . ALA A 1 359 ? -19.219 -2.377 -6.111 1.00 94.19 359 ALA A C 1
ATOM 2797 O O . ALA A 1 359 ? -19.732 -2.031 -7.180 1.00 94.19 359 ALA A O 1
ATOM 2798 N N . SER A 1 360 ? -18.090 -1.814 -5.661 1.00 94.81 360 SER A N 1
ATOM 2799 C CA . SER A 1 360 ? -17.302 -0.858 -6.447 1.00 94.81 360 SER A CA 1
ATOM 2800 C C . SER A 1 360 ? -16.927 -1.468 -7.802 1.00 94.81 360 SER A C 1
ATOM 2802 O O . SER A 1 360 ? -16.665 -2.665 -7.900 1.00 94.81 360 SER A O 1
ATOM 2804 N N . LYS A 1 361 ? -16.848 -0.658 -8.859 1.00 92.19 361 LYS A N 1
ATOM 2805 C CA . LYS A 1 361 ? -16.361 -1.060 -10.193 1.00 92.19 361 LYS A CA 1
ATOM 2806 C C . LYS A 1 361 ? -14.849 -0.883 -10.307 1.00 92.19 361 LYS A C 1
ATOM 2808 O O . LYS A 1 361 ? -14.175 -1.700 -10.931 1.00 92.19 361 LYS A O 1
ATOM 2813 N N . VAL A 1 362 ? -14.327 0.157 -9.663 1.00 94.25 362 VAL A N 1
ATOM 2814 C CA . VAL A 1 362 ? -12.901 0.506 -9.606 1.00 94.25 362 VAL A CA 1
ATOM 2815 C C . VAL A 1 362 ? -12.237 -0.106 -8.367 1.00 94.25 362 VAL A C 1
ATOM 2817 O O . VAL A 1 362 ? -12.931 -0.306 -7.363 1.00 94.25 362 VAL A O 1
ATOM 2820 N N . PRO A 1 363 ? -10.923 -0.400 -8.400 1.00 96.31 363 PRO A N 1
ATOM 2821 C CA . PRO A 1 363 ? -10.207 -0.884 -7.226 1.00 96.31 363 PRO A CA 1
ATOM 2822 C C . PRO A 1 363 ? -10.289 0.111 -6.062 1.00 96.31 363 PRO A C 1
ATOM 2824 O O . PRO A 1 363 ? -10.201 1.327 -6.256 1.00 96.31 363 PRO A O 1
ATOM 2827 N N . VAL A 1 364 ? -10.438 -0.423 -4.854 1.00 96.94 364 VAL A N 1
ATOM 2828 C CA . VAL A 1 364 ? -10.502 0.329 -3.600 1.00 96.94 364 VAL A CA 1
ATOM 2829 C C . VAL A 1 364 ? -9.302 -0.030 -2.730 1.00 96.94 364 VAL A C 1
ATOM 2831 O O . VAL A 1 364 ? -9.016 -1.204 -2.496 1.00 96.94 364 VAL A O 1
ATOM 2834 N N . VAL A 1 365 ? -8.619 0.996 -2.230 1.00 96.81 365 VAL A N 1
ATOM 2835 C CA . VAL A 1 365 ? -7.528 0.884 -1.265 1.00 96.81 365 VAL A CA 1
ATOM 2836 C C . VAL A 1 365 ? -8.007 1.393 0.088 1.00 96.81 365 VAL A C 1
ATOM 2838 O O . VAL A 1 365 ? -8.424 2.548 0.199 1.00 96.81 365 VAL A O 1
ATOM 2841 N N . SER A 1 366 ? -7.918 0.550 1.116 1.00 95.31 366 SER A N 1
ATOM 2842 C CA . SER A 1 366 ? -8.115 0.983 2.502 1.00 95.31 366 SER A CA 1
ATOM 2843 C C . SER A 1 366 ? -6.814 1.554 3.064 1.00 95.31 366 SER A C 1
ATOM 2845 O O . SER A 1 366 ? -5.755 0.938 2.945 1.00 95.31 366 SER A O 1
ATOM 2847 N N . GLY A 1 367 ? -6.899 2.735 3.670 1.00 91.75 367 GLY A N 1
ATOM 2848 C CA . GLY A 1 367 ? -5.851 3.390 4.454 1.00 91.75 367 GLY A CA 1
ATOM 2849 C C . GLY A 1 367 ? -6.397 3.820 5.814 1.00 91.75 367 GLY A C 1
ATOM 2850 O O . GLY A 1 367 ? -6.266 4.987 6.182 1.00 91.75 367 GLY A O 1
ATOM 2851 N N . VAL A 1 368 ? -7.115 2.915 6.487 1.00 86.12 368 VAL A N 1
ATOM 2852 C CA . VAL A 1 368 ? -7.881 3.183 7.717 1.00 86.12 368 VAL A CA 1
ATOM 2853 C C . VAL A 1 368 ? -7.172 2.659 8.969 1.00 86.12 368 VAL A C 1
ATOM 2855 O O . VAL A 1 368 ? -7.063 3.397 9.945 1.00 86.12 368 VAL A O 1
ATOM 2858 N N . GLY A 1 369 ? -6.717 1.403 8.953 1.00 67.50 369 GLY A N 1
ATOM 2859 C CA . GLY A 1 369 ? -6.132 0.735 10.119 1.00 67.50 369 GLY A CA 1
ATOM 2860 C C . GLY A 1 369 ? -4.607 0.852 10.220 1.00 67.50 369 GLY A C 1
ATOM 2861 O O . GLY A 1 369 ? -3.905 0.815 9.207 1.00 67.50 369 GLY A O 1
ATOM 2862 N N . HIS A 1 370 ? -4.093 0.919 11.452 1.00 70.50 370 HIS A N 1
ATOM 2863 C CA . HIS A 1 370 ? -2.665 0.757 11.760 1.00 70.50 370 HIS A CA 1
ATOM 2864 C C . HIS A 1 370 ? -2.263 -0.729 11.722 1.00 70.50 370 HIS A C 1
ATOM 2866 O O . HIS A 1 370 ? -3.097 -1.601 11.493 1.00 70.50 370 HIS A O 1
ATOM 2872 N N . GLU A 1 371 ? -0.990 -1.072 11.941 1.00 59.44 371 GLU A N 1
ATOM 2873 C CA . GLU A 1 371 ? -0.508 -2.462 11.797 1.00 59.44 371 GLU A CA 1
ATOM 2874 C C . GLU A 1 371 ? -1.252 -3.498 12.668 1.00 59.44 371 GLU A C 1
ATOM 2876 O O . GLU A 1 371 ? -1.338 -4.658 12.262 1.00 59.44 371 GLU A O 1
ATOM 2881 N N . THR A 1 372 ? -1.835 -3.079 13.796 1.00 61.00 372 THR A N 1
ATOM 2882 C CA . THR A 1 372 ? -2.623 -3.905 14.731 1.00 61.00 372 THR A CA 1
ATOM 2883 C C . THR A 1 372 ? -4.127 -3.944 14.448 1.00 61.00 372 THR A C 1
ATOM 2885 O O . THR A 1 372 ? -4.783 -4.919 14.810 1.00 61.00 372 THR A O 1
ATOM 2888 N N . ASP A 1 373 ? -4.682 -2.923 13.791 1.00 71.81 373 ASP A N 1
ATOM 2889 C CA . ASP A 1 373 ? -6.127 -2.670 13.790 1.00 71.81 373 ASP A CA 1
ATOM 2890 C C . ASP A 1 373 ? -6.726 -3.080 12.432 1.00 71.81 373 ASP A C 1
ATOM 2892 O O . ASP A 1 373 ? -6.615 -2.354 11.441 1.00 71.81 373 ASP A O 1
ATOM 2896 N N . TYR A 1 374 ? -7.322 -4.275 12.360 1.00 81.62 374 TYR A N 1
ATOM 2897 C CA . TYR A 1 374 ? -7.882 -4.839 11.121 1.00 81.62 374 TYR A CA 1
ATOM 2898 C C . TYR A 1 374 ? -9.400 -4.679 11.053 1.00 81.62 374 TYR A C 1
ATOM 2900 O O . TYR A 1 374 ? -10.141 -5.417 11.713 1.00 81.62 374 TYR A O 1
ATOM 2908 N N . THR A 1 375 ? -9.861 -3.764 10.201 1.00 89.88 375 THR A N 1
ATOM 2909 C CA . THR A 1 375 ? -11.290 -3.522 9.960 1.00 89.88 375 THR A CA 1
ATOM 2910 C C . THR A 1 375 ? -11.855 -4.436 8.871 1.00 89.88 375 THR A C 1
ATOM 2912 O O . THR A 1 375 ? -11.116 -4.942 8.026 1.00 89.88 375 THR A O 1
ATOM 2915 N N . ILE A 1 376 ? -13.178 -4.620 8.830 1.00 92.31 376 ILE A N 1
ATOM 2916 C CA . ILE A 1 376 ? -13.826 -5.356 7.726 1.00 92.31 376 ILE A CA 1
ATOM 2917 C C . ILE A 1 376 ? -13.595 -4.638 6.383 1.00 92.31 376 ILE A C 1
ATOM 2919 O O . ILE A 1 376 ? -13.387 -5.297 5.365 1.00 92.31 376 ILE A O 1
ATOM 2923 N N . ALA A 1 377 ? -13.545 -3.301 6.360 1.00 92.81 377 ALA A N 1
ATOM 2924 C CA . ALA A 1 377 ? -13.181 -2.549 5.159 1.00 92.81 377 ALA A CA 1
ATOM 2925 C C . ALA A 1 377 ? -11.787 -2.922 4.608 1.00 92.81 377 ALA A C 1
ATOM 2927 O O . ALA A 1 377 ? -11.624 -2.991 3.389 1.00 92.81 377 ALA A O 1
ATOM 2928 N N . ASP A 1 378 ? -10.805 -3.211 5.472 1.00 93.06 378 ASP A N 1
ATOM 2929 C CA . ASP A 1 378 ? -9.475 -3.682 5.056 1.00 93.06 378 ASP A CA 1
ATOM 2930 C C . ASP A 1 378 ? -9.522 -5.081 4.416 1.00 93.06 378 ASP A C 1
ATOM 2932 O O . ASP A 1 378 ? -8.812 -5.340 3.439 1.00 93.06 378 ASP A O 1
ATOM 2936 N N . ASP A 1 379 ? -10.369 -5.973 4.940 1.00 92.38 379 ASP A N 1
ATOM 2937 C CA . ASP A 1 379 ? -10.517 -7.346 4.444 1.00 92.38 379 ASP A CA 1
ATOM 2938 C C . ASP A 1 379 ? -11.180 -7.386 3.057 1.00 92.38 379 ASP A C 1
ATOM 2940 O O . ASP A 1 379 ? -10.756 -8.155 2.188 1.00 92.38 379 ASP A O 1
ATOM 2944 N N . VAL A 1 380 ? -12.181 -6.530 2.814 1.00 94.62 380 VAL A N 1
ATOM 2945 C CA . VAL A 1 380 ? -12.894 -6.437 1.523 1.00 94.62 380 VAL A CA 1
ATOM 2946 C C . VAL A 1 380 ? -12.086 -5.672 0.467 1.00 94.62 380 VAL A C 1
ATOM 2948 O O . VAL A 1 380 ? -12.183 -5.984 -0.719 1.00 94.62 380 VAL A O 1
ATOM 2951 N N . ALA A 1 381 ? -11.290 -4.673 0.866 1.00 95.25 381 ALA A N 1
ATOM 2952 C CA . ALA A 1 381 ? -10.549 -3.821 -0.066 1.00 95.25 381 ALA A CA 1
ATOM 2953 C C . ALA A 1 381 ? -9.603 -4.613 -0.987 1.00 95.25 381 ALA A C 1
ATOM 2955 O O . ALA A 1 381 ? -8.993 -5.611 -0.591 1.00 95.25 381 ALA A O 1
ATOM 2956 N N . ASP A 1 382 ? -9.431 -4.137 -2.225 1.00 95.94 382 ASP A N 1
ATOM 2957 C CA . ASP A 1 382 ? -8.530 -4.751 -3.207 1.00 95.94 382 ASP A CA 1
ATOM 2958 C C . ASP A 1 382 ? -7.066 -4.691 -2.742 1.00 95.94 382 ASP A C 1
ATOM 2960 O O . ASP A 1 382 ? -6.291 -5.615 -2.992 1.00 95.94 382 ASP A O 1
ATOM 2964 N N . GLN A 1 383 ? -6.700 -3.628 -2.018 1.00 94.25 383 GLN A N 1
ATOM 2965 C CA . GLN A 1 383 ? -5.438 -3.528 -1.289 1.00 94.25 383 GLN A CA 1
ATOM 2966 C C . GLN A 1 383 ? -5.601 -2.775 0.038 1.00 94.25 383 GLN A C 1
ATOM 2968 O O . GLN A 1 383 ? -6.410 -1.856 0.163 1.00 94.25 383 GLN A O 1
ATOM 2973 N N . ARG A 1 384 ? -4.783 -3.151 1.022 1.00 93.38 384 ARG A N 1
ATOM 2974 C CA . ARG A 1 384 ? -4.665 -2.487 2.324 1.00 93.38 384 ARG A CA 1
ATOM 2975 C C . ARG A 1 384 ? -3.348 -1.720 2.388 1.00 93.38 384 ARG A C 1
ATOM 2977 O O . ARG A 1 384 ? -2.315 -2.239 1.968 1.00 93.38 384 ARG A O 1
ATOM 2984 N N . ALA A 1 385 ? -3.374 -0.533 2.977 1.00 91.88 385 ALA A N 1
ATOM 2985 C CA . ALA A 1 385 ? -2.199 0.226 3.370 1.00 91.88 385 ALA A CA 1
ATOM 2986 C C . ALA A 1 385 ? -2.286 0.601 4.864 1.00 91.88 385 ALA A C 1
ATOM 2988 O O . ALA A 1 385 ? -3.365 0.955 5.331 1.00 91.88 385 ALA A O 1
ATOM 2989 N N . PRO A 1 386 ? -1.169 0.574 5.617 1.00 87.94 386 PRO A N 1
ATOM 2990 C CA . PRO A 1 386 ? -1.167 0.786 7.073 1.00 87.94 386 PRO A CA 1
ATOM 2991 C C . PRO A 1 386 ? -1.330 2.256 7.503 1.00 87.94 386 PRO A C 1
ATOM 2993 O O . PRO A 1 386 ? -1.357 2.554 8.691 1.00 87.94 386 PRO A O 1
ATOM 2996 N N . THR A 1 387 ? -1.350 3.195 6.550 1.00 88.56 387 THR A N 1
ATOM 2997 C CA . THR A 1 387 ? -1.616 4.624 6.778 1.00 88.56 387 THR A CA 1
ATOM 2998 C C . THR A 1 387 ? -2.225 5.252 5.517 1.00 88.56 387 THR A C 1
ATOM 3000 O O . THR A 1 387 ? -1.983 4.753 4.410 1.00 88.56 387 THR A O 1
ATOM 3003 N N . PRO A 1 388 ? -2.923 6.398 5.622 1.00 91.00 388 PRO A N 1
ATOM 3004 C CA . PRO A 1 388 ? -3.381 7.158 4.456 1.00 91.00 388 PRO A CA 1
ATOM 3005 C C . PRO A 1 388 ? -2.254 7.587 3.508 1.00 91.00 388 PRO A C 1
ATOM 3007 O O . PRO A 1 388 ? -2.400 7.533 2.286 1.00 91.00 388 PRO A O 1
ATOM 3010 N N . SER A 1 389 ? -1.102 7.970 4.064 1.00 92.00 389 SER A N 1
ATOM 3011 C CA . SER A 1 389 ? 0.091 8.322 3.290 1.00 92.00 389 SER A CA 1
ATOM 3012 C C . SER A 1 389 ? 0.626 7.119 2.514 1.00 92.00 389 SER A C 1
ATOM 3014 O O . SER A 1 389 ? 0.932 7.246 1.330 1.00 92.00 389 SER A O 1
ATOM 3016 N N . ALA A 1 390 ? 0.664 5.934 3.136 1.00 92.19 390 ALA A N 1
ATOM 3017 C CA . ALA A 1 390 ? 1.022 4.699 2.446 1.00 92.19 390 ALA A CA 1
ATOM 3018 C C . ALA A 1 390 ? 0.002 4.335 1.354 1.00 92.19 390 ALA A C 1
ATOM 3020 O O . ALA A 1 390 ? 0.422 3.931 0.275 1.00 92.19 390 ALA A O 1
ATOM 3021 N N . ALA A 1 391 ? -1.305 4.546 1.569 1.00 94.06 391 ALA A N 1
ATOM 3022 C CA . ALA A 1 391 ? -2.325 4.342 0.533 1.00 94.06 391 ALA A CA 1
ATOM 3023 C C . ALA A 1 391 ? -2.060 5.228 -0.696 1.00 94.06 391 ALA A C 1
ATOM 3025 O O . ALA A 1 391 ? -2.105 4.756 -1.832 1.00 94.06 391 ALA A O 1
ATOM 3026 N N . ALA A 1 392 ? -1.697 6.494 -0.477 1.00 94.50 392 ALA A N 1
ATOM 3027 C CA . ALA A 1 392 ? -1.306 7.401 -1.550 1.00 94.50 392 ALA A CA 1
ATOM 3028 C C . ALA A 1 392 ? -0.002 6.971 -2.257 1.00 94.50 392 ALA A C 1
ATOM 3030 O O . ALA A 1 392 ? 0.062 7.039 -3.485 1.00 94.50 392 ALA A O 1
ATOM 3031 N N . GLU A 1 393 ? 1.026 6.500 -1.537 1.00 94.88 393 GLU A N 1
ATOM 3032 C CA . GLU A 1 393 ? 2.285 6.014 -2.144 1.00 94.88 393 GLU A CA 1
ATOM 3033 C C . GLU A 1 393 ? 2.134 4.697 -2.920 1.00 94.88 393 GLU A C 1
ATOM 3035 O O . GLU A 1 393 ? 2.849 4.482 -3.901 1.00 94.88 393 GLU A O 1
ATOM 3040 N N . LEU A 1 394 ? 1.198 3.850 -2.492 1.00 94.69 394 LEU A N 1
ATOM 3041 C CA . LEU A 1 394 ? 0.843 2.556 -3.078 1.00 94.69 394 LEU A CA 1
ATOM 3042 C C . LEU A 1 394 ? -0.009 2.715 -4.347 1.00 94.69 394 LEU A C 1
ATOM 3044 O O . LEU A 1 394 ? 0.186 1.990 -5.320 1.00 94.69 394 LEU A O 1
ATOM 3048 N N . VAL A 1 395 ? -0.885 3.723 -4.379 1.00 95.38 395 VAL A N 1
ATOM 3049 C CA . VAL A 1 395 ? -1.649 4.104 -5.575 1.00 95.38 395 VAL A CA 1
ATOM 3050 C C . VAL A 1 395 ? -0.808 4.897 -6.589 1.00 95.38 395 VAL A C 1
ATOM 3052 O O . VAL A 1 395 ? -1.099 4.849 -7.783 1.00 95.38 395 VAL A O 1
ATOM 3055 N N . THR A 1 396 ? 0.233 5.628 -6.164 1.00 95.00 396 THR A N 1
ATOM 3056 C CA . THR A 1 396 ? 0.989 6.525 -7.063 1.00 95.00 396 THR A CA 1
ATOM 3057 C C . THR A 1 396 ? 2.402 6.045 -7.444 1.00 95.00 396 THR A C 1
ATOM 3059 O O . THR A 1 396 ? 3.241 5.794 -6.575 1.00 95.00 396 THR A O 1
ATOM 3062 N N . PRO A 1 397 ? 2.740 5.996 -8.752 1.00 94.12 397 PRO A N 1
ATOM 3063 C CA . PRO A 1 397 ? 4.097 5.710 -9.228 1.00 94.12 397 PRO A CA 1
ATOM 3064 C C . PRO A 1 397 ? 5.142 6.742 -8.792 1.00 94.12 397 PRO A C 1
ATOM 3066 O O . PRO A 1 397 ? 4.872 7.937 -8.745 1.00 94.12 397 PRO A O 1
ATOM 3069 N N . ASP A 1 398 ? 6.390 6.324 -8.582 1.00 94.19 398 ASP A N 1
ATOM 3070 C CA . ASP A 1 398 ? 7.470 7.268 -8.278 1.00 94.19 398 ASP A CA 1
ATOM 3071 C C . ASP A 1 398 ? 7.948 8.022 -9.536 1.00 94.19 398 ASP A C 1
ATOM 3073 O O . ASP A 1 398 ? 8.624 7.460 -10.403 1.00 94.19 398 ASP A O 1
ATOM 3077 N N . SER A 1 399 ? 7.641 9.319 -9.633 1.00 92.56 399 SER A N 1
ATOM 3078 C CA . SER A 1 399 ? 8.084 10.176 -10.743 1.00 92.56 399 SER A CA 1
ATOM 3079 C C . SER A 1 399 ? 9.604 10.236 -10.917 1.00 92.56 399 SER A C 1
ATOM 3081 O O . SER A 1 399 ? 10.067 10.373 -12.052 1.00 92.56 399 SER A O 1
ATOM 3083 N N . ARG A 1 400 ? 10.405 10.077 -9.853 1.00 91.50 400 ARG A N 1
ATOM 3084 C CA . ARG A 1 400 ? 11.873 10.020 -9.967 1.00 91.50 400 ARG A CA 1
ATOM 3085 C C . ARG A 1 400 ? 12.303 8.740 -10.670 1.00 91.50 400 ARG A C 1
ATOM 3087 O O . ARG A 1 400 ? 13.151 8.797 -11.559 1.00 91.50 400 ARG A O 1
ATOM 3094 N N . GLN A 1 401 ? 11.679 7.612 -10.327 1.00 93.44 401 GLN A N 1
ATOM 3095 C CA . GLN A 1 401 ? 11.935 6.336 -10.995 1.00 93.44 401 GLN A CA 1
ATOM 3096 C C . GLN A 1 401 ? 11.472 6.370 -12.456 1.00 93.44 401 GLN A C 1
ATOM 3098 O O . GLN A 1 401 ? 12.205 5.926 -13.337 1.00 93.44 401 GLN A O 1
ATOM 3103 N N . LEU A 1 402 ? 10.305 6.956 -12.746 1.00 93.00 402 LEU A N 1
ATOM 3104 C CA . LEU A 1 402 ? 9.829 7.128 -14.124 1.00 93.00 402 LEU A CA 1
ATOM 3105 C C . LEU A 1 402 ? 10.784 8.002 -14.952 1.00 93.00 402 LEU A C 1
ATOM 3107 O O . LEU A 1 402 ? 11.148 7.623 -16.065 1.00 93.00 402 LEU A O 1
ATOM 3111 N N . MET A 1 403 ? 11.259 9.123 -14.402 1.00 93.25 403 MET A N 1
ATOM 3112 C CA . MET A 1 403 ? 12.247 9.982 -15.065 1.00 93.25 403 MET A CA 1
ATOM 3113 C C . MET A 1 403 ? 13.591 9.273 -15.281 1.00 93.25 403 MET A C 1
ATOM 3115 O O . MET A 1 403 ? 14.185 9.410 -16.353 1.00 93.25 403 MET A O 1
ATOM 3119 N N . ALA A 1 404 ? 14.054 8.474 -14.314 1.00 94.81 404 ALA A N 1
ATOM 3120 C CA . ALA A 1 404 ? 15.254 7.651 -14.462 1.00 94.81 404 ALA A CA 1
ATOM 3121 C C . ALA A 1 404 ? 15.089 6.594 -15.570 1.00 94.81 404 ALA A C 1
ATOM 3123 O O . ALA A 1 404 ? 15.976 6.445 -16.414 1.00 94.81 404 ALA A O 1
ATOM 3124 N N . ASN A 1 405 ? 13.934 5.923 -15.630 1.00 94.88 405 ASN A N 1
ATOM 3125 C CA . ASN A 1 405 ? 13.607 4.941 -16.666 1.00 94.88 405 ASN A CA 1
ATOM 3126 C C . ASN A 1 405 ? 13.586 5.586 -18.064 1.00 94.88 405 ASN A C 1
ATOM 3128 O O . ASN A 1 405 ? 14.222 5.073 -18.986 1.00 94.88 405 ASN A O 1
ATOM 3132 N N . VAL A 1 406 ? 12.931 6.745 -18.220 1.00 95.88 406 VAL A N 1
ATOM 3133 C CA . VAL A 1 406 ? 12.906 7.511 -19.483 1.00 95.88 406 VAL A CA 1
ATOM 3134 C C . VAL A 1 406 ? 14.313 7.955 -19.892 1.00 95.88 406 VAL A C 1
ATOM 3136 O O . VAL A 1 406 ? 14.688 7.828 -21.060 1.00 95.88 406 VAL A O 1
ATOM 3139 N N . HIS A 1 407 ? 15.125 8.437 -18.948 1.00 96.69 407 HIS A N 1
ATOM 3140 C CA . HIS A 1 407 ? 16.496 8.853 -19.234 1.00 96.69 407 HIS A CA 1
ATOM 3141 C C . HIS A 1 407 ? 17.379 7.672 -19.671 1.00 96.69 407 HIS A C 1
ATOM 3143 O O . HIS A 1 407 ? 18.105 7.787 -20.659 1.00 96.69 407 HIS A O 1
ATOM 3149 N N . SER A 1 408 ? 17.273 6.530 -18.983 1.00 96.69 408 SER A N 1
ATOM 3150 C CA . SER A 1 408 ? 17.966 5.283 -19.327 1.00 96.69 408 SER A CA 1
ATOM 3151 C C . SER A 1 408 ? 17.569 4.789 -20.723 1.00 96.69 408 SER A C 1
ATOM 3153 O O . SER A 1 408 ? 18.437 4.587 -21.574 1.00 96.69 408 SER A O 1
ATOM 3155 N N . GLY A 1 409 ? 16.265 4.722 -21.022 1.00 97.00 409 GLY A N 1
ATOM 3156 C CA . GLY A 1 409 ? 15.761 4.365 -22.352 1.00 97.00 409 GLY A CA 1
ATOM 3157 C C . GLY A 1 409 ? 16.271 5.302 -23.453 1.00 97.00 409 GLY A C 1
ATOM 3158 O O . GLY A 1 409 ? 16.705 4.839 -24.509 1.00 97.00 409 GLY A O 1
ATOM 3159 N N . ARG A 1 410 ? 16.328 6.618 -23.193 1.00 97.94 410 ARG A N 1
ATOM 3160 C CA . ARG A 1 410 ? 16.902 7.598 -24.133 1.00 97.94 410 ARG A CA 1
ATOM 3161 C C . ARG A 1 410 ? 18.392 7.358 -24.387 1.00 97.94 410 ARG A C 1
ATOM 3163 O O . ARG A 1 410 ? 18.830 7.451 -25.534 1.00 97.94 410 ARG A O 1
ATOM 3170 N N . GLN A 1 411 ? 19.174 7.056 -23.347 1.00 96.94 411 GLN A N 1
ATOM 3171 C CA . GLN A 1 411 ? 20.594 6.720 -23.503 1.00 96.94 411 GLN A CA 1
ATOM 3172 C C . GLN A 1 411 ? 20.771 5.435 -24.321 1.00 96.94 411 GLN A C 1
ATOM 3174 O O . GLN A 1 411 ? 21.534 5.431 -25.286 1.00 96.94 411 GLN A O 1
ATOM 3179 N N . GLN A 1 412 ? 20.035 4.369 -23.992 1.00 97.19 412 GLN A N 1
ATOM 3180 C CA . GLN A 1 412 ? 20.087 3.091 -24.710 1.00 97.19 412 GLN A CA 1
ATOM 3181 C C . GLN A 1 412 ? 19.738 3.257 -26.197 1.00 97.19 412 GLN A C 1
ATOM 3183 O O . GLN A 1 412 ? 20.479 2.777 -27.056 1.00 97.19 412 GLN A O 1
ATOM 3188 N N . ALA A 1 413 ? 18.682 4.013 -26.514 1.00 97.44 413 ALA A N 1
ATOM 3189 C CA . ALA A 1 413 ? 18.309 4.331 -27.891 1.00 97.44 413 ALA A CA 1
ATOM 3190 C C . ALA A 1 413 ? 19.416 5.108 -28.632 1.00 97.44 413 ALA A C 1
ATOM 3192 O O . ALA A 1 413 ? 19.738 4.785 -29.777 1.00 97.44 413 ALA A O 1
ATOM 3193 N N . ALA A 1 414 ? 20.051 6.091 -27.981 1.00 97.38 414 ALA A N 1
ATOM 3194 C CA . ALA A 1 414 ? 21.169 6.840 -28.559 1.00 97.38 414 ALA A CA 1
ATOM 3195 C C . ALA A 1 414 ? 22.401 5.953 -28.829 1.00 97.38 414 ALA A C 1
ATOM 3197 O O . ALA A 1 414 ? 23.003 6.049 -29.903 1.00 97.38 414 ALA A O 1
ATOM 3198 N N . TYR A 1 415 ? 22.748 5.049 -27.906 1.00 97.38 415 TYR A N 1
ATOM 3199 C CA . TYR A 1 415 ? 23.822 4.071 -28.106 1.00 97.38 415 TYR A CA 1
ATOM 3200 C C . TYR A 1 415 ? 23.513 3.102 -29.255 1.00 97.38 415 TYR A C 1
ATOM 3202 O O . TYR A 1 415 ? 24.377 2.874 -30.106 1.00 97.38 415 TYR A O 1
ATOM 3210 N N . ALA A 1 416 ? 22.285 2.579 -29.329 1.00 97.62 416 ALA A N 1
ATOM 3211 C CA . ALA A 1 416 ? 21.851 1.697 -30.410 1.00 97.62 416 ALA A CA 1
ATOM 3212 C C . ALA A 1 416 ? 21.932 2.394 -31.780 1.00 97.62 416 ALA A C 1
ATOM 3214 O O . ALA A 1 416 ? 22.547 1.862 -32.707 1.00 97.62 416 ALA A O 1
ATOM 3215 N N . MET A 1 417 ? 21.409 3.621 -31.894 1.00 97.75 417 MET A N 1
ATOM 3216 C CA . MET A 1 417 ? 21.493 4.421 -33.123 1.00 97.75 417 MET A CA 1
ATOM 3217 C C . MET A 1 417 ? 22.944 4.703 -33.535 1.00 97.75 417 MET A C 1
ATOM 3219 O O . MET A 1 417 ? 23.308 4.484 -34.691 1.00 97.75 417 MET A O 1
ATOM 3223 N N . ASN A 1 418 ? 23.806 5.126 -32.604 1.00 97.50 418 ASN A N 1
ATOM 3224 C CA . ASN A 1 418 ? 25.211 5.403 -32.918 1.00 97.50 418 ASN A CA 1
ATOM 3225 C C . ASN A 1 418 ? 25.990 4.134 -33.317 1.00 97.50 418 ASN A C 1
ATOM 3227 O O . ASN A 1 418 ? 26.859 4.191 -34.191 1.00 97.50 418 ASN A O 1
ATOM 3231 N N . SER A 1 419 ? 25.652 2.980 -32.731 1.00 97.38 419 SER A N 1
ATOM 3232 C CA . SER A 1 419 ? 26.203 1.674 -33.115 1.00 97.38 419 SER A CA 1
ATOM 3233 C C . SER A 1 419 ? 25.835 1.313 -34.559 1.00 97.38 419 SER A C 1
ATOM 3235 O O . SER A 1 419 ? 26.714 0.983 -35.359 1.00 97.38 419 SER A O 1
ATOM 3237 N N . VAL A 1 420 ? 24.561 1.478 -34.941 1.00 97.81 420 VAL A N 1
ATOM 3238 C CA . VAL A 1 420 ? 24.084 1.267 -36.320 1.00 97.81 420 VAL A CA 1
ATOM 3239 C C . VAL A 1 420 ? 24.794 2.210 -37.299 1.00 97.81 420 VAL A C 1
ATOM 3241 O O . VAL A 1 420 ? 25.384 1.745 -38.276 1.00 97.81 420 VAL A O 1
ATOM 3244 N N . VAL A 1 421 ? 24.829 3.517 -37.019 1.00 97.94 421 VAL A N 1
ATOM 3245 C CA . VAL A 1 421 ? 25.510 4.509 -37.875 1.00 97.94 421 VAL A CA 1
ATOM 3246 C C . VAL A 1 421 ? 27.000 4.187 -38.030 1.00 97.94 421 VAL A C 1
ATOM 3248 O O . VAL A 1 421 ? 27.522 4.197 -39.146 1.00 97.94 421 VAL A O 1
ATOM 3251 N N . THR A 1 422 ? 27.687 3.838 -36.940 1.00 97.88 422 THR A N 1
ATOM 3252 C CA . THR A 1 422 ? 29.106 3.446 -36.966 1.00 97.88 422 THR A CA 1
ATOM 3253 C C . THR A 1 422 ? 29.329 2.169 -37.782 1.00 97.88 422 THR A C 1
ATOM 3255 O O . THR A 1 422 ? 30.243 2.117 -38.605 1.00 97.88 422 THR A O 1
ATOM 3258 N N . LYS A 1 423 ? 28.458 1.160 -37.642 1.00 97.75 423 LYS A N 1
ATOM 3259 C CA . LYS A 1 423 ? 28.500 -0.080 -38.436 1.00 97.75 423 LYS A CA 1
ATOM 3260 C C . LYS A 1 423 ? 28.368 0.202 -39.937 1.00 97.75 423 LYS A C 1
ATOM 3262 O O . LYS A 1 423 ? 29.131 -0.366 -40.721 1.00 97.75 423 LYS A O 1
ATOM 3267 N N . HIS A 1 424 ? 27.455 1.091 -40.337 1.00 97.31 424 HIS A N 1
ATOM 3268 C CA . HIS A 1 424 ? 27.286 1.480 -41.740 1.00 97.31 424 HIS A CA 1
ATOM 3269 C C . HIS A 1 424 ? 28.457 2.320 -42.267 1.00 97.31 424 HIS A C 1
ATOM 3271 O O . HIS A 1 424 ? 28.972 1.998 -43.337 1.00 97.31 424 HIS A O 1
ATOM 3277 N N . ARG A 1 425 ? 28.960 3.307 -41.507 1.00 97.19 425 ARG A N 1
ATOM 3278 C CA . ARG A 1 425 ? 30.173 4.075 -41.866 1.00 97.19 425 ARG A CA 1
ATOM 3279 C C . ARG A 1 425 ? 31.378 3.159 -42.096 1.00 97.19 425 ARG A C 1
ATOM 3281 O O . ARG A 1 425 ? 32.007 3.225 -43.147 1.00 97.19 425 ARG A O 1
ATOM 3288 N N . ASN A 1 426 ? 31.626 2.224 -41.179 1.00 97.06 426 ASN A N 1
ATOM 3289 C CA . ASN A 1 426 ? 32.687 1.221 -41.314 1.00 97.06 426 ASN A CA 1
ATOM 3290 C C . ASN A 1 426 ? 32.424 0.236 -42.472 1.00 97.06 426 ASN A C 1
ATOM 3292 O O . ASN A 1 426 ? 33.351 -0.374 -43.001 1.00 97.06 426 ASN A O 1
ATOM 3296 N N . GLY A 1 427 ? 31.166 0.034 -42.873 1.00 97.12 427 GLY A N 1
ATOM 3297 C CA . GLY A 1 427 ? 30.799 -0.676 -44.100 1.00 97.12 427 GLY A CA 1
ATOM 3298 C C . GLY A 1 427 ? 31.243 0.080 -45.353 1.00 97.12 427 GLY A C 1
ATOM 3299 O O . GLY A 1 427 ? 31.984 -0.478 -46.160 1.00 97.12 427 GLY A O 1
ATOM 3300 N N . VAL A 1 428 ? 30.844 1.349 -45.473 1.00 97.31 428 VAL A N 1
ATOM 3301 C CA . VAL A 1 428 ? 31.183 2.221 -46.610 1.00 97.31 428 VAL A CA 1
ATOM 3302 C C . VAL A 1 428 ? 32.694 2.402 -46.736 1.00 97.31 428 VAL A C 1
ATOM 3304 O O . VAL A 1 428 ? 33.226 2.172 -47.816 1.00 97.31 428 VAL A O 1
ATOM 3307 N N . GLU A 1 429 ? 33.407 2.699 -45.647 1.00 96.56 429 GLU A N 1
ATOM 3308 C CA . GLU A 1 429 ? 34.867 2.877 -45.679 1.00 96.56 429 GLU A CA 1
ATOM 3309 C C . GLU A 1 429 ? 35.592 1.604 -46.153 1.00 96.56 429 GLU A C 1
ATOM 3311 O O . GLU A 1 429 ? 36.492 1.662 -46.989 1.00 96.56 429 GLU A O 1
ATOM 3316 N N . ARG A 1 430 ? 35.150 0.414 -45.717 1.00 96.19 430 ARG A N 1
ATOM 3317 C CA . ARG A 1 430 ? 35.710 -0.859 -46.211 1.00 96.19 430 ARG A CA 1
ATOM 3318 C C . ARG A 1 430 ? 35.432 -1.089 -47.698 1.00 96.19 430 ARG A C 1
ATOM 3320 O O . ARG A 1 430 ? 36.287 -1.652 -48.382 1.00 96.19 430 ARG A O 1
ATOM 3327 N N . LEU A 1 431 ? 34.268 -0.684 -48.207 1.00 95.38 431 LEU A N 1
ATOM 3328 C CA . LEU A 1 431 ? 33.958 -0.757 -49.640 1.00 95.38 431 LEU A CA 1
ATOM 3329 C C . LEU A 1 431 ? 34.787 0.257 -50.441 1.00 95.38 431 LEU A C 1
ATOM 3331 O O . LEU A 1 431 ? 35.355 -0.109 -51.467 1.00 95.38 431 LEU A O 1
ATOM 3335 N N . TRP A 1 432 ? 34.938 1.481 -49.934 1.00 94.25 432 TRP A N 1
ATOM 3336 C CA . TRP A 1 432 ? 35.753 2.535 -50.533 1.00 94.25 432 TRP A CA 1
ATOM 3337 C C . TRP A 1 432 ? 37.231 2.143 -50.621 1.00 94.25 432 TRP A C 1
ATOM 3339 O O . TRP A 1 432 ? 37.832 2.234 -51.689 1.00 94.25 432 TRP A O 1
ATOM 3349 N N . GLN A 1 433 ? 37.812 1.594 -49.549 1.00 92.81 433 GLN A N 1
ATOM 3350 C CA . GLN A 1 433 ? 39.187 1.085 -49.576 1.00 92.81 433 GLN A CA 1
ATOM 3351 C C . GLN A 1 433 ? 39.360 -0.100 -50.534 1.00 92.81 433 GLN A C 1
ATOM 3353 O O . GLN A 1 433 ? 40.388 -0.194 -51.206 1.00 92.81 433 GLN A O 1
ATOM 3358 N N . ARG A 1 434 ? 38.370 -1.000 -50.640 1.00 92.88 434 ARG A N 1
ATOM 3359 C CA . ARG A 1 434 ? 38.385 -2.092 -51.632 1.00 92.88 434 ARG A CA 1
ATOM 3360 C C . ARG A 1 434 ? 38.332 -1.560 -53.062 1.00 92.88 434 ARG A C 1
ATOM 3362 O O . ARG A 1 434 ? 39.084 -2.054 -53.897 1.00 92.88 434 ARG A O 1
ATOM 3369 N N . LEU A 1 435 ? 37.494 -0.555 -53.325 1.00 92.38 435 LEU A N 1
ATOM 3370 C CA . LEU A 1 435 ? 37.417 0.124 -54.616 1.00 92.38 435 LEU A CA 1
ATOM 3371 C C . LEU A 1 435 ? 38.752 0.802 -54.940 1.00 92.38 435 LEU A C 1
ATOM 3373 O O . LEU A 1 435 ? 39.342 0.491 -55.965 1.00 92.38 435 LEU A O 1
ATOM 3377 N N . LYS A 1 436 ? 39.295 1.624 -54.034 1.00 88.31 436 LYS A N 1
ATOM 3378 C CA . LYS A 1 436 ? 40.574 2.329 -54.222 1.00 88.31 436 LYS A CA 1
ATOM 3379 C C . LYS A 1 436 ? 41.759 1.382 -54.464 1.00 88.31 436 LYS A C 1
ATOM 3381 O O . LYS A 1 436 ? 42.640 1.719 -55.241 1.00 88.31 436 LYS A O 1
ATOM 3386 N N . ARG A 1 437 ? 41.781 0.198 -53.837 1.00 85.75 437 ARG A N 1
ATOM 3387 C CA . ARG A 1 437 ? 42.815 -0.836 -54.070 1.00 85.75 437 ARG A CA 1
ATOM 3388 C C . ARG A 1 437 ? 42.653 -1.606 -55.386 1.00 85.75 437 ARG A C 1
ATOM 3390 O O . ARG A 1 437 ? 43.616 -2.223 -55.822 1.00 85.75 437 ARG A O 1
ATOM 3397 N N . ARG A 1 438 ? 41.449 -1.644 -55.969 1.00 86.12 438 ARG A N 1
ATOM 3398 C CA . ARG A 1 438 ? 41.154 -2.342 -57.238 1.00 86.12 438 ARG A CA 1
ATOM 3399 C C . ARG A 1 438 ? 41.006 -1.403 -58.435 1.00 86.12 438 ARG A C 1
ATOM 3401 O O . ARG A 1 438 ? 40.988 -1.882 -59.564 1.00 86.12 438 ARG A O 1
ATOM 3408 N N . ALA A 1 439 ? 40.873 -0.101 -58.202 1.00 84.50 439 ALA A N 1
ATOM 3409 C CA . ALA A 1 439 ? 40.817 0.901 -59.249 1.00 84.50 439 ALA A CA 1
ATOM 3410 C C . ALA A 1 439 ? 42.157 0.918 -60.008 1.00 84.50 439 ALA A C 1
ATOM 3412 O O . ALA A 1 439 ? 43.204 1.029 -59.365 1.00 84.50 439 ALA A O 1
ATOM 3413 N N . PRO A 1 440 ? 42.154 0.806 -61.348 1.00 80.69 440 PRO A N 1
ATOM 3414 C CA . PRO A 1 440 ? 43.375 0.946 -62.126 1.00 80.69 440 PRO A CA 1
ATOM 3415 C C . PRO A 1 440 ? 43.909 2.377 -61.999 1.00 80.69 440 PRO A C 1
ATOM 3417 O O . PRO A 1 440 ? 43.145 3.340 -62.098 1.00 80.69 440 PRO A O 1
ATOM 3420 N N . ASP A 1 441 ? 45.224 2.528 -61.824 1.00 84.19 441 ASP A N 1
ATOM 3421 C CA . ASP A 1 441 ? 45.877 3.834 -61.938 1.00 84.19 441 ASP A CA 1
ATOM 3422 C C . ASP A 1 441 ? 45.940 4.232 -63.418 1.00 84.19 441 ASP A C 1
ATOM 3424 O O . ASP A 1 441 ? 46.931 4.021 -64.119 1.00 84.19 441 ASP A O 1
ATOM 3428 N N . VAL A 1 442 ? 44.841 4.814 -63.898 1.00 85.12 442 VAL A N 1
ATOM 3429 C CA . VAL A 1 442 ? 44.712 5.329 -65.266 1.00 85.12 442 VAL A CA 1
ATOM 3430 C C . VAL A 1 442 ? 45.752 6.406 -65.591 1.00 85.12 442 VAL A C 1
ATOM 3432 O O . VAL A 1 442 ? 46.087 6.580 -66.758 1.00 85.12 442 VAL A O 1
ATOM 3435 N N . GLY A 1 443 ? 46.311 7.096 -64.589 1.00 87.50 443 GLY A N 1
ATOM 3436 C CA . GLY A 1 443 ? 47.390 8.066 -64.776 1.00 87.50 443 GLY A CA 1
ATOM 3437 C C . GLY A 1 443 ? 48.744 7.396 -65.022 1.00 87.50 443 GLY A C 1
ATOM 3438 O O . GLY A 1 443 ? 49.542 7.884 -65.821 1.00 87.50 443 GLY A O 1
ATOM 3439 N N . LEU A 1 444 ? 49.017 6.261 -64.378 1.00 87.50 444 LEU A N 1
ATOM 3440 C CA . LEU A 1 444 ? 50.164 5.408 -64.695 1.00 87.50 444 LEU A CA 1
ATOM 3441 C C . LEU A 1 444 ? 49.983 4.703 -66.045 1.00 87.50 444 LEU A C 1
ATOM 3443 O O . LEU A 1 444 ? 50.899 4.749 -66.861 1.00 87.50 444 LEU A O 1
ATOM 3447 N N . MET A 1 445 ? 48.805 4.138 -66.325 1.00 87.62 445 MET A N 1
ATOM 3448 C CA . MET A 1 445 ? 48.527 3.483 -67.612 1.00 87.62 445 MET A CA 1
ATOM 3449 C C . MET A 1 445 ? 48.617 4.472 -68.782 1.00 87.62 445 MET A C 1
ATOM 3451 O O . MET A 1 445 ? 49.231 4.156 -69.798 1.00 87.62 445 MET A O 1
ATOM 3455 N N . LYS A 1 446 ? 48.094 5.698 -68.630 1.00 92.44 446 LYS A N 1
ATOM 3456 C CA . LYS A 1 446 ? 48.256 6.755 -69.636 1.00 92.44 446 LYS A CA 1
ATOM 3457 C C . LYS A 1 446 ? 49.732 7.112 -69.844 1.00 92.44 446 LYS A C 1
ATOM 3459 O O . LYS A 1 446 ? 50.187 7.088 -70.977 1.00 92.44 446 LYS A O 1
ATOM 3464 N N . ARG A 1 447 ? 50.501 7.351 -68.772 1.00 92.62 447 ARG A N 1
ATOM 3465 C CA . ARG A 1 447 ? 51.948 7.632 -68.878 1.00 92.62 447 ARG A CA 1
ATOM 3466 C C . ARG A 1 447 ? 52.726 6.505 -69.565 1.00 92.62 447 ARG A C 1
ATOM 3468 O O . ARG A 1 447 ? 53.654 6.791 -70.309 1.00 92.62 447 ARG A O 1
ATOM 3475 N N . GLN A 1 448 ? 52.348 5.243 -69.350 1.00 93.00 448 GLN A N 1
ATOM 3476 C CA . GLN A 1 448 ? 52.935 4.103 -70.063 1.00 93.00 448 GLN A CA 1
ATOM 3477 C C . GLN A 1 448 ? 52.613 4.131 -71.564 1.00 93.00 448 GLN A C 1
ATOM 3479 O O . GLN A 1 448 ? 53.495 3.856 -72.373 1.00 93.00 448 GLN A O 1
ATOM 3484 N N . VAL A 1 449 ? 51.382 4.484 -71.949 1.00 94.06 449 VAL A N 1
ATOM 3485 C CA . VAL A 1 449 ? 51.004 4.661 -73.362 1.00 94.06 449 VAL A CA 1
ATOM 3486 C C . VAL A 1 449 ? 51.751 5.843 -73.987 1.00 94.06 449 VAL A C 1
ATOM 3488 O O . VAL A 1 449 ? 52.323 5.680 -75.062 1.00 94.06 449 VAL A O 1
ATOM 3491 N N . ASP A 1 450 ? 51.821 6.985 -73.300 1.00 95.12 450 ASP A N 1
ATOM 3492 C CA . ASP A 1 450 ? 52.521 8.191 -73.764 1.00 95.12 450 ASP A CA 1
ATOM 3493 C C . ASP A 1 450 ? 54.039 7.928 -73.954 1.00 95.12 450 ASP A C 1
ATOM 3495 O O . ASP A 1 450 ? 54.621 8.319 -74.971 1.00 95.12 450 ASP A O 1
ATOM 3499 N N . ASP A 1 451 ? 54.683 7.196 -73.031 1.00 95.31 451 ASP A N 1
ATOM 3500 C CA . ASP A 1 451 ? 56.082 6.743 -73.149 1.00 95.31 451 ASP A CA 1
ATOM 3501 C C . ASP A 1 451 ? 56.282 5.793 -74.341 1.00 95.31 451 ASP A C 1
ATOM 3503 O O . ASP A 1 451 ? 57.171 6.002 -75.170 1.00 95.31 451 ASP A O 1
ATOM 3507 N N . LEU A 1 452 ? 55.432 4.769 -74.473 1.00 95.50 452 LEU A N 1
ATOM 3508 C CA . LEU A 1 452 ? 55.500 3.816 -75.584 1.00 95.50 452 LEU A CA 1
ATOM 3509 C C . LEU A 1 452 ? 55.293 4.505 -76.939 1.00 95.50 452 LEU A C 1
ATOM 3511 O O . LEU A 1 452 ? 56.021 4.204 -77.886 1.00 95.50 452 LEU A O 1
ATOM 3515 N N . GLN A 1 453 ? 54.357 5.454 -77.028 1.00 96.25 453 GLN A N 1
ATOM 3516 C CA . GLN A 1 453 ? 54.107 6.255 -78.224 1.00 96.25 453 GLN A CA 1
ATOM 3517 C C . GLN A 1 453 ? 55.316 7.133 -78.570 1.00 96.25 453 GLN A C 1
ATOM 3519 O O . GLN A 1 453 ? 55.754 7.142 -79.723 1.00 96.25 453 GLN A O 1
ATOM 3524 N N . THR A 1 454 ? 55.907 7.806 -77.579 1.00 95.56 454 THR A N 1
ATOM 3525 C CA . THR A 1 454 ? 57.116 8.625 -77.761 1.00 95.56 454 THR A CA 1
ATOM 3526 C C . THR A 1 454 ? 58.283 7.767 -78.255 1.00 95.56 454 THR A C 1
ATOM 3528 O O . THR A 1 454 ? 58.876 8.052 -79.295 1.00 95.56 454 THR A O 1
ATOM 3531 N N . ARG A 1 455 ? 58.560 6.644 -77.581 1.00 95.31 455 ARG A N 1
ATOM 3532 C CA . ARG A 1 455 ? 59.629 5.698 -77.948 1.00 95.31 455 ARG A CA 1
ATOM 3533 C C . ARG A 1 455 ? 59.416 5.075 -79.327 1.00 95.31 455 ARG A C 1
ATOM 3535 O O . ARG A 1 455 ? 60.394 4.854 -80.044 1.00 95.31 455 ARG A O 1
ATOM 3542 N N . ALA A 1 456 ? 58.172 4.791 -79.712 1.00 95.69 456 ALA A N 1
ATOM 3543 C CA . ALA A 1 456 ? 57.838 4.316 -81.050 1.00 95.69 456 ALA A CA 1
ATOM 3544 C C . ALA A 1 456 ? 58.122 5.393 -82.109 1.00 95.69 456 ALA A C 1
ATOM 3546 O O . ALA A 1 456 ? 58.827 5.110 -83.078 1.00 95.69 456 ALA A O 1
ATOM 3547 N N . ALA A 1 457 ? 57.663 6.631 -81.895 1.00 95.94 457 ALA A N 1
ATOM 3548 C CA . ALA A 1 457 ? 57.907 7.751 -82.802 1.00 95.94 457 ALA A CA 1
ATOM 3549 C C . ALA A 1 457 ? 59.411 8.024 -82.989 1.00 95.94 457 ALA A C 1
ATOM 3551 O O . ALA A 1 457 ? 59.891 8.062 -84.123 1.00 95.94 457 ALA A O 1
ATOM 3552 N N . THR A 1 458 ? 60.184 8.107 -81.899 1.00 95.50 458 THR A N 1
ATOM 3553 C CA . THR A 1 458 ? 61.645 8.283 -81.958 1.00 95.50 458 THR A CA 1
ATOM 3554 C C . THR A 1 458 ? 62.323 7.148 -82.730 1.00 95.50 458 THR A C 1
ATOM 3556 O O . THR A 1 458 ? 63.180 7.409 -83.573 1.00 95.50 458 THR A O 1
ATOM 3559 N N . ARG A 1 459 ? 61.926 5.885 -82.515 1.00 95.44 459 ARG A N 1
ATOM 3560 C CA . ARG A 1 459 ? 62.481 4.738 -83.260 1.00 95.44 459 ARG A CA 1
ATOM 3561 C C . ARG A 1 459 ? 62.141 4.777 -84.750 1.00 95.44 459 ARG A C 1
ATOM 3563 O O . ARG A 1 459 ? 63.007 4.458 -85.560 1.00 95.44 459 ARG A O 1
ATOM 3570 N N . VAL A 1 460 ? 60.924 5.179 -85.120 1.00 95.81 460 VAL A N 1
ATOM 3571 C CA . VAL A 1 460 ? 60.510 5.326 -86.528 1.00 95.81 460 VAL A CA 1
ATOM 3572 C C . VAL A 1 460 ? 61.293 6.442 -87.224 1.00 95.81 460 VAL A C 1
ATOM 3574 O O . VAL A 1 460 ? 61.726 6.251 -88.362 1.00 95.81 460 VAL A O 1
ATOM 3577 N N . LEU A 1 461 ? 61.527 7.572 -86.549 1.00 96.38 461 LEU A N 1
ATOM 3578 C CA . LEU A 1 461 ? 62.348 8.670 -87.070 1.00 96.38 461 LEU A CA 1
ATOM 3579 C C . LEU A 1 461 ? 63.810 8.240 -87.248 1.00 96.38 461 LEU A C 1
ATOM 3581 O O . LEU A 1 461 ? 64.331 8.305 -88.359 1.00 96.38 461 LEU A O 1
ATOM 3585 N N . LEU A 1 462 ? 64.440 7.691 -86.203 1.00 95.50 462 LEU A N 1
ATOM 3586 C CA . LEU A 1 462 ? 65.824 7.205 -86.266 1.00 95.50 462 LEU A CA 1
ATOM 3587 C C . LEU A 1 462 ? 66.016 6.116 -87.334 1.00 95.50 462 LEU A C 1
ATOM 3589 O O . LEU A 1 462 ? 67.038 6.101 -88.020 1.00 95.50 462 LEU A O 1
ATOM 3593 N N . ARG A 1 463 ? 65.035 5.219 -87.517 1.00 96.06 463 ARG A N 1
ATOM 3594 C CA . ARG A 1 463 ? 65.082 4.197 -88.572 1.00 96.06 463 ARG A CA 1
ATOM 3595 C C . ARG A 1 463 ? 64.927 4.803 -89.967 1.00 96.06 463 ARG A C 1
ATOM 3597 O O . ARG A 1 463 ? 65.645 4.374 -90.866 1.00 96.06 463 ARG A O 1
ATOM 3604 N N . ASN A 1 464 ? 64.048 5.789 -90.149 1.00 95.56 464 ASN A N 1
ATOM 3605 C CA . ASN A 1 464 ? 63.934 6.522 -91.413 1.00 95.56 464 ASN A CA 1
ATOM 3606 C C . ASN A 1 464 ? 65.233 7.252 -91.759 1.00 95.56 464 ASN A C 1
ATOM 3608 O O . ASN A 1 464 ? 65.707 7.141 -92.883 1.00 95.56 464 ASN A O 1
ATOM 3612 N N . ASP A 1 465 ? 65.839 7.954 -90.804 1.00 95.75 465 ASP A N 1
ATOM 3613 C CA . ASP A 1 465 ? 67.082 8.691 -91.042 1.00 95.75 465 ASP A CA 1
ATOM 3614 C C . ASP A 1 465 ? 68.268 7.758 -91.300 1.00 95.75 465 ASP A C 1
ATOM 3616 O O . ASP A 1 465 ? 69.101 8.051 -92.157 1.00 95.75 465 ASP A O 1
ATOM 3620 N N . TYR A 1 466 ? 68.324 6.604 -90.628 1.00 95.69 466 TYR A N 1
ATOM 3621 C CA . TYR A 1 466 ? 69.275 5.543 -90.961 1.00 95.69 466 TYR A CA 1
ATOM 3622 C C . TYR A 1 466 ? 69.091 5.061 -92.408 1.00 95.69 466 TYR A C 1
ATOM 3624 O O . TYR A 1 466 ? 70.051 5.070 -93.171 1.00 95.69 466 TYR A O 1
ATOM 3632 N N . LEU A 1 467 ? 67.864 4.704 -92.808 1.00 95.44 467 LEU A N 1
ATOM 3633 C CA . LEU A 1 467 ? 67.574 4.217 -94.162 1.00 95.44 467 LEU A CA 1
ATOM 3634 C C . LEU A 1 467 ? 67.849 5.281 -95.237 1.00 95.44 467 LEU A C 1
ATOM 3636 O O . LEU A 1 467 ? 68.414 4.957 -96.276 1.00 95.44 467 LEU A O 1
ATOM 3640 N N . LYS A 1 468 ? 67.527 6.556 -94.983 1.00 95.25 468 LYS A N 1
ATOM 3641 C CA . LYS A 1 468 ? 67.875 7.672 -95.879 1.00 95.25 468 LYS A CA 1
ATOM 3642 C C . LYS A 1 468 ? 69.387 7.808 -96.053 1.00 95.25 468 LYS A C 1
ATOM 3644 O O . LYS A 1 468 ? 69.852 7.941 -97.179 1.00 95.25 468 LYS A O 1
ATOM 3649 N N . ARG A 1 469 ? 70.159 7.767 -94.958 1.00 94.62 469 ARG A N 1
ATOM 3650 C CA . ARG A 1 469 ? 71.632 7.833 -95.010 1.00 94.62 469 ARG A CA 1
ATOM 3651 C C . ARG A 1 469 ? 72.223 6.644 -95.763 1.00 94.62 469 ARG A C 1
ATOM 3653 O O . ARG A 1 469 ? 73.139 6.844 -96.554 1.00 94.62 469 ARG A O 1
ATOM 3660 N N . ASP A 1 470 ? 71.685 5.447 -95.546 1.00 95.25 470 ASP A N 1
ATOM 3661 C CA . ASP A 1 470 ? 72.115 4.220 -96.219 1.00 95.25 470 ASP A CA 1
ATOM 3662 C C . ASP A 1 470 ? 71.845 4.289 -97.733 1.00 95.25 470 ASP A C 1
ATOM 3664 O O . ASP A 1 470 ? 72.758 4.091 -98.530 1.00 95.25 470 ASP A O 1
ATOM 3668 N N . VAL A 1 471 ? 70.646 4.723 -98.145 1.00 95.19 471 VAL A N 1
ATOM 3669 C CA . VAL A 1 471 ? 70.309 4.978 -99.559 1.00 95.19 471 VAL A CA 1
ATOM 3670 C C . VAL A 1 471 ? 71.216 6.046 -100.178 1.00 95.19 471 VAL A C 1
ATOM 3672 O O . VAL A 1 471 ? 71.749 5.822 -101.263 1.00 95.19 471 VAL A O 1
ATOM 3675 N N . SER A 1 472 ? 71.457 7.176 -99.504 1.00 94.12 472 SER A N 1
ATOM 3676 C CA . SER A 1 472 ? 72.374 8.214 -100.003 1.00 94.12 472 SER A CA 1
ATOM 3677 C C . SER A 1 472 ? 73.816 7.713 -100.137 1.00 94.12 472 SER A C 1
ATOM 3679 O O . SER A 1 472 ? 74.511 8.081 -101.081 1.00 94.12 472 SER A O 1
ATOM 3681 N N . MET A 1 473 ? 74.271 6.854 -99.222 1.00 93.75 473 MET A N 1
ATOM 3682 C CA . MET A 1 473 ? 75.607 6.253 -99.249 1.00 93.75 473 MET A CA 1
ATOM 3683 C C . MET A 1 473 ? 75.740 5.200 -100.359 1.00 93.75 473 MET A C 1
ATOM 3685 O O . MET A 1 473 ? 76.745 5.192 -101.072 1.00 93.75 473 MET A O 1
ATOM 3689 N N . LEU A 1 474 ? 74.715 4.371 -100.575 1.00 92.75 474 LEU A N 1
ATOM 3690 C CA . LEU A 1 474 ? 74.635 3.449 -101.710 1.00 92.75 474 LEU A CA 1
ATOM 3691 C C . LEU A 1 474 ? 74.585 4.199 -103.047 1.00 92.75 474 LEU A C 1
ATOM 3693 O O . LEU A 1 474 ? 75.291 3.817 -103.978 1.00 92.75 474 LEU A O 1
ATOM 3697 N N . HIS A 1 475 ? 73.826 5.296 -103.132 1.00 90.56 475 HIS A N 1
ATOM 3698 C CA . HIS A 1 475 ? 73.790 6.152 -104.316 1.00 90.56 475 HIS A CA 1
ATOM 3699 C C . HIS A 1 475 ? 75.163 6.779 -104.592 1.00 90.56 475 HIS A C 1
ATOM 3701 O O . HIS A 1 475 ? 75.678 6.633 -105.693 1.00 90.56 475 HIS A O 1
ATOM 3707 N N . ALA A 1 476 ? 75.818 7.367 -103.584 1.00 87.44 476 ALA A N 1
ATOM 3708 C CA . ALA A 1 476 ? 77.160 7.933 -103.732 1.00 87.44 476 ALA A CA 1
ATOM 3709 C C . ALA A 1 476 ? 78.210 6.885 -104.153 1.00 87.44 476 ALA A C 1
ATOM 3711 O O . ALA A 1 476 ? 79.074 7.182 -104.978 1.00 87.44 476 ALA A O 1
ATOM 3712 N N . ARG A 1 477 ? 78.122 5.647 -103.639 1.00 87.50 477 ARG A N 1
ATOM 3713 C CA . ARG A 1 477 ? 78.949 4.517 -104.105 1.00 87.50 477 ARG A CA 1
ATOM 3714 C C . ARG A 1 477 ? 78.674 4.172 -105.566 1.00 87.50 477 ARG A C 1
ATOM 3716 O O . ARG A 1 477 ? 79.622 3.959 -106.312 1.00 87.50 477 ARG A O 1
ATOM 3723 N N . LEU A 1 478 ? 77.406 4.139 -105.976 1.00 87.81 478 LEU A N 1
ATOM 3724 C CA . LEU A 1 478 ? 77.019 3.859 -107.357 1.00 87.81 478 LEU A CA 1
ATOM 3725 C C . LEU A 1 478 ? 77.530 4.953 -108.307 1.00 87.81 478 LEU A C 1
ATOM 3727 O O . LEU A 1 478 ? 78.213 4.629 -109.270 1.00 87.81 478 LEU A O 1
ATOM 3731 N N . THR A 1 479 ? 77.331 6.235 -107.982 1.00 83.88 479 THR A N 1
ATOM 3732 C CA . THR A 1 479 ? 77.865 7.370 -108.757 1.00 83.88 479 THR A CA 1
ATOM 3733 C C . THR A 1 479 ? 79.395 7.371 -108.822 1.00 83.88 479 THR A C 1
ATOM 3735 O O . THR A 1 479 ? 79.964 7.722 -109.850 1.00 83.88 479 THR A O 1
ATOM 3738 N N . ALA A 1 480 ? 80.091 6.956 -107.758 1.00 80.56 480 ALA A N 1
ATOM 3739 C CA . ALA A 1 480 ? 81.551 6.829 -107.769 1.00 80.56 480 ALA A CA 1
ATOM 3740 C C . ALA A 1 480 ? 82.060 5.670 -108.651 1.00 80.56 480 ALA A C 1
ATOM 3742 O O . ALA A 1 480 ? 83.211 5.710 -109.085 1.00 80.56 480 ALA A O 1
ATOM 3743 N N . LEU A 1 481 ? 81.218 4.663 -108.910 1.00 80.81 481 LEU A N 1
ATOM 3744 C CA . LEU A 1 481 ? 81.498 3.518 -109.781 1.00 80.81 481 LEU A CA 1
ATOM 3745 C C . LEU A 1 481 ? 80.942 3.689 -111.208 1.00 80.81 481 LEU A C 1
ATOM 3747 O O . LEU A 1 481 ? 81.235 2.858 -112.066 1.00 80.81 481 LEU A O 1
ATOM 3751 N N . GLU A 1 482 ? 80.171 4.744 -111.495 1.00 77.62 482 GLU A N 1
ATOM 3752 C CA . GLU A 1 482 ? 79.686 5.029 -112.849 1.00 77.62 482 GLU A CA 1
ATOM 3753 C C . GLU A 1 482 ? 80.865 5.302 -113.804 1.00 77.62 482 GLU A C 1
ATOM 3755 O O . GLU A 1 482 ? 81.594 6.282 -113.612 1.00 77.62 482 GLU A O 1
ATOM 3760 N N . PRO A 1 483 ? 81.016 4.546 -114.911 1.00 71.75 483 PRO A N 1
ATOM 3761 C CA . PRO A 1 483 ? 82.050 4.825 -115.912 1.00 71.75 483 PRO A CA 1
ATOM 3762 C C . PRO A 1 483 ? 81.959 6.255 -116.469 1.00 71.75 483 PRO A C 1
ATOM 3764 O O . PRO A 1 483 ? 82.974 6.913 -116.691 1.00 71.75 483 PRO A O 1
ATOM 3767 N N . ALA A 1 484 ? 80.738 6.785 -116.600 1.00 72.31 484 ALA A N 1
ATOM 3768 C CA . ALA A 1 484 ? 80.476 8.160 -117.020 1.00 72.31 484 ALA A CA 1
ATOM 3769 C C . ALA A 1 484 ? 80.938 9.225 -116.002 1.00 72.31 484 ALA A C 1
ATOM 3771 O O . ALA A 1 484 ? 81.182 10.370 -116.386 1.00 72.31 484 ALA A O 1
ATOM 3772 N N . ALA A 1 485 ? 81.062 8.899 -114.711 1.00 71.12 485 ALA A N 1
ATOM 3773 C CA . ALA A 1 485 ? 81.657 9.798 -113.719 1.00 71.12 485 ALA A CA 1
ATOM 3774 C C . ALA A 1 485 ? 83.189 9.827 -113.847 1.00 71.12 485 ALA A C 1
ATOM 3776 O O . ALA A 1 485 ? 83.792 10.897 -113.763 1.00 71.12 485 ALA A O 1
ATOM 3777 N N . THR A 1 486 ? 83.813 8.681 -114.137 1.00 74.62 486 THR A N 1
ATOM 3778 C CA . THR A 1 486 ? 85.252 8.586 -114.435 1.00 74.62 486 THR A CA 1
ATOM 3779 C C . THR A 1 486 ? 85.609 9.346 -115.713 1.00 74.62 486 THR A C 1
ATOM 3781 O O . THR A 1 486 ? 86.518 10.174 -115.687 1.00 74.62 486 THR A O 1
ATOM 3784 N N . LEU A 1 487 ? 84.842 9.176 -116.797 1.00 78.31 487 LEU A N 1
ATOM 3785 C CA . LEU A 1 487 ? 85.026 9.959 -118.027 1.00 78.31 487 LEU A CA 1
ATOM 3786 C C . LEU A 1 487 ? 84.859 11.472 -117.781 1.00 78.31 487 LEU A C 1
ATOM 3788 O O . LEU A 1 487 ? 85.642 12.277 -118.284 1.00 78.31 487 LEU A O 1
ATOM 3792 N N . ARG A 1 488 ? 83.878 11.888 -116.961 1.00 78.06 488 ARG A N 1
ATOM 3793 C CA . ARG A 1 488 ? 83.654 13.310 -116.611 1.00 78.06 488 ARG A CA 1
ATOM 3794 C C . ARG A 1 488 ? 84.787 13.944 -115.797 1.00 78.06 488 ARG A C 1
ATOM 3796 O O . ARG A 1 488 ? 84.869 15.166 -115.756 1.00 78.06 488 ARG A O 1
ATOM 3803 N N . ARG A 1 489 ? 85.676 13.149 -115.193 1.00 75.69 489 ARG A N 1
ATOM 3804 C CA . ARG A 1 489 ? 86.896 13.632 -114.516 1.00 75.69 489 ARG A CA 1
ATOM 3805 C C . ARG A 1 489 ? 88.075 13.890 -115.467 1.00 75.69 489 ARG A C 1
ATOM 3807 O O . ARG A 1 489 ? 89.142 14.256 -114.990 1.00 75.69 489 ARG A O 1
ATOM 3814 N N . GLY A 1 490 ? 87.896 13.719 -116.780 1.00 73.12 490 GLY A N 1
ATOM 3815 C CA . GLY A 1 490 ? 88.935 13.960 -117.790 1.00 73.12 490 GLY A CA 1
ATOM 3816 C C . GLY A 1 490 ? 89.724 12.715 -118.206 1.00 73.12 490 GLY A C 1
ATOM 3817 O O . GLY A 1 490 ? 90.686 12.834 -118.957 1.00 73.12 490 GLY A O 1
ATOM 3818 N N . TYR A 1 491 ? 89.320 11.525 -117.753 1.00 79.94 491 TYR A N 1
ATOM 3819 C CA . TYR A 1 491 ? 89.839 10.266 -118.287 1.00 79.94 491 TYR A CA 1
ATOM 3820 C C . TYR A 1 491 ? 89.154 9.923 -119.615 1.00 79.94 491 TYR A C 1
ATOM 3822 O O . TYR A 1 491 ? 87.988 10.260 -119.828 1.00 79.94 491 TYR A O 1
ATOM 3830 N N . ALA A 1 492 ? 89.866 9.204 -120.479 1.00 81.62 492 ALA A N 1
ATOM 3831 C CA . ALA A 1 492 ? 89.341 8.671 -121.729 1.00 81.62 492 ALA A CA 1
ATOM 3832 C C . ALA A 1 492 ? 89.513 7.148 -121.778 1.00 81.62 492 ALA A C 1
ATOM 3834 O O . ALA A 1 492 ? 90.480 6.615 -121.232 1.00 81.62 492 ALA A O 1
ATOM 3835 N N . VAL A 1 493 ? 88.597 6.457 -122.454 1.00 82.94 493 VAL A N 1
ATOM 3836 C CA . VAL A 1 493 ? 88.751 5.043 -122.821 1.00 82.94 493 VAL A CA 1
ATOM 3837 C C . VAL A 1 493 ? 89.146 4.996 -124.291 1.00 82.94 493 VAL A C 1
ATOM 3839 O O . VAL A 1 493 ? 88.403 5.484 -125.139 1.00 82.94 493 VAL A O 1
ATOM 3842 N N . VAL A 1 494 ? 90.325 4.451 -124.583 1.00 82.00 494 VAL A N 1
ATOM 3843 C CA . VAL A 1 494 ? 90.862 4.347 -125.945 1.00 82.00 494 VAL A CA 1
ATOM 3844 C C . VAL A 1 494 ? 90.588 2.945 -126.473 1.00 82.00 494 VAL A C 1
ATOM 3846 O O . VAL A 1 494 ? 90.986 1.972 -125.838 1.00 82.00 494 VAL A O 1
ATOM 3849 N N . ASN A 1 495 ? 89.941 2.840 -127.630 1.00 85.75 495 ASN A N 1
ATOM 3850 C CA . ASN A 1 495 ? 89.663 1.580 -128.318 1.00 85.75 495 ASN A CA 1
ATOM 3851 C C . ASN A 1 495 ? 90.376 1.556 -129.677 1.00 85.75 495 ASN A C 1
ATOM 3853 O O . ASN A 1 495 ? 90.571 2.613 -130.272 1.00 85.75 495 ASN A O 1
ATOM 3857 N N . ARG A 1 496 ? 90.723 0.383 -130.220 1.00 82.50 496 ARG A N 1
ATOM 3858 C CA . ARG A 1 496 ? 91.096 0.279 -131.646 1.00 82.50 496 ARG A CA 1
ATOM 3859 C C . ARG A 1 496 ? 89.823 0.302 -132.498 1.00 82.50 496 ARG A C 1
ATOM 3861 O O . ARG A 1 496 ? 88.958 -0.549 -132.299 1.00 82.50 496 ARG A O 1
ATOM 3868 N N . SER A 1 497 ? 89.732 1.205 -133.474 1.00 80.31 497 SER A N 1
ATOM 3869 C CA . SER A 1 497 ? 88.524 1.413 -134.295 1.00 80.31 497 SER A CA 1
ATOM 3870 C C . SER A 1 497 ? 88.124 0.215 -135.159 1.00 80.31 497 SER A C 1
ATOM 3872 O O . SER A 1 497 ? 86.964 0.099 -135.540 1.00 80.31 497 SER A O 1
ATOM 3874 N N . ALA A 1 498 ? 89.064 -0.682 -135.476 1.00 74.81 498 ALA A N 1
ATOM 3875 C CA . ALA A 1 498 ? 88.791 -1.877 -136.276 1.00 74.81 498 ALA A CA 1
ATOM 3876 C C . ALA A 1 498 ? 87.907 -2.905 -135.541 1.00 74.81 498 ALA A C 1
ATOM 3878 O O . ALA A 1 498 ? 86.953 -3.421 -136.117 1.00 74.81 498 ALA A O 1
ATOM 3879 N N . ASP A 1 499 ? 88.215 -3.170 -134.264 1.00 76.62 499 ASP A N 1
ATOM 3880 C CA . ASP A 1 499 ? 87.672 -4.315 -133.512 1.00 76.62 499 ASP A CA 1
ATOM 3881 C C . ASP A 1 499 ? 86.939 -3.905 -132.216 1.00 76.62 499 ASP A C 1
ATOM 3883 O O . ASP A 1 499 ? 86.340 -4.741 -131.542 1.00 76.62 499 ASP A O 1
ATOM 3887 N N . GLY A 1 500 ? 87.027 -2.632 -131.810 1.00 77.69 500 GLY A N 1
ATOM 3888 C CA . GLY A 1 500 ? 86.485 -2.122 -130.544 1.00 77.69 500 GLY A CA 1
ATOM 3889 C C . GLY A 1 500 ? 87.304 -2.477 -129.291 1.00 77.69 500 GLY A C 1
ATOM 3890 O O . GLY A 1 500 ? 86.891 -2.150 -128.179 1.00 77.69 500 GLY A O 1
ATOM 3891 N N . THR A 1 501 ? 88.459 -3.131 -129.441 1.00 81.44 501 THR A N 1
ATOM 3892 C CA . THR A 1 501 ? 89.307 -3.594 -128.328 1.00 81.44 501 THR A CA 1
ATOM 3893 C C . THR A 1 501 ? 89.838 -2.429 -127.488 1.00 81.44 501 THR A C 1
ATOM 3895 O O . THR A 1 501 ? 90.516 -1.553 -128.025 1.00 81.44 501 THR A O 1
ATOM 3898 N N . ILE A 1 502 ? 89.590 -2.447 -126.172 1.00 82.81 502 ILE A N 1
ATOM 3899 C CA . ILE A 1 502 ? 90.092 -1.432 -125.229 1.00 82.81 502 ILE A CA 1
ATOM 3900 C C . ILE A 1 502 ? 91.618 -1.541 -125.100 1.00 82.81 502 ILE A C 1
ATOM 3902 O O . ILE A 1 502 ? 92.159 -2.592 -124.753 1.00 82.81 502 ILE A O 1
ATOM 3906 N N . ILE A 1 503 ? 92.308 -0.426 -125.318 1.00 80.50 503 ILE A N 1
ATOM 3907 C CA . ILE A 1 503 ? 93.759 -0.291 -125.222 1.00 80.50 503 ILE A CA 1
ATOM 3908 C C . ILE A 1 503 ? 94.124 0.195 -123.822 1.00 80.50 503 ILE A C 1
ATOM 3910 O O . ILE A 1 503 ? 93.908 1.350 -123.456 1.00 80.50 503 ILE A O 1
ATOM 3914 N N . THR A 1 504 ? 94.719 -0.699 -123.037 1.00 80.81 504 THR A N 1
ATOM 3915 C CA . THR A 1 504 ? 95.236 -0.407 -121.689 1.00 80.81 504 THR A CA 1
ATOM 3916 C C . THR A 1 504 ? 96.765 -0.365 -121.624 1.00 80.81 504 THR A C 1
ATOM 3918 O O . THR A 1 504 ? 97.319 0.052 -120.609 1.00 80.81 504 THR A O 1
ATOM 3921 N N . HIS A 1 505 ? 97.458 -0.777 -122.692 1.00 78.38 505 HIS A N 1
ATOM 3922 C CA . HIS A 1 505 ? 98.918 -0.833 -122.760 1.00 78.38 505 HIS A CA 1
ATOM 3923 C C . HIS A 1 505 ? 99.419 -0.440 -124.165 1.00 78.38 505 HIS A C 1
ATOM 3925 O O . HIS A 1 505 ? 98.866 -0.949 -125.142 1.00 78.38 505 HIS A O 1
ATOM 3931 N N . PRO A 1 506 ? 100.469 0.401 -124.313 1.00 74.62 506 PRO A N 1
ATOM 3932 C CA . PRO A 1 506 ? 100.880 0.941 -125.619 1.00 74.62 506 PRO A CA 1
ATOM 3933 C C . PRO A 1 506 ? 101.255 -0.110 -126.673 1.00 74.62 506 PRO A C 1
ATOM 3935 O O . PRO A 1 506 ? 101.023 0.095 -127.855 1.00 74.62 506 PRO A O 1
ATOM 3938 N N . GLN A 1 507 ? 101.784 -1.263 -126.251 1.00 77.12 507 GLN A N 1
ATOM 3939 C CA . GLN A 1 507 ? 102.171 -2.366 -127.146 1.00 77.12 507 GLN A CA 1
ATOM 3940 C C . GLN A 1 507 ? 100.989 -3.032 -127.877 1.00 77.12 507 GLN A C 1
ATOM 3942 O O . GLN A 1 507 ? 101.209 -3.837 -128.776 1.00 77.12 507 GLN A O 1
ATOM 3947 N N . LEU A 1 508 ? 99.745 -2.728 -127.491 1.00 69.50 508 LEU A N 1
ATOM 3948 C CA . LEU A 1 508 ? 98.536 -3.213 -128.166 1.00 69.50 508 LEU A CA 1
ATOM 3949 C C . LEU A 1 508 ? 98.165 -2.376 -129.401 1.00 69.50 508 LEU A C 1
ATOM 3951 O O . LEU A 1 508 ? 97.109 -2.600 -129.987 1.00 69.50 508 LEU A O 1
ATOM 3955 N N . VAL A 1 509 ? 99.005 -1.417 -129.792 1.00 74.88 509 VAL A N 1
ATOM 3956 C CA . VAL A 1 509 ? 98.755 -0.481 -130.888 1.00 74.88 509 VAL A CA 1
ATOM 3957 C C . VAL A 1 509 ? 99.953 -0.474 -131.830 1.00 74.88 509 VAL A C 1
ATOM 3959 O O . VAL A 1 509 ? 101.084 -0.267 -131.389 1.00 74.88 509 VAL A O 1
ATOM 3962 N N . ALA A 1 510 ? 99.709 -0.711 -133.118 1.00 74.69 510 ALA A N 1
ATOM 3963 C CA . ALA A 1 510 ? 100.718 -0.540 -134.157 1.00 74.69 510 ALA A CA 1
ATOM 3964 C C . ALA A 1 510 ? 100.727 0.910 -134.668 1.00 74.69 510 ALA A C 1
ATOM 3966 O O . ALA A 1 510 ? 99.727 1.620 -134.572 1.00 74.69 510 ALA A O 1
ATOM 3967 N N . ASP A 1 511 ? 101.852 1.358 -135.220 1.00 74.06 511 ASP A N 1
ATOM 3968 C CA . ASP A 1 511 ? 101.931 2.681 -135.841 1.00 74.06 511 ASP A CA 1
ATOM 3969 C C . ASP A 1 511 ? 100.971 2.774 -137.042 1.00 74.06 511 ASP A C 1
ATOM 3971 O O . ASP A 1 511 ? 100.906 1.856 -137.861 1.00 74.06 511 ASP A O 1
ATOM 3975 N N . GLY A 1 512 ? 100.188 3.852 -137.117 1.00 74.62 512 GLY A N 1
ATOM 3976 C CA . GLY A 1 512 ? 99.099 4.008 -138.085 1.00 74.62 512 GLY A CA 1
ATOM 3977 C C . GLY A 1 512 ? 97.754 3.352 -137.722 1.00 74.62 512 GLY A C 1
ATOM 3978 O O . GLY A 1 512 ? 96.796 3.547 -138.471 1.00 74.62 512 GLY A O 1
ATOM 3979 N N . ASP A 1 513 ? 97.623 2.622 -136.602 1.00 80.31 513 ASP A N 1
ATOM 3980 C CA . ASP A 1 513 ? 96.328 2.053 -136.174 1.00 80.31 513 ASP A CA 1
ATOM 3981 C C . ASP A 1 513 ? 95.286 3.172 -135.919 1.00 80.31 513 ASP A C 1
ATOM 3983 O O . ASP A 1 513 ? 95.565 4.102 -135.152 1.00 80.31 513 ASP A O 1
ATOM 3987 N N . PRO A 1 514 ? 94.062 3.096 -136.481 1.00 80.69 514 PRO A N 1
ATOM 3988 C CA . PRO A 1 514 ? 92.976 4.014 -136.142 1.00 80.69 514 PRO A CA 1
ATOM 3989 C C . PRO A 1 514 ? 92.410 3.697 -134.750 1.00 80.69 514 PRO A C 1
ATOM 3991 O O . PRO A 1 514 ? 92.108 2.539 -134.433 1.00 80.69 514 PRO A O 1
ATOM 3994 N N . LEU A 1 515 ? 92.269 4.731 -133.919 1.00 84.94 515 LEU A N 1
ATOM 3995 C CA . LEU A 1 515 ? 91.848 4.640 -132.521 1.00 84.94 515 LEU A CA 1
ATOM 3996 C C . LEU A 1 515 ? 90.612 5.501 -132.246 1.00 84.94 515 LEU A C 1
ATOM 3998 O O . LEU A 1 515 ? 90.563 6.660 -132.644 1.00 84.94 515 LEU A O 1
ATOM 4002 N N . ASP A 1 516 ? 89.676 4.985 -131.456 1.00 85.62 516 ASP A N 1
ATOM 4003 C CA . ASP A 1 516 ? 88.515 5.718 -130.955 1.00 85.62 516 ASP A CA 1
ATOM 4004 C C . ASP A 1 516 ? 88.710 6.085 -129.482 1.00 85.62 516 ASP A C 1
ATOM 4006 O O . ASP A 1 516 ? 88.690 5.234 -128.590 1.00 85.62 516 ASP A O 1
ATOM 4010 N N . ILE A 1 517 ? 88.891 7.377 -129.217 1.00 85.25 517 ILE A N 1
ATOM 4011 C CA . ILE A 1 517 ? 89.071 7.938 -127.878 1.00 85.25 517 ILE A CA 1
ATOM 4012 C C . ILE A 1 517 ? 87.704 8.382 -127.350 1.00 85.25 517 ILE A C 1
ATOM 4014 O O . ILE A 1 517 ? 87.184 9.440 -127.706 1.00 85.25 517 ILE A O 1
ATOM 4018 N N . THR A 1 518 ? 87.109 7.572 -126.478 1.00 84.81 518 THR A N 1
ATOM 4019 C CA . THR A 1 518 ? 85.832 7.875 -125.822 1.00 84.81 518 THR A CA 1
ATOM 4020 C C . THR A 1 518 ? 86.061 8.756 -124.596 1.00 84.81 518 THR A C 1
ATOM 4022 O O . THR A 1 518 ? 86.707 8.341 -123.634 1.00 84.81 518 THR A O 1
ATOM 4025 N N . VAL A 1 519 ? 85.488 9.959 -124.610 1.00 82.75 519 VAL A N 1
ATOM 4026 C CA . VAL A 1 519 ? 85.469 10.932 -123.505 1.00 82.75 519 VAL A CA 1
ATOM 4027 C C . VAL A 1 519 ? 84.029 11.204 -123.054 1.00 82.75 519 VAL A C 1
ATOM 4029 O O . VAL A 1 519 ? 83.069 10.764 -123.680 1.00 82.75 519 VAL A O 1
ATOM 4032 N N . ALA A 1 520 ? 83.842 11.965 -121.972 1.00 77.81 520 ALA A N 1
ATOM 4033 C CA . ALA A 1 520 ? 82.509 12.264 -121.430 1.00 77.81 520 ALA A CA 1
ATOM 4034 C C . ALA A 1 520 ? 81.528 12.921 -122.422 1.00 77.81 520 ALA A C 1
ATOM 4036 O O . ALA A 1 520 ? 80.319 12.798 -122.244 1.00 77.81 520 ALA A O 1
ATOM 4037 N N . GLY A 1 521 ? 82.043 13.646 -123.420 1.00 76.44 521 GLY A N 1
ATOM 4038 C CA . GLY A 1 521 ? 81.248 14.357 -124.426 1.00 76.44 521 GLY A CA 1
ATOM 4039 C C . GLY A 1 521 ? 81.015 13.597 -125.737 1.00 76.44 521 GLY A C 1
ATOM 4040 O O . GLY A 1 521 ? 80.343 14.138 -126.609 1.00 76.44 521 GLY A O 1
ATOM 4041 N N . GLY A 1 522 ? 81.569 12.391 -125.908 1.00 81.50 522 GLY A N 1
ATOM 4042 C CA . GLY A 1 522 ? 81.481 11.628 -127.158 1.00 81.50 522 GLY A CA 1
ATOM 4043 C C . GLY A 1 522 ? 82.768 10.878 -127.505 1.00 81.50 522 GLY A C 1
ATOM 4044 O O . GLY A 1 522 ? 83.660 10.730 -126.672 1.00 81.50 522 GLY A O 1
ATOM 4045 N N . VAL A 1 523 ? 82.856 10.404 -128.748 1.00 84.62 523 VAL A N 1
ATOM 4046 C CA . VAL A 1 523 ? 84.013 9.668 -129.279 1.00 84.62 523 VAL A CA 1
ATOM 4047 C C . VAL A 1 523 ? 84.788 10.558 -130.248 1.00 84.62 523 VAL A C 1
ATOM 4049 O O . VAL A 1 523 ? 84.188 11.236 -131.082 1.00 84.62 523 VAL A O 1
ATOM 4052 N N . LEU A 1 524 ? 86.113 10.557 -130.129 1.00 83.25 524 LEU A N 1
ATOM 4053 C CA . LEU A 1 524 ? 87.041 11.247 -131.020 1.00 83.25 524 LEU A CA 1
ATOM 4054 C C . LEU A 1 524 ? 87.886 10.212 -131.763 1.00 83.25 524 LEU A C 1
ATOM 4056 O O . LEU A 1 524 ? 88.588 9.428 -131.126 1.00 83.25 524 LEU A O 1
ATOM 4060 N N . ALA A 1 525 ? 87.856 10.241 -133.094 1.00 83.75 525 ALA A N 1
ATOM 4061 C CA . ALA A 1 525 ? 88.766 9.444 -133.905 1.00 83.75 525 ALA A CA 1
ATOM 4062 C C . ALA A 1 525 ? 90.189 10.027 -133.838 1.00 83.75 525 ALA A C 1
ATOM 4064 O O . ALA A 1 525 ? 90.394 11.236 -133.963 1.00 83.75 525 ALA A O 1
ATOM 4065 N N . ALA A 1 526 ? 91.165 9.149 -133.658 1.00 80.56 526 ALA A N 1
ATOM 4066 C CA . ALA A 1 526 ? 92.592 9.422 -133.620 1.00 80.56 526 ALA A CA 1
ATOM 4067 C C . ALA A 1 526 ? 93.342 8.358 -134.438 1.00 80.56 526 ALA A C 1
ATOM 4069 O O . ALA A 1 526 ? 92.766 7.384 -134.926 1.00 80.56 526 ALA A O 1
ATOM 4070 N N . THR A 1 527 ? 94.648 8.531 -134.602 1.00 80.31 527 THR A N 1
ATOM 4071 C CA . THR A 1 527 ? 95.507 7.546 -135.270 1.00 80.31 527 THR A CA 1
ATOM 4072 C C . THR A 1 527 ? 96.807 7.445 -134.492 1.00 80.31 527 THR A C 1
ATOM 4074 O O . THR A 1 527 ? 97.333 8.460 -134.030 1.00 80.31 527 THR A O 1
ATOM 4077 N N . ALA A 1 528 ? 97.291 6.226 -134.285 1.00 77.88 528 ALA A N 1
ATOM 4078 C CA . ALA A 1 528 ? 98.542 5.982 -133.589 1.00 77.88 528 ALA A CA 1
ATOM 4079 C C . ALA A 1 528 ? 99.734 6.501 -134.407 1.00 77.88 528 ALA A C 1
ATOM 4081 O O . ALA A 1 528 ? 99.743 6.367 -135.629 1.00 77.88 528 ALA A O 1
ATOM 4082 N N . GLY A 1 529 ? 100.721 7.089 -133.725 1.00 70.19 529 GLY A N 1
ATOM 4083 C CA . GLY A 1 529 ? 101.922 7.658 -134.336 1.00 70.19 529 GLY A CA 1
ATOM 4084 C C . GLY A 1 529 ? 103.194 7.239 -133.597 1.00 70.19 529 GLY A C 1
ATOM 4085 O O . GLY A 1 529 ? 103.230 7.272 -132.363 1.00 70.19 529 GLY A O 1
ATOM 4086 N N . SER A 1 530 ? 104.247 6.876 -134.331 1.00 53.66 530 SER A N 1
ATOM 4087 C CA . SER A 1 530 ? 105.547 6.503 -133.766 1.00 53.66 530 SER A CA 1
ATOM 4088 C C . SER A 1 530 ? 106.207 7.666 -133.018 1.00 53.66 530 SER A C 1
ATOM 4090 O O . SER A 1 530 ? 106.369 8.756 -133.572 1.00 53.66 530 SER A O 1
ATOM 4092 N N . GLN A 1 531 ? 106.661 7.434 -131.784 1.00 46.03 531 GLN A N 1
ATOM 4093 C CA . GLN A 1 531 ? 107.468 8.414 -131.054 1.00 46.03 531 GLN A CA 1
ATOM 4094 C C . GLN A 1 531 ? 108.910 8.457 -131.579 1.00 46.03 531 GLN A C 1
ATOM 4096 O O . GLN A 1 531 ? 109.707 7.566 -131.288 1.00 46.03 531 GLN A O 1
ATOM 4101 N N . ALA A 1 532 ? 109.258 9.554 -132.250 1.00 33.66 532 ALA A N 1
ATOM 4102 C CA . ALA A 1 532 ? 110.627 10.043 -132.367 1.00 33.66 532 ALA A CA 1
ATOM 4103 C C . ALA A 1 532 ? 110.641 11.573 -132.181 1.00 33.66 532 ALA A C 1
ATOM 4105 O O . ALA A 1 532 ? 109.824 12.281 -132.762 1.00 33.66 532 ALA A O 1
ATOM 4106 N N . ASP A 1 533 ? 111.555 12.047 -131.335 1.00 35.25 533 ASP A N 1
ATOM 4107 C CA . ASP A 1 533 ? 112.026 13.432 -131.203 1.00 35.25 533 ASP A CA 1
ATOM 4108 C C . ASP A 1 533 ? 110.999 14.576 -131.106 1.00 35.25 533 ASP A C 1
ATOM 4110 O O . ASP A 1 533 ? 110.889 15.405 -132.000 1.00 35.25 533 ASP A O 1
ATOM 4114 N N . HIS A 1 534 ? 110.385 14.735 -129.925 1.00 35.06 534 HIS A N 1
ATOM 4115 C CA . HIS A 1 534 ? 110.166 16.067 -129.327 1.00 35.06 534 HIS A CA 1
ATOM 4116 C C . HIS A 1 534 ? 110.059 15.994 -127.790 1.00 35.06 534 HIS A C 1
ATOM 4118 O O . HIS A 1 534 ? 108.983 16.084 -127.198 1.00 35.06 534 HIS A O 1
ATOM 4124 N N . ILE A 1 535 ? 111.210 15.879 -127.120 1.00 35.59 535 ILE A N 1
ATOM 4125 C CA . ILE A 1 535 ? 111.363 16.292 -125.716 1.00 35.59 535 ILE A CA 1
ATOM 4126 C C . ILE A 1 535 ? 112.041 17.668 -125.690 1.00 35.59 535 ILE A C 1
ATOM 4128 O O . ILE A 1 535 ? 112.959 17.923 -126.461 1.00 35.59 535 ILE A O 1
ATOM 4132 N N . ALA A 1 536 ? 111.608 18.501 -124.738 1.00 29.05 536 ALA A N 1
ATOM 4133 C CA . ALA A 1 536 ? 112.128 19.823 -124.381 1.00 29.05 536 ALA A CA 1
ATOM 4134 C C . ALA A 1 536 ? 111.788 20.998 -125.321 1.00 29.05 536 ALA A C 1
ATOM 4136 O O . ALA A 1 536 ? 112.498 21.286 -126.277 1.00 29.05 536 ALA A O 1
ATOM 4137 N N . GLN A 1 537 ? 110.837 21.827 -124.871 1.00 32.44 537 GLN A N 1
ATOM 4138 C CA . GLN A 1 537 ? 111.194 23.151 -124.340 1.00 32.44 537 GLN A CA 1
ATOM 4139 C C . GLN A 1 537 ? 110.154 23.674 -123.324 1.00 32.44 537 GLN A C 1
ATOM 4141 O O . GLN A 1 537 ? 109.006 23.240 -123.297 1.00 32.44 537 GLN A O 1
ATOM 4146 N N . SER A 1 538 ? 110.594 24.586 -122.449 1.00 31.28 538 SER A N 1
ATOM 4147 C CA . SER A 1 538 ? 109.836 25.236 -121.360 1.00 31.28 538 SER A CA 1
ATOM 4148 C C . SER A 1 538 ? 109.246 24.337 -120.250 1.00 31.28 538 SER A C 1
ATOM 4150 O O . SER A 1 538 ? 108.042 24.247 -120.039 1.00 31.28 538 SER A O 1
ATOM 4152 N N . ARG A 1 539 ? 110.127 23.801 -119.393 1.00 32.19 539 ARG A N 1
ATOM 4153 C CA . ARG A 1 539 ? 109.893 23.990 -117.949 1.00 32.19 539 ARG A CA 1
ATOM 4154 C C . ARG A 1 539 ? 110.324 25.416 -117.616 1.00 32.19 539 ARG A C 1
ATOM 4156 O O . ARG A 1 539 ? 111.470 25.751 -117.904 1.00 32.19 539 ARG A O 1
ATOM 4163 N N . GLN A 1 540 ? 109.471 26.207 -116.972 1.00 34.59 540 GLN A N 1
ATOM 4164 C CA . GLN A 1 540 ? 109.912 27.430 -116.303 1.00 34.59 540 GLN A CA 1
ATOM 4165 C C . GLN A 1 540 ? 109.110 27.666 -115.015 1.00 34.59 540 GLN A C 1
ATOM 4167 O O . GLN A 1 540 ? 107.974 28.112 -115.060 1.00 34.59 540 GLN A O 1
ATOM 4172 N N . GLU A 1 541 ? 109.754 27.263 -113.915 1.00 31.83 541 GLU A N 1
ATOM 4173 C CA . GLU A 1 541 ? 109.728 27.763 -112.524 1.00 31.83 541 GLU A CA 1
ATOM 4174 C C . GLU A 1 541 ? 108.412 28.038 -111.740 1.00 31.83 541 GLU A C 1
ATOM 4176 O O . GLU A 1 541 ? 107.335 28.154 -112.317 1.00 31.83 541 GLU A O 1
ATOM 4181 N N . PRO A 1 542 ? 108.464 28.031 -110.382 1.00 50.59 542 PRO A N 1
ATOM 4182 C CA . PRO A 1 542 ? 107.287 27.762 -109.547 1.00 50.59 542 PRO A CA 1
ATOM 4183 C C . PRO A 1 542 ? 106.944 28.863 -108.511 1.00 50.59 542 PRO A C 1
ATOM 4185 O O . PRO A 1 542 ? 107.634 29.872 -108.399 1.00 50.59 542 PRO A O 1
ATOM 4188 N N . ALA A 1 543 ? 105.956 28.541 -107.655 1.00 28.92 543 ALA A N 1
ATOM 4189 C CA . ALA A 1 543 ? 105.570 29.205 -106.392 1.00 28.92 543 ALA A CA 1
ATOM 4190 C C . ALA A 1 543 ? 104.615 30.426 -106.521 1.00 28.92 543 ALA A C 1
ATOM 4192 O O . ALA A 1 543 ? 104.546 31.022 -107.595 1.00 28.92 543 ALA A O 1
ATOM 4193 N N . PRO A 1 544 ? 103.865 30.811 -105.454 1.00 42.62 544 PRO A N 1
ATOM 4194 C CA . PRO A 1 544 ? 103.942 30.325 -104.067 1.00 42.62 544 PRO A CA 1
ATOM 4195 C C . PRO A 1 544 ? 102.618 29.850 -103.420 1.00 42.62 544 PRO A C 1
ATOM 4197 O O . PRO A 1 544 ? 101.529 29.962 -103.975 1.00 42.62 544 PRO A O 1
ATOM 4200 N N . ALA A 1 545 ? 102.747 29.322 -102.197 1.00 43.06 545 ALA A N 1
ATOM 4201 C CA . ALA A 1 545 ? 101.656 29.077 -101.245 1.00 43.06 545 ALA A CA 1
ATOM 4202 C C . ALA A 1 545 ? 101.328 30.337 -100.411 1.00 43.06 545 ALA A C 1
ATOM 4204 O O . ALA A 1 545 ? 102.120 31.274 -100.443 1.00 43.06 545 ALA A O 1
ATOM 4205 N N . VAL A 1 546 ? 100.206 30.312 -99.659 1.00 33.53 546 VAL A N 1
ATOM 4206 C CA . VAL A 1 546 ? 99.753 31.174 -98.517 1.00 33.53 546 VAL A CA 1
ATOM 4207 C C . VAL A 1 546 ? 98.206 31.073 -98.462 1.00 33.53 546 VAL A C 1
ATOM 4209 O O . VAL A 1 546 ? 97.583 31.080 -99.517 1.00 33.53 546 VAL A O 1
ATOM 4212 N N . SER A 1 547 ? 97.493 30.940 -97.332 1.00 31.94 547 SER A N 1
ATOM 4213 C CA . SER A 1 547 ? 97.867 30.792 -95.909 1.00 31.94 547 SER A CA 1
ATOM 4214 C C . SER A 1 547 ? 96.719 30.204 -95.063 1.00 31.94 547 SER A C 1
ATOM 4216 O O . SER A 1 547 ? 95.554 30.258 -95.449 1.00 31.94 547 SER A O 1
ATOM 4218 N N . HIS A 1 548 ? 97.061 29.724 -93.862 1.00 36.16 548 HIS A N 1
ATOM 4219 C CA . HIS A 1 548 ? 96.141 29.410 -92.759 1.00 36.16 548 HIS A CA 1
ATOM 4220 C C . HIS A 1 548 ? 95.276 30.603 -92.311 1.00 36.16 548 HIS A C 1
ATOM 4222 O O . HIS A 1 548 ? 95.767 31.731 -92.318 1.00 36.16 548 HIS A O 1
ATOM 4228 N N . ILE A 1 549 ? 94.087 30.315 -91.758 1.00 31.59 549 ILE A N 1
ATOM 4229 C CA . ILE A 1 549 ? 93.517 31.035 -90.602 1.00 31.59 549 ILE A CA 1
ATOM 4230 C C . ILE A 1 549 ? 92.859 30.018 -89.647 1.00 31.59 549 ILE A C 1
ATOM 4232 O O . ILE A 1 549 ? 92.035 29.207 -90.058 1.00 31.59 549 ILE A O 1
ATOM 4236 N N . GLU A 1 550 ? 93.216 30.120 -88.371 1.00 32.09 550 GLU A N 1
ATOM 4237 C CA . GLU A 1 550 ? 92.588 29.557 -87.163 1.00 32.09 550 GLU A CA 1
ATOM 4238 C C . GLU A 1 550 ? 92.652 30.679 -86.093 1.00 32.09 550 GLU A C 1
ATOM 4240 O O . GLU A 1 550 ? 93.403 31.640 -86.296 1.00 32.09 550 GLU A O 1
ATOM 4245 N N . PRO A 1 551 ? 92.036 30.557 -84.904 1.00 57.41 551 PRO A N 1
ATOM 4246 C CA . PRO A 1 551 ? 90.720 30.015 -84.551 1.00 57.41 551 PRO A CA 1
ATOM 4247 C C . PRO A 1 551 ? 89.926 31.066 -83.720 1.00 57.41 551 PRO A C 1
ATOM 4249 O O . PRO A 1 551 ? 90.359 32.211 -83.596 1.00 57.41 551 PRO A O 1
ATOM 4252 N N . ASN A 1 552 ? 88.806 30.696 -83.075 1.00 30.47 552 ASN A N 1
ATOM 4253 C CA . ASN A 1 552 ? 88.513 31.242 -81.736 1.00 30.47 552 ASN A CA 1
ATOM 4254 C C . ASN A 1 552 ? 87.507 30.411 -80.912 1.00 30.47 552 ASN A C 1
ATOM 4256 O O . ASN A 1 552 ? 86.495 29.939 -81.425 1.00 30.47 552 ASN A O 1
ATOM 4260 N N . LEU A 1 553 ? 87.796 30.305 -79.614 1.00 35.62 553 LEU A N 1
ATOM 4261 C CA . LEU A 1 553 ? 87.004 29.734 -78.511 1.00 35.62 553 LEU A CA 1
ATOM 4262 C C . LEU A 1 553 ? 87.134 30.735 -77.345 1.00 35.62 553 LEU A C 1
ATOM 4264 O O . LEU A 1 553 ? 88.178 31.388 -77.259 1.00 35.62 553 LEU A O 1
ATOM 4268 N N . PRO A 1 554 ? 86.101 30.944 -76.507 1.00 43.66 554 PRO A N 1
ATOM 4269 C CA . PRO A 1 554 ? 86.076 30.256 -75.198 1.00 43.66 554 PRO A CA 1
ATOM 4270 C C . PRO A 1 554 ? 84.649 30.056 -74.605 1.00 43.66 554 PRO A C 1
ATOM 4272 O O . PRO A 1 554 ? 83.670 30.479 -75.214 1.00 43.66 554 PRO A O 1
ATOM 4275 N N . ASP A 1 555 ? 84.435 29.571 -73.372 1.00 36.16 555 ASP A N 1
ATOM 4276 C CA . ASP A 1 555 ? 84.921 28.363 -72.659 1.00 36.16 555 ASP A CA 1
ATOM 4277 C C . ASP A 1 555 ? 84.138 28.230 -71.312 1.00 36.16 555 ASP A C 1
ATOM 4279 O O . ASP A 1 555 ? 83.800 29.274 -70.764 1.00 36.16 555 ASP A O 1
ATOM 4283 N N . VAL A 1 556 ? 83.882 26.999 -70.806 1.00 35.19 556 VAL A N 1
ATOM 4284 C CA . VAL A 1 556 ? 83.417 26.544 -69.435 1.00 35.19 556 VAL A CA 1
ATOM 4285 C C . VAL A 1 556 ? 82.357 27.353 -68.600 1.00 35.19 556 VAL A C 1
ATOM 4287 O O . VAL A 1 556 ? 82.078 28.509 -68.871 1.00 35.19 556 VAL A O 1
ATOM 4290 N N . HIS A 1 557 ? 81.631 26.891 -67.557 1.00 33.34 557 HIS A N 1
ATOM 4291 C CA . HIS A 1 557 ? 81.525 25.714 -66.646 1.00 33.34 557 HIS A CA 1
ATOM 4292 C C . HIS A 1 557 ? 80.004 25.410 -66.427 1.00 33.34 557 HIS A C 1
ATOM 4294 O O . HIS A 1 557 ? 79.198 26.326 -66.570 1.00 33.34 557 HIS A O 1
ATOM 4300 N N . ALA A 1 558 ? 79.469 24.192 -66.238 1.00 33.75 558 ALA A N 1
ATOM 4301 C CA . ALA A 1 558 ? 79.722 23.083 -65.291 1.00 33.75 558 ALA A CA 1
ATOM 4302 C C . ALA A 1 558 ? 79.096 23.265 -63.882 1.00 33.75 558 ALA A C 1
ATOM 4304 O O . ALA A 1 558 ? 79.463 24.202 -63.183 1.00 33.75 558 ALA A O 1
ATOM 4305 N N . ASP A 1 559 ? 78.162 22.371 -63.509 1.00 31.66 559 ASP A N 1
ATOM 4306 C CA . ASP A 1 559 ? 78.176 21.589 -62.250 1.00 31.66 559 ASP A CA 1
ATOM 4307 C C . ASP A 1 559 ? 77.049 20.519 -62.209 1.00 31.66 559 ASP A C 1
ATOM 4309 O O . ASP A 1 559 ? 75.905 20.779 -62.596 1.00 31.66 559 ASP A O 1
ATOM 4313 N N . ASP A 1 560 ? 77.406 19.310 -61.752 1.00 33.19 560 ASP A N 1
ATOM 4314 C CA . ASP A 1 560 ? 76.527 18.174 -61.386 1.00 33.19 560 ASP A CA 1
ATOM 4315 C C . ASP A 1 560 ? 75.908 18.414 -59.971 1.00 33.19 560 ASP A C 1
ATOM 4317 O O . ASP A 1 560 ? 76.281 19.362 -59.286 1.00 33.19 560 ASP A O 1
ATOM 4321 N N . ASP A 1 561 ? 74.922 17.682 -59.425 1.00 32.53 561 ASP A N 1
ATOM 4322 C CA . ASP A 1 561 ? 75.018 16.279 -58.964 1.00 32.53 561 ASP A CA 1
ATOM 4323 C C . ASP A 1 561 ? 73.704 15.807 -58.255 1.00 32.53 561 ASP A C 1
ATOM 4325 O O . ASP A 1 561 ? 72.700 16.526 -58.211 1.00 32.53 561 ASP A O 1
ATOM 4329 N N . ALA A 1 562 ? 73.698 14.598 -57.669 1.00 32.41 562 ALA A N 1
ATOM 4330 C CA . ALA A 1 562 ? 72.567 13.948 -56.974 1.00 32.41 562 ALA A CA 1
ATOM 4331 C C . ALA A 1 562 ? 72.924 13.563 -55.489 1.00 32.41 562 ALA A C 1
ATOM 4333 O O . ALA A 1 562 ? 73.671 14.300 -54.859 1.00 32.41 562 ALA A O 1
ATOM 4334 N N . LEU A 1 563 ? 72.432 12.535 -54.759 1.00 33.56 563 LEU A N 1
ATOM 4335 C CA . LEU A 1 563 ? 71.539 11.395 -55.033 1.00 33.56 563 LEU A CA 1
ATOM 4336 C C . LEU A 1 563 ? 70.924 10.786 -53.730 1.00 33.56 563 LEU A C 1
ATOM 4338 O O . LEU A 1 563 ? 71.649 10.186 -52.945 1.00 33.56 563 LEU A O 1
ATOM 4342 N N . LEU A 1 564 ? 69.583 10.828 -53.576 1.00 35.50 564 LEU A N 1
ATOM 4343 C CA . LEU A 1 564 ? 68.740 10.088 -52.585 1.00 35.50 564 LEU A CA 1
ATOM 4344 C C . LEU A 1 564 ? 68.907 10.352 -51.048 1.00 35.50 564 LEU A C 1
ATOM 4346 O O . LEU A 1 564 ? 69.968 10.768 -50.596 1.00 35.50 564 LEU A O 1
ATOM 4350 N N . PRO A 1 565 ? 67.865 10.066 -50.220 1.00 38.25 565 PRO A N 1
ATOM 4351 C CA . PRO A 1 565 ? 67.942 10.027 -48.743 1.00 38.25 565 PRO A CA 1
ATOM 4352 C C . PRO A 1 565 ? 67.591 8.656 -48.086 1.00 38.25 565 PRO A C 1
ATOM 4354 O O . PRO A 1 565 ? 67.194 7.719 -48.776 1.00 38.25 565 PRO A O 1
ATOM 4357 N N . GLU A 1 566 ? 67.626 8.632 -46.734 1.00 38.16 566 GLU A N 1
ATOM 4358 C CA . GLU A 1 566 ? 67.314 7.552 -45.745 1.00 38.16 566 GLU A CA 1
ATOM 4359 C C . GLU A 1 566 ? 68.491 6.621 -45.352 1.00 38.16 566 GLU A C 1
ATOM 4361 O O . GLU A 1 566 ? 69.299 6.301 -46.224 1.00 38.16 566 GLU A O 1
ATOM 4366 N N . PRO A 1 567 ? 68.634 6.172 -44.067 1.00 43.06 567 PRO A N 1
ATOM 4367 C CA . PRO A 1 567 ? 67.575 5.943 -43.054 1.00 43.06 567 PRO A CA 1
ATOM 4368 C C . PRO A 1 567 ? 67.781 6.541 -41.624 1.00 43.06 567 PRO A C 1
ATOM 4370 O O . PRO A 1 567 ? 68.852 7.036 -41.283 1.00 43.06 567 PRO A O 1
ATOM 4373 N N . GLY A 1 568 ? 66.749 6.457 -40.756 1.00 30.41 568 GLY A N 1
ATOM 4374 C CA . GLY A 1 568 ? 66.775 6.814 -39.305 1.00 30.41 568 GLY A CA 1
ATOM 4375 C C . GLY A 1 568 ? 67.424 5.749 -38.380 1.00 30.41 568 GLY A C 1
ATOM 4376 O O . GLY A 1 568 ? 68.292 5.025 -38.863 1.00 30.41 568 GLY A O 1
ATOM 4377 N N . PRO A 1 569 ? 67.014 5.531 -37.094 1.00 52.94 569 PRO A N 1
ATOM 4378 C CA . PRO A 1 569 ? 66.071 6.255 -36.203 1.00 52.94 569 PRO A CA 1
ATOM 4379 C C . PRO A 1 569 ? 66.595 6.513 -34.744 1.00 52.94 569 PRO A C 1
ATOM 4381 O O . PRO A 1 569 ? 67.510 5.833 -34.288 1.00 52.94 569 PRO A O 1
ATOM 4384 N N . VAL A 1 570 ? 65.962 7.387 -33.926 1.00 34.69 570 VAL A N 1
ATOM 4385 C CA . VAL A 1 570 ? 66.208 7.466 -32.448 1.00 34.69 570 VAL A CA 1
ATOM 4386 C C . VAL A 1 570 ? 64.927 7.753 -31.626 1.00 34.69 570 VAL A C 1
ATOM 4388 O O . VAL A 1 570 ? 64.003 8.417 -32.087 1.00 34.69 570 VAL A O 1
ATOM 4391 N N . ALA A 1 571 ? 64.878 7.211 -30.399 1.00 36.31 571 ALA A N 1
ATOM 4392 C CA . ALA A 1 571 ? 63.730 7.100 -29.482 1.00 36.31 571 ALA A CA 1
ATOM 4393 C C . ALA A 1 571 ? 63.517 8.323 -28.519 1.00 36.31 571 ALA A C 1
ATOM 4395 O O . ALA A 1 571 ? 64.303 9.271 -28.547 1.00 36.31 571 ALA A O 1
ATOM 4396 N N . PRO A 1 572 ? 62.453 8.360 -27.673 1.00 40.72 572 PRO A N 1
ATOM 4397 C CA . PRO A 1 572 ? 61.863 9.613 -27.166 1.00 40.72 572 PRO A CA 1
ATOM 4398 C C . PRO A 1 572 ? 62.329 10.087 -25.772 1.00 40.72 572 PRO A C 1
ATOM 4400 O O . PRO A 1 572 ? 62.782 9.309 -24.932 1.00 40.72 572 PRO A O 1
ATOM 4403 N N . ARG A 1 573 ? 62.086 11.375 -25.466 1.00 32.97 573 ARG A N 1
ATOM 4404 C CA . ARG A 1 573 ? 62.222 11.953 -24.112 1.00 32.97 573 ARG A CA 1
ATOM 4405 C C . ARG A 1 573 ? 60.918 11.896 -23.302 1.00 32.97 573 ARG A C 1
ATOM 4407 O O . ARG A 1 573 ? 59.829 12.152 -23.804 1.00 32.97 573 ARG A O 1
ATOM 4414 N N . ARG A 1 574 ? 61.068 11.591 -22.008 1.00 31.53 574 ARG A N 1
ATOM 4415 C CA . ARG A 1 574 ? 60.004 11.478 -20.993 1.00 31.53 574 ARG A CA 1
ATOM 4416 C C . ARG A 1 574 ? 59.357 12.831 -20.654 1.00 31.53 574 ARG A C 1
ATOM 4418 O O . ARG A 1 574 ? 60.070 13.804 -20.432 1.00 31.53 574 ARG A O 1
ATOM 4425 N N . GLN A 1 575 ? 58.048 12.827 -20.397 1.00 34.72 575 GLN A N 1
ATOM 4426 C CA . GLN A 1 575 ? 57.418 13.725 -19.419 1.00 34.72 575 GLN A CA 1
ATOM 4427 C C . GLN A 1 575 ? 56.557 12.915 -18.443 1.00 34.72 575 GLN A C 1
ATOM 4429 O O . GLN A 1 575 ? 55.894 11.951 -18.824 1.00 34.72 575 GLN A O 1
ATOM 4434 N N . ALA A 1 576 ? 56.605 13.286 -17.164 1.00 33.69 576 ALA A N 1
ATOM 4435 C CA . ALA A 1 576 ? 55.942 12.562 -16.086 1.00 33.69 576 ALA A CA 1
ATOM 4436 C C . ALA A 1 576 ? 54.485 13.017 -15.901 1.00 33.69 576 ALA A C 1
ATOM 4438 O O . ALA A 1 576 ? 54.202 14.213 -15.863 1.00 33.69 576 ALA A O 1
ATOM 4439 N N . ARG A 1 577 ? 53.569 12.066 -15.678 1.00 34.91 577 ARG A N 1
ATOM 4440 C CA . ARG A 1 577 ? 52.225 12.339 -15.143 1.00 34.91 577 ARG A CA 1
ATOM 4441 C C . ARG A 1 577 ? 52.053 11.677 -13.780 1.00 34.91 577 ARG A C 1
ATOM 4443 O O . ARG A 1 577 ? 52.327 10.492 -13.613 1.00 34.91 577 ARG A O 1
ATOM 4450 N N . ARG A 1 578 ? 51.584 12.461 -12.807 1.00 33.53 578 ARG A N 1
ATOM 4451 C CA . ARG A 1 578 ? 51.258 12.005 -11.451 1.00 33.53 578 ARG A CA 1
ATOM 4452 C C . ARG A 1 578 ? 49.960 11.185 -11.442 1.00 33.53 578 ARG A C 1
ATOM 4454 O O . ARG A 1 578 ? 48.953 11.647 -11.962 1.00 33.53 578 ARG A O 1
ATOM 4461 N N . GLY A 1 579 ? 50.008 10.042 -10.757 1.00 34.50 579 GLY A N 1
ATOM 4462 C CA . GLY A 1 579 ? 48.975 9.520 -9.852 1.00 34.50 579 GLY A CA 1
ATOM 4463 C C . GLY A 1 579 ? 47.543 9.281 -10.353 1.00 34.50 579 GLY A C 1
ATOM 4464 O O . GLY A 1 579 ? 46.776 10.218 -10.552 1.00 34.50 579 GLY A O 1
ATOM 4465 N N . ARG A 1 580 ? 47.111 8.013 -10.300 1.00 35.03 580 ARG A N 1
ATOM 4466 C CA . ARG A 1 580 ? 45.761 7.628 -9.844 1.00 35.03 580 ARG A CA 1
ATOM 4467 C C . ARG A 1 580 ? 45.802 6.256 -9.160 1.00 35.03 580 ARG A C 1
ATOM 4469 O O . ARG A 1 580 ? 46.574 5.393 -9.562 1.00 35.03 580 ARG A O 1
ATOM 4476 N N . LYS A 1 581 ? 45.022 6.107 -8.084 1.00 36.91 581 LYS A N 1
ATOM 4477 C CA . LYS A 1 581 ? 44.931 4.888 -7.261 1.00 36.91 581 LYS A CA 1
ATOM 4478 C C . LYS A 1 581 ? 44.185 3.773 -8.005 1.00 36.91 581 LYS A C 1
ATOM 4480 O O . LYS A 1 581 ? 43.317 4.060 -8.826 1.00 36.91 581 LYS A O 1
ATOM 4485 N N . ALA A 1 582 ? 44.505 2.524 -7.671 1.00 37.97 582 ALA A N 1
ATOM 4486 C CA . ALA A 1 582 ? 43.779 1.345 -8.134 1.00 37.97 582 ALA A CA 1
ATOM 4487 C C . ALA A 1 582 ? 42.385 1.228 -7.484 1.00 37.97 582 ALA A C 1
ATOM 4489 O O . ALA A 1 582 ? 42.174 1.695 -6.364 1.00 37.97 582 ALA A O 1
ATOM 4490 N N . ALA A 1 583 ? 41.473 0.550 -8.181 1.00 43.75 583 ALA A N 1
ATOM 4491 C CA . ALA A 1 583 ? 40.197 0.047 -7.673 1.00 43.75 583 ALA A CA 1
ATOM 4492 C C . ALA A 1 583 ? 40.046 -1.430 -8.113 1.00 43.75 583 ALA A C 1
ATOM 4494 O O . ALA A 1 583 ? 40.611 -1.793 -9.150 1.00 43.75 583 ALA A O 1
ATOM 4495 N N . PRO A 1 584 ? 39.369 -2.293 -7.331 1.00 45.78 584 PRO A N 1
ATOM 4496 C CA . PRO A 1 584 ? 39.380 -3.744 -7.538 1.00 45.78 584 PRO A CA 1
ATOM 4497 C C . PRO A 1 584 ? 38.450 -4.221 -8.668 1.00 45.78 584 PRO A C 1
ATOM 4499 O O . PRO A 1 584 ? 37.564 -3.498 -9.123 1.00 45.78 584 PRO A O 1
ATOM 4502 N N . ALA A 1 585 ? 38.672 -5.459 -9.118 1.00 45.53 585 ALA A N 1
ATOM 4503 C CA . ALA A 1 585 ? 37.971 -6.080 -10.242 1.00 45.53 585 ALA A CA 1
ATOM 4504 C C . ALA A 1 585 ? 36.530 -6.541 -9.905 1.00 45.53 585 ALA A C 1
ATOM 4506 O O . ALA A 1 585 ? 36.265 -6.910 -8.760 1.00 45.53 585 ALA A O 1
ATOM 4507 N N . PRO A 1 586 ? 35.613 -6.581 -10.893 1.00 53.41 586 PRO A N 1
ATOM 4508 C CA . PRO A 1 586 ? 34.280 -7.166 -10.743 1.00 53.41 586 PRO A CA 1
ATOM 4509 C C . PRO A 1 586 ? 34.286 -8.707 -10.905 1.00 53.41 586 PRO A C 1
ATOM 4511 O O . PRO A 1 586 ? 35.184 -9.251 -11.554 1.00 53.41 586 PRO A O 1
ATOM 4514 N N . PRO A 1 587 ? 33.282 -9.422 -10.355 1.00 55.03 587 PRO A N 1
ATOM 4515 C CA . PRO A 1 587 ? 33.158 -10.881 -10.460 1.00 55.03 587 PRO A CA 1
ATOM 4516 C C . PRO A 1 587 ? 32.715 -11.353 -11.865 1.00 55.03 587 PRO A C 1
ATOM 4518 O O . PRO A 1 587 ? 32.181 -10.560 -12.645 1.00 55.03 587 PRO A O 1
ATOM 4521 N N . PRO A 1 588 ? 32.920 -12.642 -12.214 1.00 54.12 588 PRO A N 1
ATOM 4522 C CA . PRO A 1 588 ? 32.647 -13.162 -13.554 1.00 54.12 588 PRO A CA 1
ATOM 4523 C C . PRO A 1 588 ? 31.148 -13.330 -13.848 1.00 54.12 588 PRO A C 1
ATOM 4525 O O . PRO A 1 588 ? 30.373 -13.770 -13.001 1.00 54.12 588 PRO A O 1
ATOM 4528 N N . ALA A 1 589 ? 30.753 -13.029 -15.086 1.00 46.03 589 ALA A N 1
ATOM 4529 C CA . ALA A 1 589 ? 29.379 -13.176 -15.560 1.00 46.03 589 ALA A CA 1
ATOM 4530 C C . ALA A 1 589 ? 29.008 -14.643 -15.858 1.00 46.03 589 ALA A C 1
ATOM 4532 O O . ALA A 1 589 ? 29.793 -15.388 -16.449 1.00 46.03 589 ALA A O 1
ATOM 4533 N N . MET A 1 590 ? 27.777 -15.034 -15.509 1.00 42.38 590 MET A N 1
ATOM 4534 C CA . MET A 1 590 ? 27.187 -16.306 -15.938 1.00 42.38 590 MET A CA 1
ATOM 4535 C C . MET A 1 590 ? 26.958 -16.336 -17.458 1.00 42.38 590 MET A C 1
ATOM 4537 O O . MET A 1 590 ? 26.605 -15.329 -18.073 1.00 42.38 590 MET A O 1
ATOM 4541 N N . ARG A 1 591 ? 27.133 -17.519 -18.057 1.00 47.00 591 ARG A N 1
ATOM 4542 C CA . ARG A 1 591 ? 26.791 -17.792 -19.461 1.00 47.00 591 ARG A CA 1
ATOM 4543 C C . ARG A 1 591 ? 25.265 -17.835 -19.650 1.00 47.00 591 ARG A C 1
ATOM 4545 O O . ARG A 1 591 ? 24.601 -18.432 -18.804 1.00 47.00 591 ARG A O 1
ATOM 4552 N N . PRO A 1 592 ? 24.714 -17.328 -20.766 1.00 51.94 592 PRO A N 1
ATOM 4553 C CA . PRO A 1 592 ? 23.372 -17.700 -21.194 1.00 51.94 592 PRO A CA 1
ATOM 4554 C C . PRO A 1 592 ? 23.362 -19.137 -21.743 1.00 51.94 592 PRO A C 1
ATOM 4556 O O . PRO A 1 592 ? 24.334 -19.592 -22.351 1.00 51.94 592 PRO A O 1
ATOM 4559 N N . LEU A 1 593 ? 22.251 -19.839 -21.522 1.00 46.47 593 LEU A N 1
ATOM 4560 C CA . LEU A 1 593 ? 21.915 -21.085 -22.209 1.00 46.47 593 LEU A CA 1
ATOM 4561 C C . LEU A 1 593 ? 21.309 -20.752 -23.581 1.00 46.47 593 LEU A C 1
ATOM 4563 O O . LEU A 1 593 ? 20.367 -19.968 -23.622 1.00 46.47 593 LEU A O 1
ATOM 4567 N N . LEU A 1 594 ? 21.874 -21.382 -24.622 1.00 49.19 594 LEU A N 1
ATOM 4568 C CA . LEU A 1 594 ? 21.385 -21.558 -26.007 1.00 49.19 594 LEU A CA 1
ATOM 4569 C C . LEU A 1 594 ? 20.682 -20.362 -26.682 1.00 49.19 594 LEU A C 1
ATOM 4571 O O . LEU A 1 594 ? 19.452 -20.220 -26.532 1.00 49.19 594 LEU A O 1
#

Nearest PDB structures (foldseek):
  8txr-assembly1_D  TM=6.422E-01  e=1.818E-33  Escherichia coli
  8txr-assembly1_A  TM=5.077E-01  e=9.148E-37  Escherichia coli
  8txr-assembly1_C  TM=5.251E-01  e=1.556E-35  Escherichia coli
  3tre-assembly1_A  TM=8.505E-01  e=6.397E-11  Coxiella burnetii
  1yby-assembly1_B  TM=4.047E-01  e=5.794E-13  Acetivibrio thermocellus

Solvent-accessible surface area (backbone atoms only — not comparable to full-atom values): 34628 Å² total; per-residue (Å²): 113,76,43,45,80,88,73,67,49,72,70,44,44,29,35,56,96,92,38,49,29,32,29,72,41,74,47,77,49,80,48,99,90,50,79,58,35,39,38,38,32,31,30,31,44,80,78,66,51,73,48,76,49,78,49,73,66,90,84,57,68,30,39,66,43,71,68,51,75,40,66,19,30,34,58,54,66,85,85,66,41,37,38,31,30,34,75,87,79,65,50,75,47,77,42,42,61,83,53,51,53,91,50,62,88,73,67,49,73,71,38,77,45,78,47,32,31,46,91,88,42,81,37,51,74,90,81,65,79,81,83,77,80,68,82,80,65,79,76,82,83,71,50,73,66,55,49,34,49,52,53,24,52,52,39,52,67,33,74,63,36,45,66,32,74,47,74,26,31,30,37,79,70,45,72,46,96,85,50,33,39,37,32,28,35,36,49,96,96,44,75,46,46,34,39,31,58,60,92,35,55,41,64,88,62,70,48,78,73,39,40,29,39,36,33,23,30,37,43,50,43,60,93,82,71,46,70,32,34,42,35,56,34,41,42,50,38,72,68,54,40,54,53,50,50,50,52,53,50,52,52,52,43,51,74,73,51,57,55,45,75,92,72,46,50,80,78,58,84,74,48,58,24,39,31,33,40,29,38,86,86,42,68,51,54,56,44,30,51,51,46,33,57,72,34,32,68,79,43,44,80,44,79,36,73,18,54,70,47,60,87,72,11,23,65,36,43,22,47,37,51,50,43,46,66,69,80,44,88,45,55,32,35,39,41,39,40,67,90,76,64,74,75,41,51,49,38,42,55,31,67,61,29,32,51,34,58,64,68,43,84,49,38,35,32,21,5,57,32,48,96,85,47,85,42,50,36,43,55,37,27,42,39,69,25,60,33,35,54,47,33,33,56,73,60,38,53,55,48,68,58,51,52,50,50,52,50,50,52,52,50,52,52,51,53,52,52,52,50,53,54,50,54,50,51,58,47,52,52,54,50,49,53,53,46,64,73,67,52,77,62,60,69,58,54,48,50,53,49,53,49,51,50,49,55,49,51,54,50,54,51,55,50,48,54,50,52,51,51,50,51,53,50,52,49,52,52,49,54,73,66,33,67,66,50,51,22,64,73,75,43,66,52,39,20,35,62,88,77,64,50,75,60,88,54,78,88,80,57,56,75,66,39,50,27,34,39,34,39,64,91,48,75,42,84,48,64,41,72,78,93,72,91,88,79,89,83,83,88,78,88,85,88,84,90,86,80,90,87,85,85,91,85,89,79,93,84,91,84,88,87,87,83,90,87,89,82,89,88,87,86,86,86,88,83,92,79,84,85,82,83,88,79,86,84,83,85,86,80,82,81,84,83,133

Secondary structure (DSSP, 8-state):
-EE-TTS--TT-EEEETTEEEEEEEEEEEEETTEEEEEEEEEEETTT--EEEEEE-STT--EEEP-EEEEEEEEEEE-SSEEEEEETTT--EEEEEHHHHGGGGGG--TT-EEEEEEETTEEE--TTS---------------HHHHHHHHHHHHHH-HHHHTEEEEEEEEEEEE-TTS-EEEEEEETTEEEEEEEEEEEETGGG--TT-EEEEEEEEEEETTTTEEEEEEEEEEE-THHHHHHHHHHHHHHHHHTTTT-GGGPPPPPSS-SEEEEEE-TTSHHHHHHHHHHHHH-TTSEEEEEE---SSTTHHHHHHHHHHHHTTT---SEEEEE--S--SGGGGGGG-HHHHHHHHH-SS-EEEE---TT---HHHHHSSEE-SSHHHHHHHHS--HHHHHHHHHHHHHHHHHHHHHHHHHHHHHHHHHHHHHHHHS--HHHHHHHHHHHHHHHHHHHHHHHHHHHHHHHHHHHHHHHH-HHHHHHTT--EEEETTT--B--SGGG--TT-EEEEEETTEEEEEE-----S---S----------------------------------PPP---------PPPPPPPPPP-

Foldseek 3Di:
DWDWPVRDDQQFWWQDPNFTKGFNDKDWDDDPPAAIKIWTWIATQAQRDIDIDIDRDRPDTIHGQDKDKAWWFFAQDPVAWTWTAGPVPRDIDIDGCSQCDPCVVPDDHRDIDIWMDTPRHTTDDPPDDDDCPDPPPPPPDDDLVRVLVVVQCVQCVDPCQVKDKDKFFWAPWDQDPQRKIWTWGDDDNDIATEIEHHPAACSVVRDHRFIKTFIFHWGADSVVRDIHGYGRYIDTDDPSNLVVVLVVLLVVCVVVVLLPLVLQDDFDPAWQEEEEEEAPPDVLVVLLVVLCCQFPVNHHYHYDHADQFDDRRLVRLLVSLVCCQPVHPTQEYEYADDDDDLNRNVSQQDPSNSVSQSPRPHAYEYAYAAPPRDHSNCSNGSHYDRHSNRSSVVNGHGPVVVVVVVVVVVVVVVVVVVVVVVVVVVVVVVVVVVCVVPPDPVVVVVVVVVVVVVVVVVVVVVVVVVVVVVVVVVVVVVCVVPVLNVLVVVDWFKAQPVPRHTDPDPVVADAQTWIWTQHNVGTDIDGHHDDDDDDDDDPDDDDDDDDDDDDDDDDDDDDDDDDDDDDDDDDDDDDDDDDDDDDDDDDDDDDDDD

=== Feature glossary ===
Key to the feature types in this record:

Secondary structure (8-state, DSSP). Secondary structure is the local, repeating backbone conformation. DSSP classifies it into eight states by reading the hydrogen-bond network: three helix types (H, G, I), two β types (E, B), two non-regular types (T, S), and unstructured coil (-).

Backbone torsions (φ/ψ). Backbone dihedral angles. Every residue except chain termini has a φ (preceding-C → N → Cα → C) and a ψ (N → Cα → C → next-N). They are reported in degrees following the IUPAC sign convention. Secondary structure is essentially a statement about which (φ, ψ) basin each residue occupies.

Predicted aligned error. Predicted Aligned Error (PAE) is an AlphaFold confidence matrix: entry (i, j) is the expected error in the position of residue j, in ångströms, when the prediction is superimposed on the true structure at residue i. Low PAE within a block of residues means that block is internally rigid and well-predicted; high PAE between two blocks means their relative placement is unce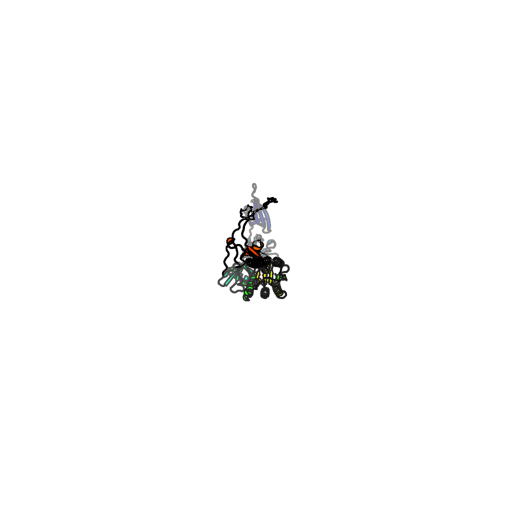rtain even if each block individually is confident.

B-factor. B-factor (Debye–Waller factor) reflects atomic displacement in the crystal lattice. It is an experimental observable (units Å²), not a prediction; low values mean the atom is pinned down, high values mean it moves or is heterogeneous across the crystal.

Secondary structure (3-state, P-SEA). Three-state secondary structure (P-SEA) collapses the eight DSSP classes into helix (a), strand (b), and coil (c). P-SEA assigns these from Cα geometry alone — distances and angles — without requiring backbone oxygens, so it works on any Cα trace.

Sequence. Primary structure: the covalent order of the twenty standard amino acids along the backbone. Two proteins with the same sequence will (almost always) fold to the same structure; two with 30% identity often share a fold but not the details.

pLDDT. pLDDT is the predicted lDDT-Cα score: AlphaFold's confidence that the local environment of each residue (all inter-atomic distances within 15 Å) is correctly placed. It is a per-residue number between 0 and 100, with higher meaning more reliable.

InterPro / GO / CATH / organism. Functional annotations link the protein to curated databases. InterPro entries identify conserved domains and families by matching the sequence against member-database signatures (Pfam, PROSITE, CDD, …). Gene Ontology (GO) terms describe molecular function, biological process, and cellular component in a controlled vocabulary. CATH places the structure in a hierarchical fold classification (Class/Architecture/Topology/Homologous-superfamily). The organism is the source species.

Contact-map, Ramachandran, and PAE plots. Three diagnostic plots accompany the record. The Cα contact map visualizes the tertiary structure as a 2D adjacency matrix (8 Å cutoff, sequence-local contacts suppressed). The Ramachandran plot shows the distribution of backbone (φ, ψ) torsions, with points in the α and β basins reflecting secondary structure content. The PAE plot shows AlphaFold's inter-residue confidence as a color matrix.

mmCIF coordinates. The mmCIF table is the protein's shape written out atom by atom. For each backbone N, Cα, C, and carbonyl O, it records an (x, y, z) coordinate triple in Å plus the residue type, chain letter, and residue number.

Radius of gyration, Cα contacts, bounding box. Three whole-structure scalars: the radius of gyration (RMS distance of Cα from centroid, in Å), the count of Cα–Cα contacts (pairs closer than 8 Å and separated by more than four residues in sequence — i.e. tertiary, not local, contacts), and the bounding-box dimensions. Together they distinguish compact globular folds from extended fibres or disordered chains.

Foldseek 3Di. The Foldseek 3Di string encodes local tertiary geometry as a 20-letter alphabet — one character per residue — derived from the relative positions of nearby Cα atoms. Unlike the amino-acid sequence, 3Di is a direct function of the 3D structure, so two proteins with the same fold have similar 3Di strings even at low sequence identity.

Rendered structure images. Six rendered views show the 3D structure from the faces of a cube — i.e. along ±x, ±y, ±z. Rendering representation is drawn randomly per protein from cartoon (secondary-structure ribbons), sticks (backbone bonds), or molecular surface; coloring is either N→C rainbow (blue at the N-terminus through red at the C-terminus) or one color per chain.

Nearest PDB structures. The Foldseek neighbor list gives the closest experimentally determined structures in the PDB, ranked by structural alignment. TM-score near 1 means near-identical fold; near 0.3 means only rough topology match. This is how one finds what a novel AlphaFold prediction most resembles in the solved-structure universe.

Solvent-accessible surface area. SASA measures how much of the protein is reachable by solvent. It is computed by rolling a water-sized probe over the atomic surface and summing the exposed area (Å²). Per-residue SASA distinguishes core (buried, low SASA) from surface (exposed, high SASA) residues; total SASA is a whole-molecule size measure.